Protein 3CQ0 (pdb70)

Solvent-accessible surface area: 26196 Å² total; per-residue (Å²): 139,44,30,1,9,82,37,0,69,151,11,46,3,97,2,0,0,30,6,2,29,16,99,38,0,63,96,11,132,3,64,5,1,1,4,18,12,47,41,3,19,54,3,8,134,73,160,91,0,40,148,16,4,61,44,0,0,107,46,0,85,162,95,9,185,75,82,100,78,36,5,31,33,0,12,12,33,0,26,0,31,1,1,25,30,0,10,149,53,5,96,10,46,0,1,1,12,6,19,3,48,40,6,27,34,78,140,24,4,9,118,39,0,62,69,0,20,102,4,0,137,100,45,65,13,69,70,104,71,0,3,0,12,4,9,0,4,24,17,2,0,20,0,0,77,49,0,26,129,145,45,30,3,57,0,0,0,1,0,0,2,4,36,11,0,0,0,0,0,1,35,3,113,3,28,0,0,2,0,16,0,0,39,3,8,33,32,77,87,96,160,148,89,94,25,142,70,5,27,0,0,90,23,0,56,92,1,6,5,0,0,38,95,42,63,47,102,6,47,0,2,0,6,28,11,106,53,29,87,1,0,55,14,0,0,9,0,32,5,0,8,0,42,45,92,8,0,58,75,0,94,123,27,81,76,108,11,115,61,106,12,58,42,116,70,11,76,150,130,8,61,120,127,66,64,14,8,120,67,60,43,81,2,32,44,44,16,11,74,40,69,8,0,22,28,48,13,5,40,0,0,27,96,8,3,61,28,16,82,40,8,28,121,26,0,63,106,66,3,83,80,46,65,128,186,141,62,20,0,5,71,33,0,54,148,11,50,3,97,1,0,0,28,5,1,25,14,90,34,0,67,91,13,130,4,60,4,1,1,4,18,12,53,39,1,20,55,2,9,125,72,142,96,0,39,144,16,4,58,38,0,0,116,36,0,101,146,98,10,174,76,79,99,78,33,5,30,33,0,12,11,30,0,29,0,28,0,0,23,30,0,9,151,55,5,98,10,47,0,1,1,11,8,20,5,51,41,6,28,34,81,138,26,3,8,124,38,0,62,68,1,17,109,5,0,139,99,44,63,16,80,84,108,69,1,2,0,11,5,10,0,5,24,16,0,0,21,0,0,79,44,0,22,125,143,46,26,5,41,0,0,0,1,0,0,1,3,34,11,0,0,0,0,0,2,37,2,110,3,30,0,0,2,0,15,0,0,39,3,20,44,53,102,149,117,148,86,30,105,71,8,23,0,0,88,22,0,40,95,1,6,5,0,0,40,92,44,63,46,102,6,47,0,2,0,6,27,11,109,58,35,95,4,0,44,4,0,0,9,0,33,5,0,10,0,39,48,91,1,0,61,86,0,87,118,29,93,81,104,12,116,60,103,11,52,45,121,68,11,82,151,131,8,60,120,126,65,63,14,8,121,67,62,43,82,2,32,46,44,16,12,74,40,69,8,0,19,30,51,12,6,44,0,0,27,95,12,3,60,31,16,83,40,8,26,120,29,0,59,108,65,3,79,70,50,59,131,189

Secondary structure (DSSP, 8-state):
---HHHHHHHTTPEEEEE-S-GGGTGGG--SEEE--HHHHHHHHT-GGGHHHHHHHHHHHHHH-SSHHHHHHHHHHHHHHHHHHHHHTT-SS-EEEE--GGGTT-HHHHHHHHHHHHHHHHHTT--GGGEEEEEE-SHHHHHHHHHIIIII---EEEEEE--HHHHHHHHHTT-SEEEEBSHHHHHHHHH----TTT-HHHHHHHHHHHHHHHHT---EEEEB---SHHHHHHHTTSSEEEEEHHHHHHHHH----------HHHHGGGPPPP---TT-HHHHHHHHHH-HHHHHHHHHHHHHHHHHHHHHHHHHHHHHHHHHH-/---HHHHHHHTTPEEEEE-S-GGGTGGG--SEEE--HHHHHHHHT-GGGHHHHHHHHHHHHHH-SSHHHHHHHHHHHHHHHHHHHHHHH-SS-EEEE--GGGTT-HHHHHHHHHHHHHHHHHTT--GGGEEEEEE-SHHHHHHHHHHHHHH---EEEEEE-SHHHHHHHHHTT-SEEEEBSHHHHHHHH---TTT-HHHHHHHHHHHHHHHHT---EEEEB---SHHHHHHTTTSSEEEEEHHHHHHHHH----------HHHHGGGPPPP---TT-HHHHHHHHHH-HHHHHHHHHHHHHHHHHHHHHHHHHHHHHHHHHH-

B-factor: mean 20.74, std 9.77, range [6.21, 63.39]

GO terms:
  GO:0004801 transaldolase activity (F, IDA)
  GO:0034599 cellular response to oxidative stress (P, IMP)
  GO:0005634 nucleus (C, HDA)

Organism: Saccharomyces cerevisiae (strain ATCC 204508 / S288c) (NCBI:txid559292)

Structure (mmCIF, N/CA/C/O backbone):
data_3CQ0
#
_entry.id   3CQ0
#
_cell.length_a   85.027
_cell.length_b   113.461
_cell.length_c   158.917
_cell.angle_alpha   90.000
_cell.angle_beta   90.000
_cell.angle_gamma   90.000
#
_symmetry.space_group_name_H-M   'I 21 21 21'
#
loop_
_entity.id
_entity.type
_entity.pdbx_description
1 polymer 'Putative transaldolase YGR043C'
2 non-polymer 1,2-ETHANEDIOL
3 non-polymer 'TETRAETHYLENE GLYCOL'
4 non-polymer GLYCEROL
5 water water
#
loop_
_atom_site.group_PDB
_atom_site.id
_atom_site.type_symbol
_atom_site.label_atom_id
_atom_site.label_alt_id
_atom_site.label_comp_id
_atom_site.label_asym_id
_atom_site.label_entity_id
_atom_site.label_seq_id
_atom_site.pdbx_PDB_ins_code
_atom_site.Cartn_x
_atom_site.Cartn_y
_atom_site.Cartn_z
_atom_site.occupancy
_atom_site.B_iso_or_equiv
_atom_site.auth_seq_id
_atom_site.auth_comp_id
_atom_site.auth_asym_id
_atom_site.auth_atom_id
_atom_site.pdbx_PDB_model_num
ATOM 1 N N . ALA A 1 12 ? -34.354 -10.343 -17.884 1.00 29.52 12 ALA A N 1
ATOM 2 C CA . ALA A 1 12 ? -33.375 -9.440 -18.567 1.00 29.27 12 ALA A CA 1
ATOM 3 C C . ALA A 1 12 ? -31.993 -9.562 -17.933 1.00 28.70 12 ALA A C 1
ATOM 4 O O . ALA A 1 12 ? -31.852 -9.571 -16.710 1.00 29.31 12 ALA A O 1
ATOM 6 N N . THR A 1 13 ? -30.979 -9.657 -18.782 1.00 27.85 13 THR A N 1
ATOM 7 C CA . THR A 1 13 ? -29.602 -9.872 -18.351 1.00 26.50 13 THR A CA 1
ATOM 8 C C . THR A 1 13 ? -28.943 -8.543 -17.972 1.00 24.87 13 THR A C 1
ATOM 9 O O . THR A 1 13 ? -29.099 -7.544 -18.681 1.00 24.78 13 THR A O 1
ATOM 13 N N . SER A 1 14 ? -28.207 -8.528 -16.861 1.00 22.98 14 SER A N 1
ATOM 14 C CA . SER A 1 14 ? -27.478 -7.323 -16.451 1.00 21.14 14 SER A CA 1
ATOM 15 C C . SER A 1 14 ? -26.400 -6.969 -17.472 1.00 20.15 14 SER A C 1
ATOM 16 O O . SER A 1 14 ? -25.897 -7.848 -18.182 1.00 18.98 14 SER A O 1
ATOM 19 N N . SER A 1 15 ? -26.045 -5.687 -17.537 1.00 18.81 15 SER A N 1
ATOM 20 C CA . SER A 1 15 ? -24.947 -5.246 -18.402 1.00 18.35 15 SER A CA 1
ATOM 21 C C . SER A 1 15 ? -23.664 -6.020 -18.094 1.00 17.76 15 SER A C 1
ATOM 22 O O . SER A 1 15 ? -22.898 -6.338 -19.001 1.00 17.70 15 SER A O 1
ATOM 25 N N . LEU A 1 16 ? -23.451 -6.328 -16.813 1.00 17.64 16 LEU A N 1
ATOM 26 C CA . LEU A 1 16 ? -22.287 -7.101 -16.370 1.00 17.30 16 LEU A CA 1
ATOM 27 C C . LEU A 1 16 ? -22.251 -8.506 -16.985 1.00 17.50 16 LEU A C 1
ATOM 28 O O . LEU A 1 16 ? -21.224 -8.910 -17.539 1.00 16.57 16 LEU A O 1
ATOM 33 N N . GLU A 1 17 ? -23.359 -9.246 -16.897 1.00 17.72 17 GLU A N 1
ATOM 34 C CA . GLU A 1 17 ? -23.413 -10.567 -17.530 1.00 18.57 17 GLU A CA 1
ATOM 35 C C . GLU A 1 17 ? -23.282 -10.489 -19.055 1.00 18.17 17 GLU A C 1
ATOM 36 O O . GLU A 1 17 ? -22.675 -11.371 -19.666 1.00 18.05 17 GLU A O 1
ATOM 42 N N . GLN A 1 18 ? -23.847 -9.437 -19.652 1.00 17.70 18 GLN A N 1
ATOM 43 C CA . GLN A 1 18 ? -23.760 -9.216 -21.099 1.00 17.76 18 GLN A CA 1
ATOM 44 C C . GLN A 1 18 ? -22.321 -9.017 -21.566 1.00 17.62 18 GLN A C 1
ATOM 45 O O . GLN A 1 18 ? -21.938 -9.525 -22.623 1.00 17.32 18 GLN A O 1
ATOM 51 N N . LEU A 1 19 ? -21.538 -8.272 -20.782 1.00 17.08 19 LEU A N 1
ATOM 52 C CA . LEU A 1 19 ? -20.102 -8.125 -21.038 1.00 16.68 19 LEU A CA 1
ATOM 53 C C . LEU A 1 19 ? -19.393 -9.485 -21.025 1.00 16.91 19 LEU A C 1
ATOM 54 O O . LEU A 1 19 ? -18.596 -9.785 -21.912 1.00 17.08 19 LEU A O 1
ATOM 59 N N . LYS A 1 20 ? -19.696 -10.309 -20.025 1.00 17.14 20 LYS A N 1
ATOM 60 C CA . LYS A 1 20 ? -19.126 -11.657 -19.942 1.00 17.48 20 LYS A CA 1
ATOM 61 C C . LYS A 1 20 ? -19.552 -12.511 -21.144 1.00 17.90 20 LYS A C 1
ATOM 62 O O . LYS A 1 20 ? -18.745 -13.269 -21.701 1.00 17.54 20 LYS A O 1
ATOM 68 N N . LYS A 1 21 ? -20.809 -12.368 -21.560 1.00 18.19 21 LYS A N 1
ATOM 69 C CA . LYS A 1 21 ? -21.314 -13.097 -22.728 1.00 19.01 21 LYS A CA 1
ATOM 70 C C . LYS A 1 21 ? -20.687 -12.617 -24.045 1.00 18.72 21 LYS A C 1
ATOM 71 O O . LYS A 1 21 ? -20.537 -13.396 -24.980 1.00 19.02 21 LYS A O 1
ATOM 77 N N . ALA A 1 22 ? -20.302 -11.343 -24.092 1.00 18.43 22 ALA A N 1
ATOM 78 C CA . ALA A 1 22 ? -19.604 -10.753 -25.244 1.00 18.24 22 ALA A CA 1
ATOM 79 C C . ALA A 1 22 ? -18.164 -11.267 -25.401 1.00 17.89 22 ALA A C 1
ATOM 80 O O . ALA A 1 22 ? -17.510 -10.988 -26.412 1.00 18.25 22 ALA A O 1
ATOM 82 N N . GLY A 1 23 ? -17.682 -12.009 -24.403 1.00 17.50 23 GLY A N 1
ATOM 83 C CA . GLY A 1 23 ? -16.380 -12.696 -24.463 1.00 16.86 23 GLY A CA 1
ATOM 84 C C . GLY A 1 23 ? -15.269 -12.100 -23.608 1.00 16.61 23 GLY A C 1
ATOM 85 O O . GLY A 1 23 ? -14.107 -12.487 -23.738 1.00 16.33 23 GLY A O 1
ATOM 86 N N . THR A 1 24 ? -15.619 -11.156 -22.736 1.00 15.91 24 THR A N 1
ATOM 87 C CA . THR A 1 24 ? -14.636 -10.493 -21.871 1.00 14.99 24 THR A CA 1
ATOM 88 C C . THR A 1 24 ? -14.684 -11.074 -20.459 1.00 15.37 24 THR A C 1
ATOM 89 O O . THR A 1 24 ? -15.753 -11.129 -19.842 1.00 14.61 24 THR A O 1
ATOM 93 N N . HIS A 1 25 ? -13.531 -11.522 -19.958 1.00 15.42 25 HIS A N 1
ATOM 94 C CA . HIS A 1 25 ? -13.406 -11.884 -18.545 1.00 16.35 25 HIS A CA 1
ATOM 95 C C . HIS A 1 25 ? -13.368 -10.621 -17.692 1.00 15.77 25 HIS A C 1
ATOM 96 O O . HIS A 1 25 ? -12.651 -9.667 -18.001 1.00 15.41 25 HIS A O 1
ATOM 103 N N . VAL A 1 26 ? -14.146 -10.629 -16.619 1.00 15.14 26 VAL A N 1
ATOM 104 C CA . VAL A 1 26 ? -14.257 -9.480 -15.732 1.00 14.87 26 VAL A CA 1
ATOM 105 C C . VAL A 1 26 ? -13.246 -9.599 -14.595 1.00 14.59 26 VAL A C 1
ATOM 106 O O . VAL A 1 26 ? -13.155 -10.638 -13.932 1.00 15.13 26 VAL A O 1
ATOM 110 N N . VAL A 1 27 ? -12.484 -8.530 -14.388 1.00 14.30 27 VAL A N 1
ATOM 111 C CA . VAL A 1 27 ? -11.462 -8.484 -13.345 1.00 13.34 27 VAL A CA 1
ATOM 112 C C . VAL A 1 27 ? -11.751 -7.304 -12.421 1.00 13.06 27 VAL A C 1
ATOM 113 O O . VAL A 1 27 ? -12.086 -6.212 -12.876 1.00 13.33 27 VAL A O 1
ATOM 117 N N . ALA A 1 28 ? -11.642 -7.537 -11.119 1.00 12.63 28 ALA A N 1
ATOM 118 C CA . ALA A 1 28 ? -11.998 -6.522 -10.137 1.00 12.55 28 ALA A CA 1
ATOM 119 C C . ALA A 1 28 ? -10.754 -5.772 -9.669 1.00 12.55 28 ALA A C 1
ATOM 120 O O . ALA A 1 28 ? -9.820 -6.377 -9.150 1.00 12.41 28 ALA A O 1
ATOM 122 N N . ASP A 1 29 ? -10.756 -4.454 -9.863 1.00 12.94 29 ASP A N 1
ATOM 123 C CA . ASP A 1 29 ? -9.618 -3.608 -9.513 1.00 13.49 29 ASP A CA 1
ATOM 124 C C . ASP A 1 29 ? -9.890 -2.986 -8.141 1.00 13.44 29 ASP A C 1
ATOM 125 O O . ASP A 1 29 ? -10.513 -1.923 -8.040 1.00 13.42 29 ASP A O 1
ATOM 130 N N . SER A 1 30 ? -9.453 -3.670 -7.089 1.00 13.74 30 SER A N 1
ATOM 131 C CA . SER A 1 30 ? -9.703 -3.221 -5.718 1.00 14.17 30 SER A CA 1
ATOM 132 C C . SER A 1 30 ? -8.930 -4.059 -4.712 1.00 14.17 30 SER A C 1
ATOM 133 O O . SER A 1 30 ? -8.727 -5.256 -4.912 1.00 14.48 30 SER A O 1
ATOM 136 N N . GLY A 1 31 ? -8.519 -3.423 -3.620 1.00 14.47 31 GLY A N 1
ATOM 137 C CA . GLY A 1 31 ? -7.982 -4.140 -2.464 1.00 14.88 31 GLY A CA 1
ATOM 138 C C . GLY A 1 31 ? -9.050 -4.495 -1.434 1.00 15.42 31 GLY A C 1
ATOM 139 O O . GLY A 1 31 ? -8.778 -5.222 -0.474 1.00 15.59 31 GLY A O 1
ATOM 140 N N . ASP A 1 32 ? -10.260 -3.975 -1.637 1.00 15.53 32 A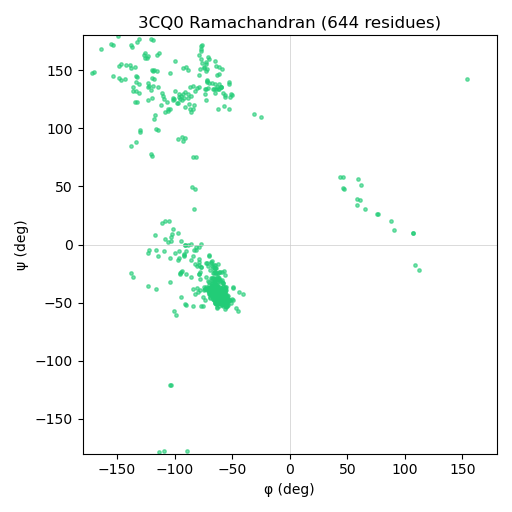SP A N 1
ATOM 141 C CA . ASP A 1 32 ? -11.393 -4.201 -0.725 1.00 16.12 32 ASP A CA 1
ATOM 142 C C . ASP A 1 32 ? -12.043 -5.531 -1.094 1.00 16.13 32 ASP A C 1
ATOM 143 O O . ASP A 1 32 ? -13.114 -5.564 -1.710 1.00 16.53 32 ASP A O 1
ATOM 148 N N . PHE A 1 33 ? -11.381 -6.620 -0.715 1.00 16.48 33 PHE A N 1
ATOM 149 C CA . PHE A 1 33 ? -11.749 -7.959 -1.182 1.00 17.27 33 PHE A CA 1
ATOM 150 C C . PHE A 1 33 ? -13.158 -8.399 -0.764 1.00 17.59 33 PHE A C 1
ATOM 151 O O . PHE A 1 33 ? -13.793 -9.197 -1.463 1.00 17.43 33 PHE A O 1
ATOM 159 N N . GLU A 1 34 ? -13.634 -7.868 0.364 1.00 17.64 34 GLU A N 1
ATOM 160 C CA . GLU A 1 34 ? -15.002 -8.103 0.838 1.00 18.48 34 GLU A CA 1
ATOM 161 C C . GLU A 1 34 ? -16.084 -7.624 -0.117 1.00 18.23 34 GLU A C 1
ATOM 162 O O . GLU A 1 34 ? -17.228 -8.089 -0.050 1.00 18.26 34 GLU A O 1
ATOM 168 N N . ALA A 1 35 ? -15.740 -6.670 -0.975 1.00 17.94 35 ALA A N 1
ATOM 169 C CA . ALA A 1 35 ? -16.730 -6.011 -1.812 1.00 17.84 35 ALA A CA 1
ATOM 170 C C . ALA A 1 35 ? -16.841 -6.606 -3.219 1.00 17.82 35 ALA A C 1
ATOM 171 O O . ALA A 1 35 ? -17.717 -6.217 -3.982 1.00 18.03 35 ALA A O 1
ATOM 173 N N . ILE A 1 36 ? -15.967 -7.550 -3.559 1.00 17.45 36 ILE A N 1
ATOM 174 C CA . ILE A 1 36 ? -15.837 -7.951 -4.963 1.00 17.70 36 ILE A CA 1
ATOM 175 C C . ILE A 1 36 ? -16.656 -9.172 -5.383 1.00 17.76 36 ILE A C 1
ATOM 176 O O . ILE A 1 36 ? -16.989 -9.300 -6.556 1.00 17.73 36 ILE A O 1
ATOM 181 N N . SER A 1 37 ? -16.993 -10.053 -4.435 1.00 17.93 37 SER A N 1
ATOM 182 C CA . SER A 1 37 ? -17.593 -11.351 -4.789 1.00 18.24 37 SER A CA 1
ATOM 183 C C . SER A 1 37 ? -18.933 -11.273 -5.533 1.00 17.82 37 SER A C 1
ATOM 184 O O . SER A 1 37 ? -19.237 -12.156 -6.336 1.00 17.49 37 SER A O 1
ATOM 187 N N . LYS A 1 38 ? -19.734 -10.238 -5.277 1.00 17.79 38 LYS A N 1
ATOM 188 C CA . LYS A 1 38 ? -21.054 -10.182 -5.919 1.00 17.93 38 LYS A CA 1
ATOM 189 C C . LYS A 1 38 ? -20.965 -10.026 -7.437 1.00 17.42 38 LYS A C 1
ATOM 190 O O . LYS A 1 38 ? -21.878 -10.424 -8.154 1.00 17.13 38 LYS A O 1
ATOM 196 N N . TYR A 1 39 ? -19.850 -9.472 -7.915 1.00 17.01 39 TYR A N 1
ATOM 197 C CA . TYR A 1 39 ? -19.634 -9.274 -9.356 1.00 16.17 39 TYR A CA 1
ATOM 198 C C . TYR A 1 39 ? -19.098 -10.527 -10.045 1.00 15.81 39 TYR A C 1
ATOM 199 O O . TYR A 1 39 ? -18.946 -10.558 -11.273 1.00 15.86 39 TYR A O 1
ATOM 208 N N . GLU A 1 40 ? -18.812 -11.554 -9.250 1.00 15.64 40 GLU A N 1
ATOM 209 C CA . GLU A 1 40 ? -18.227 -12.799 -9.752 1.00 15.60 40 GLU A CA 1
ATOM 210 C C . GLU A 1 40 ? -17.087 -12.556 -10.753 1.00 14.85 40 GLU A C 1
ATOM 211 O O . GLU A 1 40 ? -17.147 -13.026 -11.899 1.00 14.71 40 GLU A O 1
ATOM 217 N N . PRO A 1 41 ? -16.040 -11.827 -10.320 1.00 14.30 41 PRO A N 1
ATOM 218 C CA . PRO A 1 41 ? -14.906 -11.610 -11.211 1.00 14.00 41 PRO A CA 1
ATOM 219 C C . PRO A 1 41 ? -14.068 -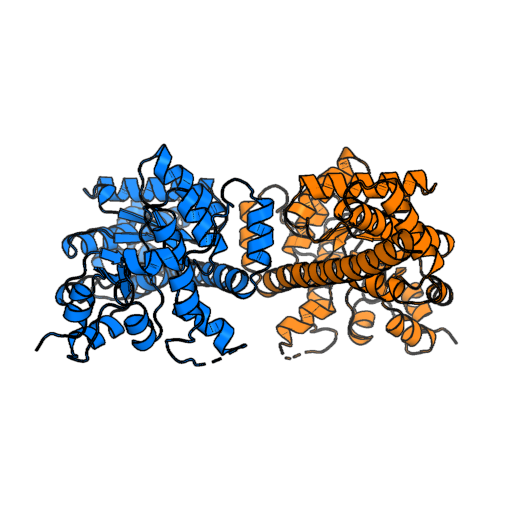12.877 -11.328 1.00 13.60 41 PRO A C 1
ATOM 220 O O . PRO A 1 41 ? -14.039 -13.691 -10.395 1.00 13.59 41 PRO A O 1
ATOM 224 N N . GLN A 1 42 ? -13.400 -13.035 -12.466 1.00 12.71 42 GLN A N 1
ATOM 225 C CA . GLN A 1 42 ? -12.478 -14.145 -12.683 1.00 12.58 42 GLN A CA 1
ATOM 226 C C . GLN A 1 42 ? -11.169 -13.918 -11.941 1.00 12.33 42 GLN A C 1
ATOM 227 O O . GLN A 1 42 ? -10.708 -14.801 -11.204 1.00 12.40 42 GLN A O 1
ATOM 233 N N . ASP A 1 43 ? -10.559 -12.751 -12.162 1.00 11.80 43 ASP A N 1
ATOM 234 C CA . ASP A 1 43 ? -9.321 -12.376 -11.474 1.00 11.70 43 ASP A CA 1
ATOM 235 C C . ASP A 1 43 ? -9.533 -11.096 -10.674 1.00 11.49 43 ASP A C 1
ATOM 236 O O . ASP A 1 43 ? -10.600 -10.470 -10.746 1.00 11.46 43 ASP A O 1
ATOM 241 N N . SER A 1 44 ? -8.477 -10.698 -9.960 1.00 11.35 44 SER A N 1
ATOM 242 C CA . SER A 1 44 ? -8.434 -9.458 -9.195 1.00 11.52 44 SER A CA 1
ATOM 243 C C . SER A 1 44 ? -7.117 -8.732 -9.476 1.00 11.38 44 SER A C 1
ATOM 244 O O . SER A 1 44 ? -6.086 -9.377 -9.695 1.00 11.96 44 SER A O 1
ATOM 247 N N . THR A 1 45 ? -7.156 -7.404 -9.495 1.00 11.25 45 THR A N 1
ATOM 248 C CA . THR A 1 45 ? -5.923 -6.602 -9.532 1.00 10.78 45 THR A CA 1
ATOM 249 C C . THR A 1 45 ? -5.807 -5.684 -8.319 1.00 11.08 45 THR A C 1
ATOM 250 O O . THR A 1 45 ? -6.803 -5.120 -7.845 1.00 10.67 45 THR A O 1
ATOM 254 N N . THR A 1 46 ? -4.576 -5.530 -7.834 1.00 10.83 46 THR A N 1
ATOM 255 C CA . THR A 1 46 ? -4.260 -4.508 -6.846 1.00 11.03 46 THR A CA 1
ATOM 256 C C . THR A 1 46 ? -3.102 -3.661 -7.381 1.00 11.16 46 THR A C 1
ATOM 257 O O . THR A 1 46 ? -2.430 -4.045 -8.340 1.00 10.95 46 THR A O 1
ATOM 261 N N . ASN A 1 47 ? -2.892 -2.503 -6.770 1.00 11.08 47 ASN A N 1
ATOM 262 C CA . ASN A 1 47 ? -1.764 -1.631 -7.111 1.00 11.40 47 ASN A CA 1
ATOM 263 C C . ASN A 1 47 ? -1.469 -0.780 -5.869 1.00 11.51 47 ASN A C 1
ATOM 264 O O . ASN A 1 47 ? -2.225 -0.858 -4.893 1.00 11.15 47 ASN A O 1
ATOM 269 N N . PRO A 1 48 ? -0.374 0.011 -5.862 1.00 12.08 48 PRO A N 1
ATOM 270 C CA . PRO A 1 48 ? -0.084 0.792 -4.646 1.00 12.29 48 PRO A CA 1
ATOM 271 C C . PRO A 1 48 ? -1.196 1.739 -4.150 1.00 12.69 48 PRO A C 1
ATOM 272 O O . PRO A 1 48 ? -1.364 1.881 -2.933 1.00 12.23 48 PRO A O 1
ATOM 276 N N . SER A 1 49 ? -1.939 2.376 -5.059 1.00 13.17 49 SER A N 1
ATOM 277 C CA . SER A 1 49 ? -3.042 3.260 -4.645 1.00 13.50 49 SER A CA 1
ATOM 278 C C . SER A 1 49 ? -4.138 2.468 -3.931 1.00 12.96 49 SER A C 1
ATOM 279 O O . SER A 1 49 ? -4.648 2.890 -2.894 1.00 12.89 49 SER A O 1
ATOM 282 N N . LEU A 1 50 ? -4.482 1.314 -4.493 1.00 12.54 50 LEU A N 1
ATOM 283 C CA . LEU A 1 50 ? -5.536 0.458 -3.940 1.00 12.31 50 LEU A CA 1
ATOM 284 C C . LEU A 1 50 ? -5.136 -0.203 -2.618 1.00 12.26 50 LEU A C 1
ATOM 285 O O . LEU A 1 50 ? -5.963 -0.360 -1.716 1.00 11.94 50 LEU A O 1
ATOM 290 N N . ILE A 1 51 ? -3.869 -0.603 -2.517 1.00 12.34 51 ILE A N 1
ATOM 291 C CA . ILE A 1 51 ? -3.348 -1.202 -1.284 1.00 12.21 51 ILE A CA 1
ATOM 292 C C . ILE A 1 51 ? -3.320 -0.158 -0.174 1.00 12.43 51 ILE A C 1
ATOM 293 O O . ILE A 1 51 ? -3.671 -0.449 0.970 1.00 12.64 51 ILE A O 1
ATOM 298 N N . LEU A 1 52 ? -2.883 1.051 -0.510 1.00 12.77 52 LEU A N 1
ATOM 299 C CA . LEU A 1 52 ? -2.884 2.150 0.458 1.00 13.36 52 LEU A CA 1
ATOM 300 C C . LEU A 1 52 ? -4.303 2.404 0.980 1.00 13.49 52 LEU A C 1
ATOM 301 O O . LEU A 1 52 ? -4.515 2.484 2.191 1.00 14.03 52 LEU A O 1
ATOM 306 N N . ALA A 1 53 ? -5.265 2.510 0.062 1.00 13.78 53 ALA A N 1
ATOM 307 C CA . ALA A 1 53 ? -6.659 2.780 0.420 1.00 14.09 53 ALA A CA 1
ATOM 308 C C . ALA A 1 53 ? -7.224 1.703 1.343 1.00 14.16 53 ALA A C 1
ATOM 309 O O . ALA A 1 53 ? -7.853 2.011 2.360 1.00 14.70 53 ALA A O 1
ATOM 311 N N . ALA A 1 54 ? -6.989 0.444 0.985 1.00 13.92 54 ALA A N 1
ATOM 312 C CA . ALA A 1 54 ? -7.500 -0.689 1.751 1.00 13.75 54 ALA A CA 1
ATOM 313 C C . ALA A 1 54 ? -6.834 -0.773 3.121 1.00 13.86 54 ALA A C 1
ATOM 314 O O . ALA A 1 54 ? -7.492 -1.095 4.116 1.00 14.31 54 ALA A O 1
ATOM 316 N N . SER A 1 55 ? -5.532 -0.480 3.166 1.00 13.80 55 SER A N 1
ATOM 317 C CA . SER A 1 55 ? -4.759 -0.510 4.412 1.00 13.99 55 SER A CA 1
ATOM 318 C C . SER A 1 55 ? -5.250 0.491 5.466 1.00 14.34 55 SER A C 1
ATOM 319 O O . SER A 1 55 ? -5.020 0.301 6.666 1.00 13.62 55 SER A O 1
ATOM 322 N N . LYS A 1 56 ? -5.912 1.551 5.004 1.00 15.10 56 LYS A N 1
ATOM 323 C CA . LYS A 1 56 ? -6.471 2.583 5.881 1.00 16.30 56 LYS A CA 1
ATOM 324 C C . LYS A 1 56 ? -7.813 2.193 6.502 1.00 17.05 56 LYS A C 1
ATOM 325 O O . LYS A 1 56 ? -8.235 2.800 7.490 1.00 17.59 56 LYS A O 1
ATOM 331 N N . LEU A 1 57 ? -8.483 1.200 5.921 1.00 17.04 57 LEU A N 1
ATOM 332 C CA . LEU A 1 57 ? -9.802 0.772 6.405 1.00 17.26 57 LEU A CA 1
ATOM 333 C C . LEU A 1 57 ? -9.711 0.013 7.736 1.00 17.41 57 LEU A C 1
ATOM 334 O O . LEU A 1 57 ? -8.983 -0.973 7.851 1.00 17.28 57 LEU A O 1
ATOM 339 N N . GLU A 1 58 ? -10.441 0.495 8.742 1.00 17.70 58 GLU A N 1
ATOM 340 C CA . GLU A 1 58 ? -10.410 -0.100 10.083 1.00 17.95 58 GLU A CA 1
ATOM 341 C C . GLU A 1 58 ? -10.793 -1.582 10.084 1.00 17.30 58 GLU A C 1
ATOM 342 O O . GLU A 1 58 ? -10.274 -2.354 10.892 1.00 17.07 58 GLU A O 1
ATOM 348 N N . LYS A 1 59 ? -11.691 -1.976 9.177 1.00 16.80 59 LYS A N 1
ATOM 349 C CA . LYS A 1 59 ? -12.159 -3.365 9.116 1.00 16.67 59 LYS A CA 1
ATOM 350 C C . LYS A 1 59 ? -11.040 -4.350 8.746 1.00 16.60 59 LYS A C 1
ATOM 351 O O . LYS A 1 59 ? -11.147 -5.545 9.022 1.00 16.97 59 LYS A O 1
ATOM 357 N N . TYR A 1 60 ? -9.966 -3.841 8.140 1.00 16.56 60 TYR A N 1
ATOM 358 C CA . TYR A 1 60 ? -8.831 -4.683 7.722 1.00 15.92 60 TYR A CA 1
ATOM 359 C C . TYR A 1 60 ? -7.629 -4.597 8.670 1.00 16.28 60 TYR A C 1
ATOM 360 O O . TYR A 1 60 ? -6.549 -5.135 8.377 1.00 15.99 60 TYR A O 1
ATOM 369 N N . ALA A 1 61 ? -7.829 -3.944 9.813 1.00 16.36 61 ALA A N 1
ATOM 370 C CA . ALA A 1 61 ? -6.761 -3.741 10.795 1.00 16.71 61 ALA A CA 1
ATOM 371 C C . ALA A 1 61 ? -5.995 -5.018 11.154 1.00 16.92 61 ALA A C 1
ATOM 372 O O . ALA A 1 61 ? -4.785 -4.969 11.356 1.00 16.87 61 ALA A O 1
ATOM 374 N N . ARG A 1 62 ? -6.686 -6.157 11.215 1.00 17.12 62 ARG A N 1
ATOM 375 C CA . ARG A 1 62 ? -6.033 -7.412 11.595 1.00 17.65 62 ARG A CA 1
ATOM 376 C C . ARG A 1 62 ? -4.984 -7.887 10.579 1.00 17.36 62 ARG A C 1
ATOM 377 O O . ARG A 1 62 ? -4.035 -8.583 10.943 1.00 16.89 62 ARG A O 1
ATOM 385 N N . PHE A 1 63 ? -5.176 -7.525 9.311 1.00 17.04 63 PHE A N 1
ATOM 386 C CA . PHE A 1 63 ? -4.234 -7.909 8.255 1.00 16.91 63 PHE A CA 1
ATOM 387 C C . PHE A 1 63 ? -2.998 -7.022 8.289 1.00 16.78 63 PHE A C 1
ATOM 388 O O . PHE A 1 63 ? -1.876 -7.499 8.095 1.00 17.12 63 PHE A O 1
ATOM 396 N N . ILE A 1 64 ? -3.204 -5.733 8.542 1.00 16.71 64 ILE A N 1
ATOM 397 C CA . ILE A 1 64 ? -2.086 -4.818 8.746 1.00 16.94 64 ILE A CA 1
ATOM 398 C C . ILE A 1 64 ? -1.287 -5.220 9.992 1.00 16.72 64 ILE A C 1
ATOM 399 O O . ILE A 1 64 ? -0.060 -5.203 9.969 1.00 16.55 64 ILE A O 1
ATOM 404 N N . ASP A 1 65 ? -1.985 -5.586 11.068 1.00 16.99 65 ASP A N 1
ATOM 405 C CA . ASP A 1 65 ? -1.329 -6.023 12.307 1.00 17.51 65 ASP A CA 1
ATOM 406 C C . ASP A 1 65 ? -0.462 -7.262 12.074 1.00 17.00 65 ASP A C 1
ATOM 407 O O . ASP A 1 65 ? 0.679 -7.330 12.541 1.00 17.21 65 ASP A O 1
ATOM 412 N N . ALA A 1 66 ? -0.998 -8.229 11.330 1.00 16.54 66 ALA A N 1
ATOM 413 C CA . ALA A 1 66 ? -0.263 -9.447 10.989 1.00 16.05 66 ALA A CA 1
ATOM 414 C C . ALA A 1 66 ? 1.004 -9.138 10.184 1.00 15.88 66 ALA A C 1
ATOM 415 O O . ALA A 1 66 ? 2.050 -9.763 10.381 1.00 15.84 66 ALA A O 1
ATOM 417 N N . ALA A 1 67 ? 0.893 -8.172 9.280 1.00 15.23 67 ALA A N 1
ATOM 418 C CA . ALA A 1 67 ? 2.016 -7.745 8.447 1.00 15.14 67 ALA A CA 1
ATOM 419 C C . ALA A 1 67 ? 3.072 -7.032 9.290 1.00 15.24 67 ALA A C 1
ATOM 420 O O . ALA A 1 67 ? 4.271 -7.266 9.118 1.00 14.60 67 ALA A O 1
ATOM 422 N N . VAL A 1 68 ? 2.614 -6.173 10.200 1.00 15.50 68 VAL A N 1
ATOM 423 C CA . VAL A 1 68 ? 3.504 -5.450 11.113 1.00 16.76 68 VAL A CA 1
ATOM 424 C C . VAL A 1 68 ? 4.273 -6.406 12.042 1.00 17.45 68 VAL A C 1
ATOM 425 O O . VAL A 1 68 ? 5.481 -6.251 12.240 1.00 17.29 68 VAL A O 1
ATOM 429 N N . GLU A 1 69 ? 3.581 -7.405 12.587 1.00 18.37 69 GLU A N 1
ATOM 430 C CA . GLU A 1 69 ? 4.242 -8.432 13.401 1.00 19.52 69 GLU A CA 1
ATOM 431 C C . GLU A 1 69 ? 5.304 -9.166 12.584 1.00 19.13 69 GLU A C 1
ATOM 432 O O . GLU A 1 69 ? 6.426 -9.375 13.056 1.00 18.59 69 GLU A O 1
ATOM 438 N N . TYR A 1 70 ? 4.946 -9.538 11.355 1.00 19.13 70 TYR A N 1
ATOM 439 C CA . TYR A 1 70 ? 5.875 -10.195 10.437 1.00 19.21 70 TYR A CA 1
ATOM 440 C C . TYR A 1 70 ? 7.130 -9.339 10.202 1.00 19.10 70 TYR A C 1
ATOM 441 O O . TYR A 1 70 ? 8.253 -9.837 10.288 1.00 18.63 70 TYR A O 1
ATOM 450 N N . GLY A 1 71 ? 6.929 -8.056 9.905 1.00 19.01 71 GLY A N 1
ATOM 451 C CA . GLY A 1 71 ? 8.040 -7.139 9.668 1.00 19.42 71 GLY A CA 1
ATOM 452 C C . GLY A 1 71 ? 8.934 -6.968 10.885 1.00 19.98 71 GLY A C 1
ATOM 453 O O . GLY A 1 71 ? 10.161 -6.919 10.758 1.00 19.43 71 GLY A O 1
ATOM 454 N N . ARG A 1 72 ? 8.316 -6.883 12.064 1.00 20.98 72 ARG A N 1
ATOM 455 C CA . ARG A 1 72 ? 9.054 -6.785 13.328 1.00 22.34 72 ARG A CA 1
ATOM 456 C C . ARG A 1 72 ? 9.975 -7.981 13.529 1.00 22.61 72 ARG A C 1
ATOM 457 O O . ARG A 1 72 ? 11.109 -7.828 13.984 1.00 22.45 72 ARG A O 1
ATOM 465 N N . LYS A 1 73 ? 9.472 -9.168 13.185 1.00 23.01 73 LYS A N 1
ATOM 466 C CA . LYS A 1 73 ? 10.237 -10.409 13.283 1.00 23.49 73 LYS A CA 1
ATOM 467 C C . LYS A 1 73 ? 11.448 -10.418 12.351 1.00 23.51 73 LYS A C 1
ATOM 468 O O . LYS A 1 73 ? 12.547 -10.799 12.765 1.00 23.53 73 LYS A O 1
ATOM 474 N N . HIS A 1 74 ? 11.260 -9.978 11.108 1.00 23.29 74 HIS A N 1
ATOM 475 C CA . HIS A 1 74 ? 12.295 -10.165 10.092 1.00 23.68 74 HIS A CA 1
ATOM 476 C C . HIS A 1 74 ? 13.278 -9.021 9.880 1.00 23.32 74 HIS A C 1
ATOM 477 O O . HIS A 1 74 ? 14.381 -9.251 9.395 1.00 23.68 74 HIS A O 1
ATOM 484 N N . GLY A 1 75 ? 12.890 -7.803 10.238 1.00 22.80 75 GLY A N 1
ATOM 485 C CA . GLY A 1 75 ? 13.779 -6.654 10.085 1.00 22.36 75 GLY A CA 1
ATOM 486 C C . GLY A 1 75 ? 14.629 -6.426 11.320 1.00 21.89 75 GLY A C 1
ATOM 487 O O . GLY A 1 75 ? 14.235 -6.808 12.423 1.00 22.16 75 GLY A O 1
ATOM 488 N N . LYS A 1 76 ? 15.804 -5.824 11.137 1.00 21.50 76 LYS A N 1
ATOM 489 C CA . LYS A 1 76 ? 16.614 -5.391 12.277 1.00 21.16 76 LYS A CA 1
ATOM 490 C C . LYS A 1 76 ? 16.458 -3.890 12.529 1.00 20.30 76 LYS A C 1
ATOM 491 O O . LYS A 1 76 ? 16.080 -3.488 13.630 1.00 20.38 76 LYS A O 1
ATOM 497 N N . THR A 1 77 ? 16.751 -3.066 11.518 1.00 19.16 77 THR A N 1
ATOM 498 C CA . THR A 1 77 ? 16.464 -1.634 11.603 1.00 17.99 77 THR A CA 1
ATOM 499 C C . THR A 1 77 ? 14.955 -1.434 11.479 1.00 17.52 77 THR A C 1
ATOM 500 O O . THR A 1 77 ? 14.265 -2.277 10.899 1.00 17.59 77 THR A O 1
ATOM 504 N N . ASP A 1 78 ? 14.438 -0.327 12.010 1.00 16.97 78 ASP A N 1
ATOM 505 C CA . ASP A 1 78 ? 13.021 0.012 11.813 1.00 16.34 78 ASP A CA 1
ATOM 506 C C . ASP A 1 78 ? 12.703 0.060 10.307 1.00 16.33 78 ASP A C 1
ATOM 507 O O . ASP A 1 78 ? 11.641 -0.401 9.870 1.00 15.67 78 ASP A O 1
ATOM 512 N N . HIS A 1 79 ? 13.634 0.596 9.517 1.00 15.64 79 HIS A N 1
ATOM 513 C CA . HIS A 1 79 ? 13.461 0.656 8.063 1.00 15.60 79 HIS A CA 1
ATOM 514 C C . HIS A 1 79 ? 13.207 -0.732 7.454 1.00 15.35 79 HIS A C 1
ATOM 515 O O . HIS A 1 79 ? 12.260 -0.911 6.698 1.00 15.43 79 HIS A O 1
ATOM 522 N N . GLU A 1 80 ? 14.053 -1.702 7.802 1.00 15.43 80 GLU A N 1
ATOM 523 C CA . GLU A 1 80 ? 13.887 -3.089 7.374 1.00 15.42 80 GLU A CA 1
ATOM 524 C C . GLU A 1 80 ? 12.564 -3.686 7.847 1.00 15.27 80 GLU A C 1
ATOM 525 O O . GLU A 1 80 ? 11.872 -4.367 7.085 1.00 14.55 80 GLU A O 1
ATOM 531 N N . LYS A 1 81 ? 12.210 -3.419 9.100 1.00 14.69 81 LYS A N 1
ATOM 532 C CA . LYS A 1 81 ? 10.949 -3.909 9.657 1.00 14.54 81 LYS A CA 1
ATOM 533 C C . LYS A 1 81 ? 9.766 -3.407 8.822 1.00 14.05 81 LYS A C 1
ATOM 534 O O . LYS A 1 81 ? 8.872 -4.180 8.457 1.00 14.16 81 LYS A O 1
ATOM 540 N N . ILE A 1 82 ? 9.788 -2.113 8.513 1.00 13.42 82 ILE A N 1
ATOM 541 C CA . ILE A 1 82 ? 8.716 -1.453 7.760 1.00 13.19 82 ILE A CA 1
ATOM 542 C C . ILE A 1 82 ? 8.623 -2.017 6.332 1.00 13.23 82 ILE A C 1
ATOM 543 O O . ILE A 1 82 ? 7.527 -2.354 5.862 1.00 12.70 82 ILE A O 1
ATOM 548 N N . GLU A 1 83 ? 9.772 -2.139 5.665 1.00 13.21 83 GLU A N 1
ATOM 549 C CA . GLU A 1 83 ? 9.816 -2.643 4.290 1.00 13.61 83 GLU A CA 1
ATOM 550 C C . GLU A 1 83 ? 9.340 -4.098 4.186 1.00 13.79 83 GLU A C 1
ATOM 551 O O . GLU A 1 83 ? 8.625 -4.453 3.247 1.00 13.62 83 GLU A O 1
ATOM 557 N N . ASN A 1 84 ? 9.736 -4.927 5.152 1.00 13.78 84 ASN A N 1
ATOM 558 C CA . ASN A 1 84 ? 9.238 -6.305 5.248 1.00 14.06 84 ASN A CA 1
ATOM 559 C C . ASN A 1 84 ? 7.727 -6.367 5.465 1.00 13.71 84 ASN A C 1
ATOM 560 O O . ASN A 1 84 ? 7.035 -7.202 4.867 1.00 13.25 84 ASN A O 1
ATOM 565 N N . ALA A 1 85 ? 7.222 -5.494 6.333 1.00 13.37 85 ALA A N 1
ATOM 566 C CA . ALA A 1 85 ? 5.785 -5.429 6.617 1.00 13.34 85 ALA A CA 1
ATOM 567 C C . ALA A 1 85 ? 4.994 -5.048 5.365 1.00 13.38 85 ALA A C 1
ATOM 568 O O . ALA A 1 85 ? 3.920 -5.601 5.107 1.00 13.31 85 ALA A O 1
ATOM 570 N N . MET A 1 86 ? 5.528 -4.107 4.586 1.00 13.44 86 MET A N 1
ATOM 571 C CA . MET A 1 86 ? 4.853 -3.659 3.368 1.00 14.01 86 MET A CA 1
ATOM 572 C C . MET A 1 86 ? 4.723 -4.811 2.364 1.00 14.04 86 MET A C 1
ATOM 573 O O . MET A 1 86 ? 3.671 -4.962 1.730 1.00 13.67 86 MET A O 1
ATOM 578 N N . ASP A 1 87 ? 5.783 -5.614 2.234 1.00 13.89 87 ASP A N 1
ATOM 579 C CA . ASP A 1 87 ? 5.738 -6.841 1.423 1.00 14.61 87 ASP A CA 1
ATOM 580 C C . ASP A 1 87 ? 4.600 -7.737 1.902 1.00 14.08 87 ASP A C 1
ATOM 581 O O . ASP A 1 87 ? 3.798 -8.225 1.105 1.00 13.96 87 ASP A O 1
ATOM 586 N N . LYS A 1 88 ? 4.540 -7.949 3.216 1.00 13.83 88 LYS A N 1
ATOM 587 C CA . LYS A 1 88 ? 3.548 -8.850 3.804 1.00 13.64 88 LYS A CA 1
ATOM 588 C C . LYS A 1 88 ? 2.117 -8.349 3.629 1.00 13.33 88 LYS A C 1
ATOM 589 O O . LYS A 1 88 ? 1.198 -9.157 3.501 1.00 13.37 88 LYS A O 1
ATOM 595 N N . ILE A 1 89 ? 1.936 -7.024 3.625 1.00 12.63 89 ILE A N 1
ATOM 596 C CA . ILE A 1 89 ? 0.628 -6.419 3.365 1.00 12.30 89 ILE A CA 1
ATOM 597 C C . ILE A 1 89 ? 0.104 -6.843 1.988 1.00 12.05 89 ILE A C 1
ATOM 598 O O . ILE A 1 89 ? -1.042 -7.270 1.862 1.00 11.30 89 ILE A O 1
ATOM 603 N N . LEU A 1 90 ? 0.951 -6.737 0.965 1.00 11.71 90 LEU A N 1
ATOM 604 C CA . LEU A 1 90 ? 0.562 -7.153 -0.388 1.00 11.91 90 LEU A CA 1
ATOM 605 C C . LEU A 1 90 ? 0.070 -8.595 -0.403 1.00 11.98 90 LEU A C 1
ATOM 606 O O . LEU A 1 90 ? -0.951 -8.901 -1.011 1.00 11.18 90 LEU A O 1
ATOM 611 N N . VAL A 1 91 ? 0.812 -9.464 0.276 1.00 12.24 91 VAL A N 1
ATOM 612 C CA . VAL A 1 91 ? 0.525 -10.901 0.296 1.00 12.94 91 VAL A CA 1
ATOM 613 C C . VAL A 1 91 ? -0.699 -11.225 1.167 1.00 13.35 91 VAL A C 1
ATOM 614 O O . VAL A 1 91 ? -1.507 -12.086 0.802 1.00 13.79 91 VAL A O 1
ATOM 618 N N . GLU A 1 92 ? -0.848 -10.522 2.292 1.00 13.45 92 GLU A N 1
ATOM 619 C CA . GLU A 1 92 ? -2.049 -10.660 3.128 1.00 13.79 92 GLU A CA 1
ATOM 620 C C . GLU A 1 92 ? -3.310 -10.393 2.308 1.00 13.20 92 GLU A C 1
ATOM 621 O O . GLU A 1 92 ? -4.224 -11.217 2.286 1.00 13.23 92 GLU A O 1
ATOM 627 N N . PHE A 1 93 ? -3.347 -9.243 1.632 1.00 12.77 93 PHE A N 1
ATOM 628 C CA . PHE A 1 93 ? -4.498 -8.880 0.809 1.00 12.83 93 PHE A CA 1
ATOM 629 C C . PHE A 1 93 ? -4.674 -9.842 -0.361 1.00 12.76 93 PHE A C 1
ATOM 630 O O . PHE A 1 93 ? -5.800 -10.225 -0.684 1.00 12.98 93 PHE A O 1
ATOM 638 N N . GLY A 1 94 ? -3.566 -10.234 -0.989 1.00 12.76 94 GLY A N 1
ATOM 639 C CA . GLY A 1 94 ? -3.625 -11.164 -2.134 1.00 12.95 94 GLY A CA 1
ATOM 640 C C . GLY A 1 94 ? -4.171 -12.528 -1.755 1.00 13.11 94 GLY A C 1
ATOM 641 O O . GLY A 1 94 ? -4.984 -13.121 -2.481 1.00 12.62 94 GLY A O 1
ATOM 642 N N . THR A 1 95 ? -3.727 -13.026 -0.603 1.00 13.02 95 THR A N 1
ATOM 643 C CA . THR A 1 95 ? -4.176 -14.322 -0.093 1.00 13.71 95 THR A CA 1
ATOM 644 C C . THR A 1 95 ? -5.686 -14.307 0.172 1.00 13.26 95 THR A C 1
ATOM 645 O O . THR A 1 95 ? -6.394 -15.249 -0.195 1.00 12.76 95 THR A O 1
ATOM 649 N N . GLN A 1 96 ? -6.175 -13.228 0.784 1.00 13.30 96 GLN A N 1
ATOM 650 C CA . GLN A 1 96 ? -7.609 -13.063 1.036 1.00 13.42 96 GLN A CA 1
ATOM 651 C C . GLN A 1 96 ? -8.413 -12.975 -0.272 1.00 13.75 96 GLN A C 1
ATOM 652 O O . GLN A 1 96 ? -9.495 -13.567 -0.404 1.00 13.75 96 GLN A O 1
ATOM 658 N N . ILE A 1 97 ? -7.868 -12.256 -1.245 1.00 13.46 97 ILE A N 1
ATOM 659 C CA . ILE A 1 97 ? -8.518 -12.117 -2.553 1.00 13.19 97 ILE A CA 1
ATOM 660 C C . ILE A 1 97 ? -8.688 -13.483 -3.241 1.00 13.35 97 ILE A C 1
ATOM 661 O O . ILE A 1 97 ? -9.751 -13.779 -3.817 1.00 13.56 97 ILE A O 1
ATOM 666 N N . LEU A 1 98 ? -7.662 -14.325 -3.146 1.00 13.58 98 LEU A N 1
ATOM 667 C CA . LEU A 1 98 ? -7.673 -15.640 -3.794 1.00 14.35 98 LEU A CA 1
ATOM 668 C C . LEU A 1 98 ? -8.679 -16.616 -3.183 1.00 14.97 98 LEU A C 1
ATOM 669 O O . LEU A 1 98 ? -9.004 -17.649 -3.784 1.00 15.03 98 LEU A O 1
ATOM 674 N N . LYS A 1 99 ? -9.173 -16.286 -1.994 1.00 15.74 99 LYS A N 1
ATOM 675 C CA . LYS A 1 99 ? -10.274 -17.052 -1.393 1.00 16.97 99 LYS A CA 1
ATOM 676 C C . LYS A 1 99 ? -11.602 -16.684 -2.038 1.00 17.43 99 LYS A C 1
ATOM 677 O O . LYS A 1 99 ? -12.579 -17.427 -1.939 1.00 18.15 99 LYS A O 1
ATOM 683 N N . VAL A 1 100 ? -11.636 -15.526 -2.687 1.00 17.42 100 VAL A N 1
ATOM 684 C CA . VAL A 1 100 ? -12.871 -14.968 -3.235 1.00 17.89 100 VAL A CA 1
ATOM 685 C C . VAL A 1 100 ? -12.982 -15.125 -4.761 1.00 17.84 100 VAL A C 1
ATOM 686 O O . VAL A 1 100 ? -14.086 -15.278 -5.298 1.00 18.78 100 VAL A O 1
ATOM 690 N N . VAL A 1 101 ? -11.853 -15.091 -5.461 1.00 16.95 101 VAL A N 1
ATOM 691 C CA . VAL A 1 101 ? -11.866 -15.242 -6.926 1.00 16.47 101 VAL A CA 1
ATOM 692 C C . VAL A 1 101 ? -11.386 -16.642 -7.340 1.00 15.92 101 VAL A C 1
ATOM 693 O O . VAL A 1 101 ? -10.557 -17.236 -6.656 1.00 16.49 101 VAL A O 1
ATOM 697 N N . PRO A 1 102 ? -11.917 -17.185 -8.452 1.00 15.33 102 PRO A N 1
ATOM 698 C CA . PRO A 1 102 ? -11.448 -18.502 -8.887 1.00 15.28 102 PRO A CA 1
ATOM 699 C C . PRO A 1 102 ? -10.087 -18.473 -9.588 1.00 15.13 102 PRO A C 1
ATOM 700 O O . PRO A 1 102 ? -9.420 -19.508 -9.677 1.00 15.19 102 PRO A O 1
ATOM 704 N N . GLY A 1 103 ? -9.679 -17.299 -10.065 1.00 14.55 103 GLY A N 1
ATOM 705 C CA . GLY A 1 103 ? -8.482 -17.188 -10.886 1.00 14.30 103 GLY A CA 1
ATOM 706 C C . GLY A 1 103 ? -7.288 -16.630 -10.146 1.00 14.06 103 GLY A C 1
ATOM 707 O O . GLY A 1 103 ? -6.848 -17.191 -9.131 1.00 14.35 103 GLY A O 1
ATOM 708 N N . ARG A 1 104 ? -6.772 -15.514 -10.654 1.00 13.29 104 ARG A N 1
ATOM 709 C CA . ARG A 1 104 ? -5.490 -14.976 -10.206 1.00 12.91 104 ARG A CA 1
ATOM 710 C C . ARG A 1 104 ? -5.635 -13.636 -9.477 1.00 12.78 104 ARG A C 1
ATOM 711 O O . ARG A 1 104 ? -6.676 -12.978 -9.553 1.00 12.62 104 ARG A O 1
ATOM 719 N N . VAL A 1 105 ? -4.575 -13.241 -8.777 1.00 12.28 105 VAL A N 1
ATOM 720 C CA . VAL A 1 105 ? -4.462 -11.890 -8.254 1.00 12.27 105 VAL A CA 1
ATOM 721 C C . VAL A 1 105 ? -3.178 -11.240 -8.777 1.00 12.13 105 VAL A C 1
ATOM 722 O O . VAL A 1 105 ? -2.130 -11.896 -8.859 1.00 12.94 105 VAL A O 1
ATOM 726 N N . SER A 1 106 ? -3.271 -9.965 -9.152 1.00 12.12 106 SER A N 1
ATOM 727 C CA . SER A 1 106 ? -2.095 -9.191 -9.544 1.00 11.87 106 SER A CA 1
ATOM 728 C C . SER A 1 106 ? -1.567 -8.407 -8.352 1.00 12.16 106 SER A C 1
ATOM 729 O O . SER A 1 106 ? -2.301 -7.636 -7.719 1.00 12.17 106 SER A O 1
ATOM 732 N N . THR A 1 107 ? -0.285 -8.619 -8.069 1.00 12.06 107 THR A N 1
ATOM 733 C CA . THR A 1 107 ? 0.415 -7.986 -6.963 1.00 12.26 107 THR A CA 1
ATOM 734 C C . THR A 1 107 ? 1.602 -7.246 -7.553 1.00 12.50 107 THR A C 1
ATOM 735 O O . THR A 1 107 ? 2.427 -7.840 -8.261 1.00 12.15 107 THR A O 1
ATOM 739 N N . GLU A 1 108 ? 1.674 -5.952 -7.269 1.00 13.24 108 GLU A N 1
ATOM 740 C CA . GLU A 1 108 ? 2.619 -5.077 -7.959 1.00 14.49 108 GLU A CA 1
ATOM 741 C C . GLU A 1 108 ? 3.966 -4.975 -7.253 1.00 14.67 108 GLU A C 1
ATOM 742 O O . GLU A 1 108 ? 4.029 -4.756 -6.036 1.00 15.74 108 GLU A O 1
ATOM 748 N N . VAL A 1 109 ? 5.035 -5.142 -8.031 1.00 15.14 109 VAL A N 1
ATOM 749 C CA . VAL A 1 109 ? 6.409 -4.907 -7.568 1.00 15.25 109 VAL A CA 1
ATOM 750 C C . VAL A 1 109 ? 6.587 -3.428 -7.263 1.00 15.03 109 VAL A C 1
ATOM 751 O O . VAL A 1 109 ? 6.163 -2.562 -8.042 1.00 15.07 109 VAL A O 1
ATOM 755 N N . ASP A 1 110 ? 7.193 -3.158 -6.112 1.00 14.53 110 ASP A N 1
ATOM 756 C CA . ASP A 1 110 ? 7.615 -1.820 -5.700 1.00 14.38 110 ASP A CA 1
ATOM 757 C C . ASP A 1 110 ? 7.994 -0.930 -6.898 1.00 13.97 110 ASP A C 1
ATOM 758 O O . ASP A 1 110 ? 8.988 -1.183 -7.571 1.00 13.27 110 ASP A O 1
ATOM 763 N N . ALA A 1 111 ? 7.195 0.109 -7.147 1.00 13.89 111 ALA A N 1
ATOM 764 C CA . ALA A 1 111 ? 7.395 1.006 -8.300 1.00 13.74 111 ALA A CA 1
ATOM 765 C C . ALA A 1 111 ? 8.698 1.812 -8.213 1.00 13.86 111 ALA A C 1
ATOM 766 O O . ALA A 1 111 ? 9.219 2.273 -9.237 1.00 13.93 111 ALA A O 1
ATOM 768 N N . ARG A 1 112 ? 9.228 1.961 -6.999 1.00 13.79 112 ARG A N 1
ATOM 769 C CA . ARG A 1 112 ? 10.536 2.611 -6.795 1.00 14.05 112 ARG A CA 1
ATOM 770 C C . ARG A 1 112 ? 11.672 1.836 -7.490 1.00 13.80 112 ARG A C 1
ATOM 771 O O . ARG A 1 112 ? 12.757 2.383 -7.704 1.00 14.07 112 ARG A O 1
ATOM 779 N N . LEU A 1 113 ? 11.398 0.576 -7.848 1.00 12.81 113 LEU A N 1
ATOM 780 C CA . LEU A 1 113 ? 12.355 -0.303 -8.528 1.00 12.34 113 LEU A CA 1
ATOM 781 C C . LEU A 1 113 ? 12.176 -0.361 -10.056 1.00 11.89 113 LEU A C 1
ATOM 782 O O . LEU A 1 113 ? 12.793 -1.208 -10.724 1.00 11.34 113 LEU A O 1
ATOM 787 N N . SER A 1 114 ? 11.340 0.530 -10.592 1.00 11.55 114 SER A N 1
ATOM 788 C CA . SER A 1 114 ? 10.954 0.512 -12.016 1.00 11.74 114 SER A CA 1
ATOM 789 C C . SER A 1 114 ? 12.129 0.584 -13.001 1.00 11.58 114 SER A C 1
ATOM 790 O O . SER A 1 114 ? 11.991 0.178 -14.154 1.00 11.36 114 SER A O 1
ATOM 793 N N . PHE A 1 115 ? 13.267 1.115 -12.551 1.00 11.50 115 PHE A N 1
ATOM 794 C CA . PHE A 1 115 ? 14.442 1.285 -13.419 1.00 11.48 115 PHE A CA 1
ATOM 795 C C . PHE A 1 115 ? 15.579 0.347 -13.016 1.00 12.06 115 PHE A C 1
ATOM 796 O O . PHE A 1 115 ? 16.750 0.548 -13.379 1.00 11.47 115 PHE A O 1
ATOM 804 N N . ASP A 1 116 ? 15.228 -0.694 -12.268 1.00 12.18 116 ASP A N 1
ATOM 805 C CA . ASP A 1 116 ? 16.217 -1.637 -11.782 1.00 12.71 116 ASP A CA 1
ATOM 806 C C . ASP A 1 116 ? 15.743 -3.046 -12.100 1.00 12.92 116 ASP A C 1
ATOM 807 O O . ASP A 1 116 ? 14.890 -3.591 -11.390 1.00 12.86 116 ASP A O 1
ATOM 812 N N . LYS A 1 117 ? 16.265 -3.620 -13.190 1.00 13.08 117 LYS A N 1
ATOM 813 C CA . LYS A 1 117 ? 15.844 -4.956 -13.632 1.00 13.79 117 LYS A CA 1
ATOM 814 C C . LYS A 1 117 ? 16.154 -6.016 -12.584 1.00 13.73 117 LYS A C 1
ATOM 815 O O . LYS A 1 117 ? 15.291 -6.816 -12.225 1.00 13.50 117 LYS A O 1
ATOM 821 N N . LYS A 1 118 ? 17.397 -6.016 -12.112 1.00 13.90 118 LYS A N 1
ATOM 822 C CA . LYS A 1 118 ? 17.855 -6.970 -11.102 1.00 14.32 118 LYS A CA 1
ATOM 823 C C . LYS A 1 118 ? 17.019 -6.929 -9.812 1.00 13.67 118 LYS A C 1
ATOM 824 O O . LYS A 1 118 ? 16.598 -7.983 -9.309 1.00 13.16 118 LYS A O 1
ATOM 830 N N . ALA A 1 119 ? 16.772 -5.727 -9.287 1.00 12.96 119 ALA A N 1
ATOM 831 C CA . ALA A 1 119 ? 15.994 -5.582 -8.047 1.00 12.80 119 ALA A CA 1
ATOM 832 C C . ALA A 1 119 ? 14.536 -6.009 -8.248 1.00 12.54 119 ALA A C 1
ATOM 833 O O . ALA A 1 119 ? 13.929 -6.617 -7.361 1.00 12.53 119 ALA A O 1
ATOM 835 N N . THR A 1 120 ? 13.992 -5.715 -9.428 1.00 12.04 120 THR A N 1
ATOM 836 C CA . THR A 1 120 ? 12.627 -6.100 -9.767 1.00 12.06 120 THR A CA 1
ATOM 837 C C . THR A 1 120 ? 12.476 -7.637 -9.829 1.00 12.39 120 THR A C 1
ATOM 838 O O . THR A 1 120 ? 11.513 -8.187 -9.292 1.00 12.44 120 THR A O 1
ATOM 842 N N . VAL A 1 121 ? 13.430 -8.317 -10.467 1.00 12.52 121 VAL A N 1
ATOM 843 C CA . VAL A 1 121 ? 13.443 -9.790 -10.494 1.00 12.98 121 VAL A CA 1
ATOM 844 C C . VAL A 1 121 ? 13.499 -10.364 -9.073 1.00 13.18 121 VAL A C 1
ATOM 845 O O . VAL A 1 121 ? 12.730 -11.266 -8.733 1.00 13.23 121 VAL A O 1
ATOM 849 N N . LYS A 1 122 ? 14.384 -9.818 -8.244 1.00 13.69 122 LYS A N 1
ATOM 850 C CA . LYS A 1 122 ? 14.546 -10.304 -6.871 1.00 14.63 122 LYS A CA 1
ATOM 851 C C . LYS A 1 122 ? 13.307 -10.052 -6.013 1.00 14.42 122 LYS A C 1
ATOM 852 O O . LYS A 1 122 ? 12.903 -10.924 -5.234 1.00 14.21 122 LYS A O 1
ATOM 858 N N . LYS A 1 123 ? 12.701 -8.875 -6.173 1.00 14.11 123 LYS A N 1
ATOM 859 C CA . LYS A 1 123 ? 11.448 -8.544 -5.471 1.00 14.16 123 LYS A CA 1
ATOM 860 C C . LYS A 1 123 ? 10.306 -9.486 -5.861 1.00 13.89 123 LYS A C 1
ATOM 861 O O . LYS A 1 123 ? 9.565 -9.963 -4.992 1.00 13.21 123 LYS A O 1
ATOM 867 N N . ALA A 1 124 ? 10.168 -9.748 -7.160 1.00 13.62 124 ALA A N 1
ATOM 868 C CA . ALA A 1 124 ? 9.157 -10.684 -7.653 1.00 13.81 124 ALA A CA 1
ATOM 869 C C . ALA A 1 124 ? 9.356 -12.085 -7.084 1.00 13.80 124 ALA A C 1
ATOM 870 O O . ALA A 1 124 ? 8.392 -12.729 -6.666 1.00 13.94 124 ALA A O 1
ATOM 872 N N . LEU A 1 125 ? 10.605 -12.548 -7.073 1.00 14.09 125 LEU A N 1
ATOM 873 C CA . LEU A 1 125 ? 10.949 -13.846 -6.500 1.00 14.21 125 LEU A CA 1
ATOM 874 C C . LEU A 1 125 ? 10.577 -13.904 -5.023 1.00 14.33 125 LEU A C 1
ATOM 875 O O . LEU A 1 125 ? 10.009 -14.897 -4.559 1.00 14.08 125 LEU A O 1
ATOM 880 N N . HIS A 1 126 ? 10.871 -12.825 -4.304 1.00 14.46 126 HIS A N 1
ATOM 881 C CA . HIS A 1 126 ? 10.523 -12.720 -2.886 1.00 14.78 126 HIS A CA 1
ATOM 882 C C . HIS A 1 126 ? 9.010 -12.736 -2.642 1.00 14.73 126 HIS A C 1
ATOM 883 O O . HIS A 1 126 ? 8.529 -13.460 -1.764 1.00 14.36 126 HIS A O 1
ATOM 890 N N . ILE A 1 127 ? 8.261 -11.949 -3.414 1.00 14.48 127 ILE A N 1
ATOM 891 C CA . ILE A 1 127 ? 6.800 -11.954 -3.300 1.00 14.54 127 ILE A CA 1
ATOM 892 C C . ILE A 1 127 ? 6.256 -13.364 -3.557 1.00 14.33 127 ILE A C 1
ATOM 893 O O . ILE A 1 127 ? 5.420 -13.858 -2.799 1.00 14.19 127 ILE A O 1
ATOM 898 N N . ILE A 1 128 ? 6.737 -14.006 -4.621 1.00 14.39 128 ILE A N 1
ATOM 899 C CA . ILE A 1 128 ? 6.315 -15.373 -4.939 1.00 14.94 128 ILE A CA 1
ATOM 900 C C . ILE A 1 128 ? 6.613 -16.325 -3.779 1.00 15.34 128 ILE A C 1
ATOM 901 O O . ILE A 1 128 ? 5.797 -17.196 -3.466 1.00 15.73 128 ILE A O 1
ATOM 906 N N . LYS A 1 129 ? 7.765 -16.142 -3.135 1.00 15.75 129 LYS A N 1
ATOM 907 C CA . LYS A 1 129 ? 8.145 -16.963 -1.973 1.00 16.64 129 LYS A CA 1
ATOM 908 C C . LYS A 1 129 ? 7.194 -16.752 -0.792 1.00 16.55 129 LYS A C 1
ATOM 909 O O . LYS A 1 129 ? 6.792 -17.715 -0.125 1.00 16.31 129 LYS A O 1
ATOM 915 N N . LEU A 1 130 ? 6.840 -15.492 -0.534 1.00 16.55 130 LEU A N 1
ATOM 916 C CA . LEU A 1 130 ? 5.886 -15.180 0.533 1.00 16.81 130 LEU A CA 1
ATOM 917 C C . LEU A 1 130 ? 4.534 -15.831 0.279 1.00 16.84 130 LEU A C 1
ATOM 918 O O . LEU A 1 130 ? 3.931 -16.395 1.201 1.00 17.32 130 LEU A O 1
ATOM 923 N N . TYR A 1 131 ? 4.060 -15.773 -0.965 1.00 16.80 131 TYR A N 1
ATOM 924 C CA . TYR A 1 131 ? 2.819 -16.462 -1.333 1.00 16.78 131 TYR A CA 1
ATOM 925 C C . TYR A 1 131 ? 2.922 -17.973 -1.081 1.00 17.32 131 TYR A C 1
ATOM 926 O O . TYR A 1 131 ? 2.029 -18.569 -0.474 1.00 17.32 131 TYR A O 1
ATOM 935 N N . LYS A 1 132 ? 4.022 -18.578 -1.531 1.00 18.00 132 LYS A N 1
ATOM 936 C CA . LYS A 1 132 ? 4.266 -20.009 -1.329 1.00 18.88 132 LYS A CA 1
ATOM 937 C C . LYS A 1 132 ? 4.205 -20.371 0.160 1.00 19.10 132 LYS A C 1
ATOM 938 O O . LYS A 1 132 ? 3.586 -21.367 0.527 1.00 19.19 132 LYS A O 1
ATOM 944 N N . ASP A 1 133 ? 4.831 -19.541 0.999 1.00 19.50 133 ASP A N 1
ATOM 945 C CA . ASP A 1 133 ? 4.803 -19.696 2.458 1.00 20.19 133 ASP A CA 1
ATOM 946 C C . ASP A 1 133 ? 3.386 -19.614 3.010 1.00 20.53 133 ASP A C 1
ATOM 947 O O . ASP A 1 133 ? 3.070 -20.258 4.019 1.00 20.44 133 ASP A O 1
ATOM 952 N N . ALA A 1 134 ? 2.537 -18.829 2.343 1.00 20.26 134 ALA A N 1
ATOM 953 C CA . ALA A 1 134 ? 1.130 -18.706 2.715 1.00 20.37 134 ALA A CA 1
ATOM 954 C C . ALA A 1 134 ? 0.253 -19.791 2.086 1.00 20.26 134 ALA A C 1
ATOM 955 O O . ALA A 1 134 ? -0.958 -19.809 2.298 1.00 20.91 134 ALA A O 1
ATOM 957 N N . GLY A 1 135 ? 0.865 -20.690 1.317 1.00 19.96 135 GLY A N 1
ATOM 958 C CA . GLY A 1 135 ? 0.152 -21.816 0.703 1.00 19.57 135 GLY A CA 1
ATOM 959 C C . GLY A 1 135 ? -0.464 -21.508 -0.651 1.00 19.27 135 GLY A C 1
ATOM 960 O O . GLY A 1 135 ? -1.372 -22.207 -1.098 1.00 19.25 135 GLY A O 1
ATOM 961 N N . VAL A 1 136 ? 0.038 -20.459 -1.305 1.00 18.50 136 VAL A N 1
ATOM 962 C CA . VAL A 1 136 ? -0.449 -20.039 -2.610 1.00 17.73 136 VAL A CA 1
ATOM 963 C C . VAL A 1 136 ? 0.567 -20.387 -3.701 1.00 17.76 136 VAL A C 1
ATOM 964 O O . VAL A 1 136 ? 1.710 -19.926 -3.641 1.00 17.29 136 VAL A O 1
ATOM 968 N N . PRO A 1 137 ? 0.143 -21.167 -4.715 1.00 17.90 137 PRO A N 1
ATOM 969 C CA . PRO A 1 137 ? 1.048 -21.543 -5.800 1.00 18.06 137 PRO A CA 1
ATOM 970 C C . PRO A 1 137 ? 1.212 -20.383 -6.785 1.00 17.97 137 PRO A C 1
ATOM 971 O O . PRO A 1 137 ? 0.292 -19.569 -6.935 1.00 17.61 137 PRO A O 1
ATOM 975 N N . LYS A 1 138 ? 2.366 -20.312 -7.445 1.00 18.04 138 LYS A N 1
ATOM 976 C CA . LYS A 1 138 ? 2.687 -19.166 -8.307 1.00 18.37 138 LYS A CA 1
ATOM 977 C C . LYS A 1 138 ? 1.747 -19.030 -9.507 1.00 18.08 138 LYS A C 1
ATOM 978 O O . LYS A 1 138 ? 1.620 -17.951 -10.085 1.00 18.22 138 LYS A O 1
ATOM 984 N N . GLU A 1 139 ? 1.076 -20.123 -9.861 1.00 17.67 139 GLU A N 1
ATOM 985 C CA . GLU A 1 139 ? 0.122 -20.110 -10.973 1.00 17.87 139 GLU A CA 1
ATOM 986 C C . GLU A 1 139 ? -1.097 -19.214 -10.710 1.00 17.03 139 GLU A C 1
ATOM 987 O O . GLU A 1 139 ? -1.774 -18.787 -11.643 1.00 17.14 139 GLU A O 1
ATOM 993 N N . ARG A 1 140 ? -1.360 -18.914 -9.444 1.00 16.09 140 ARG A N 1
ATOM 994 C CA . ARG A 1 140 ? -2.487 -18.058 -9.087 1.00 15.39 140 ARG A CA 1
ATOM 995 C C . ARG A 1 140 ? -2.090 -16.585 -8.923 1.00 14.83 140 ARG A C 1
ATOM 996 O O . ARG A 1 140 ? -2.916 -15.742 -8.572 1.00 15.02 140 ARG A O 1
ATOM 1004 N N . VAL A 1 141 ? -0.822 -16.280 -9.180 1.00 13.92 141 VAL A N 1
ATOM 1005 C CA . VAL A 1 141 ? -0.301 -14.926 -8.980 1.00 13.46 141 VAL A CA 1
ATOM 1006 C C . VAL A 1 141 ? 0.209 -14.342 -10.300 1.00 13.11 141 VAL A C 1
ATOM 1007 O O . VAL A 1 141 ? 0.875 -15.025 -11.085 1.00 13.32 141 VAL A O 1
ATOM 1011 N N . LEU A 1 142 ? -0.132 -13.079 -10.543 1.00 12.69 142 LEU A N 1
ATOM 1012 C CA . LEU A 1 142 ? 0.506 -12.296 -11.587 1.00 11.76 142 LEU A CA 1
ATOM 1013 C C . LEU A 1 142 ? 1.334 -11.211 -10.931 1.00 11.60 142 LEU A C 1
ATOM 1014 O O . LEU A 1 142 ? 0.805 -10.384 -10.186 1.00 11.41 142 LEU A O 1
ATOM 1019 N N . ILE A 1 143 ? 2.635 -11.224 -11.195 1.00 11.05 143 ILE A N 1
ATOM 1020 C CA . ILE A 1 143 ? 3.502 -10.180 -10.678 1.00 11.13 143 ILE A CA 1
ATOM 1021 C C . ILE A 1 143 ? 3.411 -8.973 -11.615 1.00 10.91 143 ILE A C 1
ATOM 1022 O O . ILE A 1 143 ? 3.722 -9.060 -12.807 1.00 10.58 143 ILE A O 1
ATOM 1027 N N . LYS A 1 144 ? 2.979 -7.853 -11.053 1.00 10.93 144 LYS A N 1
ATOM 1028 C CA . LYS A 1 144 ? 2.670 -6.664 -11.823 1.00 11.13 144 LYS A CA 1
ATOM 1029 C C . LYS A 1 144 ? 3.873 -5.708 -11.836 1.00 10.84 144 LYS A C 1
ATOM 1030 O O . LYS A 1 144 ? 4.412 -5.345 -10.778 1.00 10.91 144 LYS A O 1
ATOM 1036 N N . ILE A 1 145 ? 4.291 -5.306 -13.037 1.00 10.00 145 ILE A N 1
ATOM 1037 C CA . ILE A 1 145 ? 5.555 -4.578 -13.232 1.00 9.93 145 ILE A CA 1
ATOM 1038 C C . ILE A 1 145 ? 5.357 -3.400 -14.195 1.00 9.63 145 ILE A C 1
ATOM 1039 O O . ILE A 1 145 ? 4.706 -3.540 -15.238 1.00 9.88 145 ILE A O 1
ATOM 1044 N N . ALA A 1 146 ? 5.909 -2.242 -13.856 1.00 9.66 146 ALA A N 1
ATOM 1045 C CA . ALA A 1 146 ? 5.801 -1.085 -14.743 1.00 9.79 146 ALA A CA 1
ATOM 1046 C C . ALA A 1 146 ? 6.553 -1.368 -16.047 1.00 9.77 146 ALA A C 1
ATOM 1047 O O . ALA A 1 146 ? 7.657 -1.919 -16.029 1.00 9.93 146 ALA A O 1
ATOM 1049 N N . SER A 1 147 ? 5.945 -0.972 -17.160 1.00 9.65 147 SER A N 1
ATOM 1050 C CA . SER A 1 147 ? 6.437 -1.291 -18.506 1.00 9.69 147 SER A CA 1
ATOM 1051 C C . SER A 1 147 ? 7.560 -0.363 -19.014 1.00 9.57 147 SER A C 1
ATOM 1052 O O . SER A 1 147 ? 7.524 0.133 -20.141 1.00 9.67 147 SER A O 1
ATOM 1055 N N . THR A 1 148 ? 8.557 -0.143 -18.163 1.00 9.55 148 THR A N 1
ATOM 1056 C CA . THR A 1 148 ? 9.806 0.504 -18.566 1.00 9.08 148 THR A CA 1
ATOM 1057 C C . THR A 1 148 ? 10.625 -0.536 -19.323 1.00 9.15 148 THR A C 1
ATOM 1058 O O . THR A 1 148 ? 10.273 -1.712 -19.314 1.00 8.27 148 THR A O 1
ATOM 1062 N N . TRP A 1 149 ? 11.724 -0.119 -19.957 1.00 8.93 149 TRP A N 1
ATOM 1063 C CA . TRP A 1 149 ? 12.634 -1.091 -20.567 1.00 9.24 149 TRP A CA 1
ATOM 1064 C C . TRP A 1 149 ? 13.078 -2.125 -19.542 1.00 9.10 149 TRP A C 1
ATOM 1065 O O . TRP A 1 149 ? 13.042 -3.319 -19.816 1.00 9.47 149 TRP A O 1
ATOM 1076 N N . GLU A 1 150 ? 13.511 -1.655 -18.368 1.00 9.68 150 GLU A N 1
ATOM 1077 C CA . GLU A 1 150 ? 13.996 -2.542 -17.298 1.00 9.79 150 GLU A CA 1
ATOM 1078 C C . GLU A 1 150 ? 12.912 -3.503 -16.796 1.00 9.95 150 GLU A C 1
ATOM 1079 O O . GLU A 1 150 ? 13.186 -4.681 -16.559 1.00 9.58 150 GLU A O 1
ATOM 1085 N N . GLY A 1 151 ? 11.686 -2.998 -16.651 1.00 9.77 151 GLY A N 1
ATOM 1086 C CA . GLY A 1 151 ? 10.556 -3.820 -16.230 1.00 9.45 151 GLY A CA 1
ATOM 1087 C C . GLY A 1 151 ? 10.234 -4.918 -17.222 1.00 9.74 151 GLY A C 1
ATOM 1088 O O . GLY A 1 151 ? 9.992 -6.055 -16.830 1.00 9.55 151 GLY A O 1
ATOM 1089 N N . ILE A 1 152 ? 10.239 -4.573 -18.509 1.00 9.59 152 ILE A N 1
ATOM 1090 C CA . ILE A 1 152 ? 9.977 -5.549 -19.567 1.00 10.09 152 ILE A CA 1
ATOM 1091 C C . ILE A 1 152 ? 11.052 -6.652 -19.574 1.00 10.19 152 ILE A C 1
ATOM 1092 O O . ILE A 1 152 ? 10.725 -7.841 -19.637 1.00 10.53 152 ILE A O 1
ATOM 1097 N N . GLN A 1 153 ? 12.321 -6.257 -19.483 1.00 10.23 153 GLN A N 1
ATOM 1098 C CA . GLN A 1 153 ? 13.419 -7.226 -19.405 1.00 10.38 153 GLN A CA 1
ATOM 1099 C C . GLN A 1 153 ? 13.345 -8.086 -18.142 1.00 10.24 153 GLN A C 1
ATOM 1100 O O . GLN A 1 153 ? 13.670 -9.287 -18.186 1.00 9.96 153 GLN A O 1
ATOM 1106 N N . ALA A 1 154 ? 12.928 -7.482 -17.023 1.00 10.00 154 ALA A N 1
ATOM 1107 C CA . ALA A 1 154 ? 12.713 -8.241 -15.791 1.00 10.40 154 ALA A CA 1
ATOM 1108 C C . ALA A 1 154 ? 11.651 -9.310 -15.982 1.00 10.73 154 ALA A C 1
ATOM 1109 O O . ALA A 1 154 ? 11.858 -10.462 -15.587 1.00 10.65 154 ALA A O 1
ATOM 1111 N N . ALA A 1 155 ? 10.520 -8.928 -16.584 1.00 10.90 155 ALA A N 1
ATOM 1112 C CA . ALA A 1 155 ? 9.432 -9.863 -16.872 1.00 11.69 155 ALA A CA 1
ATOM 1113 C C . ALA A 1 155 ? 9.902 -10.975 -17.798 1.00 11.97 155 ALA A C 1
ATOM 1114 O O . ALA A 1 155 ? 9.553 -12.147 -17.608 1.00 12.13 155 ALA A O 1
ATOM 1116 N N . ARG A 1 156 ? 10.683 -10.596 -18.806 1.00 12.34 156 ARG A N 1
ATOM 1117 C CA . ARG A 1 156 ? 11.251 -11.552 -19.756 1.00 12.75 156 ARG A CA 1
ATOM 1118 C C . ARG A 1 156 ? 12.007 -12.670 -19.022 1.00 13.05 156 ARG A C 1
ATOM 1119 O O . ARG A 1 156 ? 11.808 -13.854 -19.310 1.00 13.20 156 ARG A O 1
ATOM 1127 N N . GLU A 1 157 ? 12.861 -12.279 -18.076 1.00 12.90 157 GLU A N 1
ATOM 1128 C CA . GLU A 1 157 ? 13.612 -13.231 -17.249 1.00 13.17 157 GLU A CA 1
ATOM 1129 C C . GLU A 1 157 ? 12.695 -14.066 -16.348 1.00 13.33 157 GLU A C 1
ATOM 1130 O O . GLU A 1 157 ? 12.797 -15.295 -16.310 1.00 13.04 157 GLU A O 1
ATOM 1136 N N . LEU A 1 158 ? 11.794 -13.397 -15.635 1.00 12.77 158 LEU A N 1
ATOM 1137 C CA . LEU A 1 158 ? 10.908 -14.080 -14.687 1.00 13.14 158 LEU A CA 1
ATOM 1138 C C . LEU A 1 158 ? 10.066 -15.164 -15.353 1.00 13.13 158 LEU A C 1
ATOM 1139 O O . LEU A 1 158 ? 9.927 -16.267 -14.818 1.00 13.36 158 LEU A O 1
ATOM 1144 N N . GLU A 1 159 ? 9.512 -14.839 -16.518 1.00 13.39 159 GLU A N 1
ATOM 1145 C CA . GLU A 1 159 ? 8.685 -15.767 -17.277 1.00 14.14 159 GLU A CA 1
ATOM 1146 C C . GLU A 1 159 ? 9.474 -16.995 -17.740 1.00 14.93 159 GLU A C 1
ATOM 1147 O O . GLU A 1 159 ? 9.076 -18.127 -17.456 1.00 15.18 159 GLU A O 1
ATOM 1153 N N . VAL A 1 160 ? 10.586 -16.768 -18.438 1.00 15.53 160 VAL A N 1
ATOM 1154 C CA . VAL A 1 160 ? 11.342 -17.870 -19.049 1.00 16.59 160 VAL A CA 1
ATOM 1155 C C . VAL A 1 160 ? 12.242 -18.618 -18.059 1.00 17.00 160 VAL A C 1
ATOM 1156 O O . VAL A 1 160 ? 12.294 -19.852 -18.087 1.00 17.43 160 VAL A O 1
ATOM 1160 N N . LYS A 1 161 ? 12.915 -17.889 -17.169 1.00 16.97 161 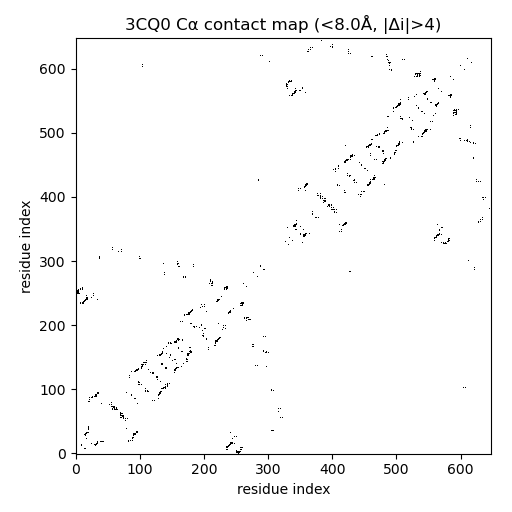LYS A N 1
ATOM 1161 C CA . LYS A 1 161 ? 13.814 -18.525 -16.208 1.00 17.38 161 LYS A CA 1
ATOM 1162 C C . LYS A 1 161 ? 13.107 -19.126 -14.989 1.00 17.46 161 LYS A C 1
ATOM 1163 O O . LYS A 1 161 ? 13.518 -20.182 -14.501 1.00 17.12 161 LYS A O 1
ATOM 1169 N N . HIS A 1 162 ? 12.063 -18.460 -14.491 1.00 17.25 162 HIS A N 1
ATOM 1170 C CA . HIS A 1 162 ? 11.441 -18.875 -13.229 1.00 17.16 162 HIS A CA 1
ATOM 1171 C C . HIS A 1 162 ? 10.007 -19.379 -13.346 1.00 16.88 162 HIS A C 1
ATOM 1172 O O . HIS A 1 162 ? 9.467 -19.924 -12.388 1.00 17.47 162 HIS A O 1
ATOM 1179 N N . GLY A 1 163 ? 9.400 -19.217 -14.514 1.00 16.13 163 GLY A N 1
ATOM 1180 C CA . GLY A 1 163 ? 8.007 -19.608 -14.701 1.00 15.63 163 GLY A CA 1
ATOM 1181 C C . GLY A 1 163 ? 7.091 -18.747 -13.850 1.00 15.06 163 GLY A C 1
ATOM 1182 O O . GLY A 1 163 ? 6.047 -19.205 -13.392 1.00 15.31 163 GLY A O 1
ATOM 1183 N N . ILE A 1 164 ? 7.500 -17.500 -13.625 1.00 14.40 164 ILE A N 1
ATOM 1184 C CA . ILE A 1 164 ? 6.693 -16.543 -12.880 1.00 13.74 164 ILE A CA 1
ATOM 1185 C C . ILE A 1 164 ? 5.936 -15.656 -13.868 1.00 13.52 164 ILE A C 1
ATOM 1186 O O . ILE A 1 164 ? 6.543 -14.986 -14.713 1.00 12.80 164 ILE A O 1
ATOM 1191 N N . HIS A 1 165 ? 4.611 -15.672 -13.747 1.00 12.68 165 HIS A N 1
ATOM 1192 C CA . HIS A 1 165 ? 3.718 -14.991 -14.669 1.00 12.94 165 HIS A CA 1
ATOM 1193 C C . HIS A 1 165 ? 3.592 -13.519 -14.312 1.00 12.44 165 HIS A C 1
ATOM 1194 O O . HIS A 1 165 ? 3.392 -13.164 -13.148 1.00 12.07 165 HIS A O 1
ATOM 1201 N N . CYS A 1 166 ? 3.732 -12.671 -15.322 1.00 11.57 166 CYS A N 1
ATOM 1202 C CA . CYS A 1 166 ? 3.778 -11.227 -15.106 1.00 11.77 166 CYS A CA 1
ATOM 1203 C C . CYS A 1 166 ? 2.629 -10.512 -15.800 1.00 11.51 166 CYS A C 1
ATOM 1204 O O . CYS A 1 166 ? 2.143 -10.970 -16.834 1.00 11.83 166 CYS A O 1
ATOM 1207 N N . ASN A 1 167 ? 2.218 -9.391 -15.204 1.00 11.24 167 ASN A N 1
ATOM 1208 C CA . ASN A 1 167 ? 1.209 -8.479 -15.724 1.00 11.49 167 ASN A CA 1
ATOM 1209 C C . ASN A 1 167 ? 1.914 -7.150 -15.963 1.00 11.17 167 ASN A C 1
ATOM 1210 O O . ASN A 1 167 ? 2.315 -6.479 -15.016 1.00 11.13 167 ASN A O 1
ATOM 1215 N N . MET A 1 168 ? 2.070 -6.774 -17.225 1.00 11.12 168 MET A N 1
ATOM 1216 C CA . MET A 1 168 ? 2.794 -5.550 -17.556 1.00 10.85 168 MET A CA 1
ATOM 1217 C C . MET A 1 168 ? 1.865 -4.336 -17.513 1.00 10.81 168 MET A C 1
ATOM 1218 O O . MET A 1 168 ? 0.934 -4.225 -18.315 1.00 11.11 168 MET A O 1
ATOM 1223 N N . THR A 1 169 ? 2.125 -3.437 -16.567 1.00 10.64 169 THR A N 1
ATOM 1224 C CA . THR A 1 169 ? 1.251 -2.290 -16.315 1.00 10.77 169 THR A CA 1
ATOM 1225 C C . THR A 1 169 ? 1.887 -0.960 -16.746 1.00 10.86 169 THR A C 1
ATOM 1226 O O . THR A 1 169 ? 3.002 -0.957 -17.278 1.00 10.89 169 THR A O 1
ATOM 1230 N N . LEU A 1 170 ? 1.190 0.158 -16.509 1.00 10.46 170 LEU A N 1
ATOM 1231 C CA . LEU A 1 170 ? 1.621 1.481 -16.988 1.00 10.75 170 LEU A CA 1
ATOM 1232 C C . LEU A 1 170 ? 2.049 1.392 -18.451 1.00 11.25 170 LEU A C 1
ATOM 1233 O O . LEU A 1 170 ? 3.122 1.866 -18.848 1.00 11.17 170 LEU A O 1
ATOM 1238 N N . LEU A 1 171 ? 1.178 0.763 -19.237 1.00 11.31 171 LEU A N 1
ATOM 1239 C CA . LEU A 1 171 ? 1.418 0.538 -20.645 1.00 11.45 171 LEU A CA 1
ATOM 1240 C C . LEU A 1 171 ? 0.546 1.483 -21.459 1.00 11.69 171 LEU A C 1
ATOM 1241 O O . LEU A 1 171 ? -0.686 1.418 -21.409 1.00 12.19 171 LEU A O 1
ATOM 1246 N N . PHE A 1 172 ? 1.200 2.373 -22.196 1.00 11.00 172 PHE A N 1
ATOM 1247 C CA . PHE A 1 172 ? 0.513 3.449 -22.892 1.00 11.97 172 PHE A CA 1
ATOM 1248 C C . PHE A 1 172 ? 0.782 3.449 -24.397 1.00 12.65 172 PHE A C 1
ATOM 1249 O O . PHE A 1 172 ? 0.174 4.216 -25.141 1.00 13.17 172 PHE A O 1
ATOM 1257 N N . SER A 1 173 ? 1.690 2.594 -24.854 1.00 13.20 173 SER A N 1
ATOM 1258 C CA . SER A 1 173 ? 2.078 2.637 -26.257 1.00 13.80 173 SER A CA 1
ATOM 1259 C C . SER A 1 173 ? 2.151 1.277 -26.924 1.00 13.32 173 SER A C 1
ATOM 1260 O O . SER A 1 173 ? 2.432 0.257 -26.282 1.00 12.55 173 SER A O 1
ATOM 1263 N N . PHE A 1 174 ? 1.936 1.301 -28.237 1.00 12.42 174 PHE A N 1
ATOM 1264 C CA . PHE A 1 174 ? 2.142 0.156 -29.096 1.00 12.29 174 PHE A CA 1
ATOM 1265 C C . PHE A 1 174 ? 3.576 -0.364 -28.961 1.00 11.88 174 PHE A C 1
ATOM 1266 O O . PHE A 1 174 ? 3.794 -1.557 -28.933 1.00 11.68 174 PHE A O 1
ATOM 1274 N N . THR A 1 175 ? 4.541 0.549 -28.870 1.00 11.56 175 THR A N 1
ATOM 1275 C CA . THR A 1 175 ? 5.957 0.195 -28.694 1.00 11.33 175 THR A CA 1
ATOM 1276 C C . THR A 1 175 ? 6.210 -0.686 -27.464 1.00 10.87 175 THR A C 1
ATOM 1277 O O . THR A 1 175 ? 6.893 -1.725 -27.550 1.00 10.43 175 THR A O 1
ATOM 1281 N N . GLN A 1 176 ? 5.671 -0.272 -26.318 1.00 10.16 176 GLN A N 1
ATOM 1282 C CA . GLN A 1 176 ? 5.708 -1.112 -25.119 1.00 9.80 176 GLN A CA 1
ATOM 1283 C C . GLN A 1 176 ? 5.021 -2.455 -25.341 1.00 9.61 176 GLN A C 1
ATOM 1284 O O . GLN A 1 176 ? 5.527 -3.491 -24.914 1.00 9.45 176 GLN A O 1
ATOM 1290 N N . ALA A 1 177 ? 3.864 -2.435 -26.001 1.00 9.29 177 ALA A N 1
ATOM 1291 C CA . ALA A 1 177 ? 3.094 -3.665 -26.193 1.00 9.74 177 ALA A CA 1
ATOM 1292 C C . ALA A 1 177 ? 3.826 -4.665 -27.091 1.00 10.08 177 ALA A C 1
ATOM 1293 O O . ALA A 1 177 ? 3.765 -5.871 -26.855 1.00 9.67 177 ALA A O 1
ATOM 1295 N N . VAL A 1 178 ? 4.502 -4.164 -28.129 1.00 10.44 178 VAL A N 1
ATOM 1296 C CA . VAL A 1 178 ? 5.298 -5.044 -28.998 1.00 10.61 178 VAL A CA 1
ATOM 1297 C C . VAL A 1 178 ? 6.396 -5.715 -28.172 1.00 10.59 178 VAL A C 1
ATOM 1298 O O . VAL A 1 178 ? 6.513 -6.936 -28.174 1.00 10.22 178 VAL A O 1
ATOM 1302 N N . ALA A 1 179 ? 7.183 -4.914 -27.452 1.00 10.41 179 ALA A N 1
ATOM 1303 C CA . ALA A 1 179 ? 8.261 -5.452 -26.627 1.00 10.62 179 ALA A CA 1
ATOM 1304 C C . ALA A 1 179 ? 7.742 -6.522 -25.655 1.00 10.58 179 ALA A C 1
ATOM 1305 O O . ALA A 1 179 ? 8.340 -7.586 -25.532 1.00 10.82 179 ALA A O 1
ATOM 1307 N N . CYS A 1 180 ? 6.608 -6.250 -24.996 1.00 10.23 180 CYS A N 1
ATOM 1308 C CA . CYS A 1 180 ? 5.992 -7.208 -24.055 1.00 10.43 180 CYS A CA 1
ATOM 1309 C C . CYS A 1 180 ? 5.614 -8.546 -24.698 1.00 10.42 180 CYS A C 1
ATOM 1310 O O . CYS A 1 180 ? 5.854 -9.610 -24.126 1.00 9.60 180 CYS A O 1
ATOM 1313 N N . ALA A 1 181 ? 5.010 -8.482 -25.880 1.00 10.36 181 ALA A N 1
ATOM 1314 C CA . ALA A 1 181 ? 4.652 -9.688 -26.629 1.00 11.07 181 ALA A CA 1
ATOM 1315 C C . ALA A 1 181 ? 5.899 -10.514 -26.963 1.00 11.48 181 ALA A C 1
ATOM 1316 O O . ALA A 1 181 ? 5.912 -11.733 -26.796 1.00 11.36 181 ALA A O 1
ATOM 1318 N N . GLU A 1 182 ? 6.949 -9.841 -27.429 1.00 11.94 182 GLU A N 1
ATOM 1319 C CA . GLU A 1 182 ? 8.197 -10.520 -27.760 1.00 12.17 182 GLU A CA 1
ATOM 1320 C C . GLU A 1 182 ? 8.879 -11.106 -26.525 1.00 12.82 182 GLU A C 1
ATOM 1321 O O . GLU A 1 182 ? 9.569 -12.120 -26.620 1.00 12.26 182 GLU A O 1
ATOM 1327 N N . ALA A 1 183 ? 8.680 -10.470 -25.369 1.00 12.65 183 ALA A N 1
ATOM 1328 C CA . ALA A 1 183 ? 9.227 -10.973 -24.109 1.00 13.30 183 ALA A CA 1
ATOM 1329 C C . ALA A 1 183 ? 8.433 -12.157 -23.531 1.00 13.59 183 ALA A C 1
ATOM 1330 O O . ALA A 1 183 ? 8.776 -12.672 -22.461 1.00 14.48 183 ALA A O 1
ATOM 1332 N N . ASN A 1 184 ? 7.380 -12.570 -24.239 1.00 13.77 184 ASN A N 1
ATOM 1333 C CA . ASN A 1 184 ? 6.509 -13.688 -23.839 1.00 14.10 184 ASN A CA 1
ATOM 1334 C C . ASN A 1 184 ? 5.864 -13.494 -22.468 1.00 13.87 184 ASN A C 1
ATOM 1335 O O . ASN A 1 184 ? 5.760 -14.441 -21.681 1.00 14.12 184 ASN A O 1
ATOM 1340 N N . VAL A 1 185 ? 5.457 -12.262 -22.171 1.00 13.10 185 VAL A N 1
ATOM 1341 C CA . VAL A 1 185 ? 4.816 -11.981 -20.886 1.00 12.64 185 VAL A CA 1
ATOM 1342 C C . VAL A 1 185 ? 3.401 -12.558 -20.878 1.00 12.44 185 VAL A C 1
ATOM 1343 O O . VAL A 1 185 ? 2.746 -12.654 -21.918 1.00 11.58 185 VAL A O 1
ATOM 1347 N N . THR A 1 186 ? 2.935 -12.960 -19.703 1.00 12.42 186 THR A N 1
ATOM 1348 C CA . THR A 1 186 ? 1.618 -13.592 -19.606 1.00 12.45 186 THR A CA 1
ATOM 1349 C C . THR A 1 186 ? 0.473 -12.656 -20.000 1.00 12.50 186 THR A C 1
ATOM 1350 O O . THR A 1 186 ? -0.458 -13.048 -20.710 1.00 12.63 186 THR A O 1
ATOM 1354 N N . LEU A 1 187 ? 0.549 -11.415 -19.546 1.00 12.81 187 LEU A N 1
ATOM 1355 C CA . LEU A 1 187 ? -0.557 -10.495 -19.688 1.00 12.64 187 LEU A CA 1
ATOM 1356 C C . LEU A 1 187 ? -0.073 -9.047 -19.723 1.00 12.73 187 LEU A C 1
ATOM 1357 O O . LEU A 1 187 ? 0.907 -8.691 -19.060 1.00 11.95 187 LEU A O 1
ATOM 1362 N N . ILE A 1 188 ? -0.760 -8.221 -20.509 1.00 12.37 188 ILE A N 1
ATOM 1363 C CA . ILE A 1 188 ? -0.505 -6.780 -20.513 1.00 12.86 188 ILE A CA 1
ATOM 1364 C C . ILE A 1 188 ? -1.754 -6.030 -20.074 1.00 12.96 188 ILE A C 1
ATOM 1365 O O . ILE A 1 188 ? -2.867 -6.502 -20.298 1.00 12.99 188 ILE A O 1
ATOM 1370 N N . SER A 1 189 ? -1.559 -4.875 -19.440 1.00 13.21 189 SER A N 1
ATOM 1371 C CA . SER A 1 189 ? -2.668 -4.025 -19.015 1.00 14.46 189 SER A CA 1
ATOM 1372 C C . SER A 1 189 ? -2.572 -2.650 -19.664 1.00 15.00 189 SER A C 1
ATOM 1373 O O . SER A 1 189 ? -2.130 -1.704 -19.014 1.00 15.05 189 SER A O 1
ATOM 1376 N N . PRO A 1 190 ? -2.961 -2.532 -20.953 1.00 16.46 190 PRO A N 1
ATOM 1377 C CA . PRO A 1 190 ? -2.951 -1.207 -21.582 1.00 17.13 190 PRO A CA 1
ATOM 1378 C C . PRO A 1 190 ? -3.992 -0.273 -20.960 1.00 18.10 190 PRO A C 1
ATOM 1379 O O . PRO A 1 190 ? -5.141 -0.679 -20.726 1.00 18.70 190 PRO A O 1
ATOM 1383 N N . PHE A 1 191 ? -3.573 0.959 -20.673 1.00 18.69 191 PHE A N 1
ATOM 1384 C CA . PHE A 1 191 ? -4.418 1.945 -20.018 1.00 19.15 191 PHE A CA 1
ATOM 1385 C C . PHE A 1 191 ? -5.235 2.662 -21.083 1.00 19.62 191 PHE A C 1
ATOM 1386 O O . PHE A 1 191 ? -4.693 3.109 -22.102 1.00 21.29 191 PHE A O 1
ATOM 1394 N N . VAL A 1 192 ? -6.544 2.712 -20.891 1.00 18.68 192 VAL A N 1
ATOM 1395 C CA . VAL A 1 192 ? -7.421 3.376 -21.848 1.00 18.19 192 VAL A CA 1
ATOM 1396 C C . VAL A 1 192 ? -7.582 4.842 -21.459 1.00 18.39 192 VAL A C 1
ATOM 1397 O O . VAL A 1 192 ? -7.341 5.738 -22.269 1.00 18.57 192 VAL A O 1
ATOM 1401 N N . GLY A 1 193 ? -7.952 5.074 -20.202 1.00 18.48 193 GLY A N 1
ATOM 1402 C CA . GLY A 1 193 ? -8.365 6.400 -19.742 1.00 19.36 193 GLY A CA 1
ATOM 1403 C C . GLY A 1 193 ? -7.266 7.440 -19.721 1.00 20.20 193 GLY A C 1
ATOM 1404 O O . GLY A 1 193 ? -7.497 8.597 -20.100 1.00 20.38 193 GLY A O 1
ATOM 1405 N N . ARG A 1 194 ? -6.072 7.035 -19.289 1.00 20.72 194 ARG A N 1
ATOM 1406 C CA . ARG A 1 194 ? -4.944 7.963 -19.168 1.00 22.09 194 ARG A CA 1
ATOM 1407 C C . ARG A 1 194 ? -4.422 8.421 -20.527 1.00 22.60 194 ARG A C 1
ATOM 1408 O O . ARG A 1 194 ? -3.929 9.546 -20.657 1.00 22.91 194 ARG A O 1
ATOM 1416 N N . ILE A 1 195 ? -4.515 7.546 -21.530 1.00 23.22 195 ILE A N 1
ATOM 1417 C CA . ILE A 1 195 ? -4.196 7.923 -22.911 1.00 24.03 195 ILE A CA 1
ATOM 1418 C C . ILE A 1 195 ? -5.149 9.019 -23.384 1.00 24.72 195 ILE A C 1
ATOM 1419 O O . ILE A 1 195 ? -4.722 10.046 -23.926 1.00 24.75 195 ILE A O 1
ATOM 1424 N N . MET A 1 196 ? -6.440 8.796 -23.160 1.00 25.52 196 MET A N 1
ATOM 1425 C CA . MET A 1 196 ? -7.469 9.769 -23.509 1.00 26.56 196 MET A CA 1
ATOM 1426 C C . MET A 1 196 ? -7.250 11.096 -22.768 1.00 27.19 196 MET A C 1
ATOM 1427 O O . MET A 1 196 ? -7.412 12.165 -23.358 1.00 27.16 196 MET A O 1
ATOM 1432 N N . ASP A 1 197 ? -6.871 11.017 -21.490 1.00 28.09 197 ASP A N 1
ATOM 1433 C CA . ASP A 1 197 ? -6.613 12.205 -20.666 1.00 29.15 197 ASP A CA 1
ATOM 1434 C C . ASP A 1 197 ? -5.614 13.167 -21.311 1.00 29.71 197 ASP A C 1
ATOM 1435 O O . ASP A 1 197 ? -5.830 14.378 -21.316 1.00 29.94 197 ASP A O 1
ATOM 1440 N N . PHE A 1 198 ? -4.534 12.617 -21.861 1.00 30.28 198 PHE A N 1
ATOM 1441 C CA . PHE A 1 198 ? -3.471 13.413 -22.478 1.00 30.91 198 PHE A CA 1
ATOM 1442 C C . PHE A 1 198 ? -3.949 14.164 -23.721 1.00 31.73 198 PHE A C 1
ATOM 1443 O O . PHE A 1 198 ? -3.678 15.362 -23.874 1.00 32.03 198 PHE A O 1
ATOM 1451 N N . TYR A 1 199 ? -4.644 13.456 -24.609 1.00 32.65 199 TYR A N 1
ATOM 1452 C CA . TYR A 1 199 ? -5.072 14.039 -25.873 1.00 33.68 199 TYR A CA 1
ATOM 1453 C C . TYR A 1 199 ? -6.306 14.915 -25.702 1.00 34.78 199 TYR A C 1
ATOM 1454 O O . TYR A 1 199 ? -6.526 15.841 -26.491 1.00 34.76 199 TYR A O 1
ATOM 1463 N N . LYS A 1 200 ? -7.094 14.623 -24.665 1.00 35.87 200 LYS A N 1
ATOM 1464 C CA . LYS A 1 200 ? -8.191 15.496 -24.244 1.00 37.19 200 LYS A CA 1
ATOM 1465 C C . LYS A 1 200 ? -7.666 16.892 -23.893 1.00 37.81 200 LYS A C 1
ATOM 1466 O O . LYS A 1 200 ? -8.162 17.885 -24.427 1.00 37.97 200 LYS A O 1
ATOM 1472 N N . ALA A 1 201 ? -6.652 16.954 -23.024 1.00 38.51 201 ALA A N 1
ATOM 1473 C CA . ALA A 1 201 ? -6.032 18.223 -22.619 1.00 39.26 201 ALA A CA 1
ATOM 1474 C C . ALA A 1 201 ? -5.360 18.950 -23.789 1.00 39.79 201 ALA A C 1
ATOM 1475 O O . ALA A 1 201 ? -5.387 20.181 -23.861 1.00 39.96 201 ALA A O 1
ATOM 1477 N N . LEU A 1 202 ? -4.767 18.183 -24.702 1.00 40.33 202 LEU A N 1
ATOM 1478 C CA . LEU A 1 202 ? -4.161 18.741 -25.907 1.00 40.74 202 LEU A CA 1
ATOM 1479 C C . LEU A 1 202 ? -5.235 19.001 -26.965 1.00 41.06 202 LEU A C 1
ATOM 1480 O O . LEU A 1 202 ? -5.081 19.874 -27.828 1.00 41.49 202 LEU A O 1
ATOM 1485 N N . ASP A 1 206 ? -13.499 16.101 -24.590 1.00 30.91 206 ASP A N 1
ATOM 1486 C CA . ASP A 1 206 ? -13.564 14.640 -24.523 1.00 31.53 206 ASP A CA 1
ATOM 1487 C C . ASP A 1 206 ? -13.959 14.096 -25.886 1.00 32.39 206 ASP A C 1
ATOM 1488 O O . ASP A 1 206 ? -14.140 14.863 -26.840 1.00 33.27 206 ASP A O 1
ATOM 1493 N N . TYR A 1 207 ? -14.108 12.776 -25.972 1.00 33.83 207 TYR A N 1
ATOM 1494 C CA . TYR A 1 207 ? -14.296 12.097 -27.252 1.00 34.83 207 TYR A CA 1
ATOM 1495 C C . TYR A 1 207 ? -15.528 11.199 -27.267 1.00 35.23 207 TYR A C 1
ATOM 1496 O O . TYR A 1 207 ? -16.065 10.846 -26.214 1.00 35.42 207 TYR A O 1
ATOM 1505 N N . THR A 1 208 ? -15.962 10.831 -28.472 1.00 35.67 208 THR A N 1
ATOM 1506 C CA . THR A 1 208 ? -16.846 9.685 -28.651 1.00 35.96 208 THR A CA 1
ATOM 1507 C C . THR A 1 208 ? -15.982 8.428 -28.522 1.00 35.94 208 THR A C 1
ATOM 1508 O O . THR A 1 208 ? -14.758 8.493 -28.682 1.00 35.81 208 THR A O 1
ATOM 1512 N N . ALA A 1 209 ? -16.617 7.293 -28.237 1.00 35.88 209 ALA A N 1
ATOM 1513 C CA . ALA A 1 209 ? -15.906 6.028 -28.023 1.00 35.77 209 ALA A CA 1
ATOM 1514 C C . ALA A 1 209 ? -15.135 5.551 -29.261 1.00 35.65 209 ALA A C 1
ATOM 1515 O O . ALA A 1 209 ? -14.063 4.949 -29.137 1.00 35.61 209 ALA A O 1
ATOM 1517 N N . GLU A 1 210 ? -15.687 5.828 -30.443 1.00 35.23 210 GLU A N 1
ATOM 1518 C CA . GLU A 1 210 ? -15.056 5.490 -31.725 1.00 34.80 210 GLU A CA 1
ATOM 1519 C C . GLU A 1 210 ? -13.767 6.283 -31.983 1.00 33.55 210 GLU A C 1
ATOM 1520 O O . GLU A 1 210 ? -12.866 5.806 -32.679 1.00 33.83 210 GLU A O 1
ATOM 1526 N N . THR A 1 211 ? -13.694 7.493 -31.432 1.00 31.73 211 THR A N 1
ATOM 1527 C CA . THR A 1 211 ? -12.572 8.403 -31.678 1.00 29.88 211 THR A CA 1
ATOM 1528 C C . THR A 1 211 ? -11.600 8.475 -30.496 1.00 28.24 211 THR A C 1
ATOM 1529 O O . THR A 1 211 ? -10.510 9.041 -30.615 1.00 27.84 211 THR A O 1
ATOM 1533 N N . ASP A 1 212 ? -12.009 7.912 -29.360 1.00 26.11 212 ASP A N 1
ATOM 1534 C CA . ASP A 1 212 ? -11.199 7.885 -28.138 1.00 24.33 212 ASP A CA 1
ATOM 1535 C C . ASP A 1 212 ? -9.808 7.302 -28.442 1.00 22.75 212 ASP A C 1
ATOM 1536 O O . ASP A 1 212 ? -9.704 6.148 -28.855 1.00 22.28 212 ASP A O 1
ATOM 1541 N N . PRO A 1 213 ? -8.740 8.113 -28.275 1.00 21.61 213 PRO A N 1
ATOM 1542 C CA . PRO A 1 213 ? -7.368 7.667 -28.535 1.00 20.55 213 PRO A CA 1
ATOM 1543 C C . PRO A 1 213 ? -6.950 6.452 -27.711 1.00 19.52 213 PRO A C 1
ATOM 1544 O O . PRO A 1 213 ? -6.156 5.637 -28.188 1.00 18.83 213 PRO A O 1
ATOM 1548 N N . GLY A 1 214 ? -7.466 6.345 -26.484 1.00 18.66 214 GLY A N 1
ATOM 1549 C CA . GLY A 1 214 ? -7.196 5.186 -25.629 1.00 17.56 214 GLY A CA 1
ATOM 1550 C C . GLY A 1 214 ? -7.812 3.924 -26.207 1.00 17.00 214 GLY A C 1
ATOM 1551 O O . GLY A 1 214 ? -7.156 2.880 -26.296 1.00 16.44 214 GLY A O 1
ATOM 1552 N N . VAL A 1 215 ? -9.073 4.032 -26.620 1.00 16.79 215 VAL A N 1
ATOM 1553 C CA . VAL A 1 215 ? -9.783 2.924 -27.278 1.00 16.39 215 VAL A CA 1
ATOM 1554 C C . VAL A 1 215 ? -9.066 2.504 -28.566 1.00 16.21 215 VAL A C 1
ATOM 1555 O O . VAL A 1 215 ? -8.834 1.318 -28.802 1.00 15.70 215 VAL A O 1
ATOM 1559 N N . LEU A 1 216 ? -8.700 3.486 -29.380 1.00 16.34 216 LEU A N 1
ATOM 1560 C CA . LEU A 1 216 ? -8.003 3.217 -30.639 1.00 16.49 216 LEU A CA 1
ATOM 1561 C C . LEU A 1 216 ? -6.648 2.546 -30.398 1.00 16.07 216 LEU A C 1
ATOM 1562 O O . LEU A 1 216 ? -6.270 1.627 -31.122 1.00 16.33 216 LEU A O 1
ATOM 1567 N N . SER A 1 217 ? -5.936 2.992 -29.366 1.00 15.88 217 SER A N 1
ATOM 1568 C CA . SER A 1 217 ? -4.642 2.407 -29.009 1.00 15.78 217 SER A CA 1
ATOM 1569 C C . SER A 1 217 ? -4.766 0.931 -28.607 1.00 15.35 217 SER A C 1
ATOM 1570 O O . SER A 1 217 ? -4.011 0.083 -29.090 1.00 14.44 217 SER A O 1
ATOM 1573 N N . VAL A 1 218 ? -5.718 0.633 -27.721 1.00 14.60 218 VAL A N 1
ATOM 1574 C CA . VAL A 1 218 ? -5.954 -0.741 -27.271 1.00 14.58 218 VAL A CA 1
ATOM 1575 C C . VAL A 1 218 ? -6.383 -1.629 -28.443 1.00 14.44 218 VAL A C 1
ATOM 1576 O O . VAL A 1 218 ? -5.928 -2.777 -28.563 1.00 14.19 218 VAL A O 1
ATOM 1580 N N . LYS A 1 219 ? -7.236 -1.091 -29.317 1.00 14.27 219 LYS A N 1
ATOM 1581 C CA . LYS A 1 219 ? -7.654 -1.826 -30.515 1.00 15.02 219 LYS A CA 1
ATOM 1582 C C . LYS A 1 219 ? -6.460 -2.171 -31.400 1.00 14.73 219 LYS A C 1
ATOM 1583 O O . LYS A 1 219 ? -6.373 -3.281 -31.909 1.00 15.32 219 LYS A O 1
ATOM 1589 N N . LYS A 1 220 ? -5.548 -1.217 -31.572 1.00 14.89 220 LYS A N 1
ATOM 1590 C CA . LYS A 1 220 ? -4.335 -1.442 -32.373 1.00 14.79 220 LYS A CA 1
ATOM 1591 C C . LYS A 1 220 ? -3.485 -2.573 -31.781 1.00 14.30 220 LYS A C 1
ATOM 1592 O O . LYS A 1 220 ? -3.023 -3.467 -32.503 1.00 14.41 220 LYS A O 1
ATOM 1598 N N . ILE A 1 221 ? -3.296 -2.531 -30.463 1.00 13.94 221 ILE A N 1
ATOM 1599 C CA . ILE A 1 221 ? -2.518 -3.534 -29.746 1.00 13.67 221 ILE A CA 1
ATOM 1600 C C . ILE A 1 221 ? -3.172 -4.902 -29.853 1.00 13.82 221 ILE A C 1
ATOM 1601 O O . ILE A 1 221 ? -2.491 -5.881 -30.139 1.00 13.47 221 ILE A O 1
ATOM 1606 N N . TYR A 1 222 ? -4.485 -4.959 -29.613 1.00 13.86 222 TYR A N 1
ATOM 1607 C CA . TYR A 1 222 ? -5.258 -6.205 -29.708 1.00 14.27 222 TYR A CA 1
ATOM 1608 C C . TYR A 1 222 ? -5.157 -6.828 -31.108 1.00 14.31 222 TYR A C 1
ATOM 1609 O O . TYR A 1 222 ? -4.840 -8.009 -31.248 1.00 14.19 222 TYR A O 1
ATOM 1618 N N . SER A 1 223 ? -5.430 -6.022 -32.134 1.00 14.62 223 SER A N 1
ATOM 1619 C CA . SER A 1 223 ? -5.345 -6.460 -33.535 1.00 14.59 223 SER A CA 1
ATOM 1620 C C . SER A 1 223 ? -3.977 -7.057 -33.883 1.00 14.50 223 SER A C 1
ATOM 1621 O O . SER A 1 223 ? -3.890 -8.095 -34.549 1.00 14.50 223 SER A O 1
ATOM 1624 N N . TYR A 1 224 ? -2.919 -6.397 -33.418 1.00 14.17 224 TYR A N 1
ATOM 1625 C CA . TYR A 1 224 ? -1.545 -6.843 -33.647 1.00 13.76 224 TYR A CA 1
ATOM 1626 C C . TYR A 1 224 ? -1.272 -8.209 -33.017 1.00 13.68 224 TYR A C 1
ATOM 1627 O O . TYR A 1 224 ? -0.735 -9.116 -33.672 1.00 13.12 224 TYR A O 1
ATOM 1636 N N . TYR A 1 225 ? -1.628 -8.341 -31.737 1.00 13.40 225 TYR A N 1
ATOM 1637 C CA . TYR A 1 225 ? -1.440 -9.583 -30.993 1.00 13.68 225 TYR A CA 1
ATOM 1638 C C . TYR A 1 225 ? -2.161 -10.742 -31.670 1.00 14.12 225 TYR A C 1
ATOM 1639 O O . TYR A 1 225 ? -1.603 -11.829 -31.821 1.00 13.95 225 TYR A O 1
ATOM 1648 N N . LYS A 1 226 ? -3.407 -10.506 -32.066 1.00 14.98 226 LYS A N 1
ATOM 1649 C CA . LYS A 1 226 ? -4.217 -11.570 -32.670 1.00 16.10 226 LYS A CA 1
ATOM 1650 C C . LYS A 1 226 ? -3.749 -11.929 -34.080 1.00 16.57 226 LYS A C 1
ATOM 1651 O O . LYS A 1 226 ? -3.730 -13.107 -34.441 1.00 17.76 226 LYS A O 1
ATOM 1657 N N . ARG A 1 227 ? -3.339 -10.926 -34.857 1.00 16.99 227 ARG A N 1
ATOM 1658 C CA . ARG A 1 227 ? -2.831 -11.177 -36.212 1.00 17.32 227 ARG A CA 1
ATOM 1659 C C . ARG A 1 227 ? -1.594 -12.058 -36.178 1.00 17.41 227 ARG A C 1
ATOM 1660 O O . ARG A 1 227 ? -1.492 -13.041 -36.921 1.00 17.21 227 ARG A O 1
ATOM 1668 N N . HIS A 1 228 ? -0.657 -11.706 -35.306 1.00 16.97 228 HIS A N 1
ATOM 1669 C CA . HIS A 1 228 ? 0.629 -12.385 -35.280 1.00 17.46 228 HIS A CA 1
ATOM 1670 C C . HIS A 1 228 ? 0.688 -13.588 -34.343 1.00 17.32 228 HIS A C 1
ATOM 1671 O O . HIS A 1 228 ? 1.712 -14.266 -34.249 1.00 17.48 228 HIS A O 1
ATOM 1678 N N . GLY A 1 229 ? -0.422 -13.864 -33.669 1.00 17.30 229 GLY A N 1
ATOM 1679 C CA . GLY A 1 229 ? -0.533 -15.078 -32.873 1.00 17.34 229 GLY A CA 1
ATOM 1680 C C . GLY A 1 229 ? 0.192 -15.046 -31.540 1.00 17.46 229 GLY A C 1
ATOM 1681 O O . GLY A 1 229 ? 0.573 -16.094 -31.014 1.00 17.20 229 GLY A O 1
ATOM 1682 N N . TYR A 1 230 ? 0.373 -13.850 -30.978 1.00 17.37 230 TYR A N 1
ATOM 1683 C CA . TYR A 1 230 ? 0.922 -13.731 -29.629 1.00 17.58 230 TYR A CA 1
ATOM 1684 C C . TYR A 1 230 ? -0.089 -14.206 -28.581 1.00 17.86 230 TYR A C 1
ATOM 1685 O O . TYR A 1 230 ? -1.269 -13.875 -28.656 1.00 18.00 230 TYR A O 1
ATOM 1694 N N . ALA A 1 231 ? 0.395 -15.002 -27.629 1.00 18.12 231 ALA A N 1
ATOM 1695 C CA . ALA A 1 231 ? -0.432 -15.648 -26.609 1.00 18.24 231 ALA A CA 1
ATOM 1696 C C . ALA A 1 231 ? -0.690 -14.762 -25.384 1.00 18.15 231 ALA A C 1
ATOM 1697 O O . ALA A 1 231 ? -1.558 -15.063 -24.551 1.00 18.75 231 ALA A O 1
ATOM 1699 N N . THR A 1 232 ? 0.067 -13.675 -25.282 1.00 17.45 232 THR A N 1
ATOM 1700 C CA . THR A 1 232 ? -0.119 -12.680 -24.231 1.00 16.44 232 THR A CA 1
ATOM 1701 C C . THR A 1 232 ? -1.572 -12.178 -24.140 1.00 16.26 232 THR A C 1
ATOM 1702 O O . THR A 1 232 ? -2.153 -11.719 -25.131 1.00 15.37 232 THR A O 1
ATOM 1706 N N . GLU A 1 233 ? -2.146 -12.256 -22.939 1.00 15.65 233 GLU A N 1
ATOM 1707 C CA . GLU A 1 233 ? -3.504 -11.753 -22.695 1.00 15.55 233 GLU A CA 1
ATOM 1708 C C . GLU A 1 233 ? -3.542 -10.229 -22.701 1.00 15.26 233 GLU A C 1
ATOM 1709 O O . GLU A 1 233 ? -2.632 -9.576 -22.189 1.00 15.64 233 GLU A O 1
ATOM 1715 N N . VAL A 1 234 ? -4.600 -9.666 -23.275 1.00 14.96 234 VAL A N 1
ATOM 1716 C CA . VAL A 1 234 ? -4.793 -8.219 -23.262 1.00 14.88 234 VAL A CA 1
ATOM 1717 C C . VAL A 1 234 ? -5.872 -7.874 -22.235 1.00 15.05 234 VAL A C 1
ATOM 1718 O O . VAL A 1 234 ? -7.024 -8.303 -22.357 1.00 14.90 234 VAL A O 1
ATOM 1722 N N . MET A 1 235 ? -5.481 -7.125 -21.211 1.00 14.74 235 MET A N 1
ATOM 1723 C CA . MET A 1 235 ? -6.434 -6.681 -20.203 1.00 14.92 235 MET A CA 1
ATOM 1724 C C . MET A 1 235 ? -6.540 -5.174 -20.219 1.00 14.95 235 MET A C 1
ATOM 1725 O O . MET A 1 235 ? -5.687 -4.485 -19.662 1.00 15.49 235 MET A O 1
ATOM 1730 N N . ALA A 1 236 ? -7.581 -4.656 -20.869 1.00 15.11 236 ALA A N 1
ATOM 1731 C CA . ALA A 1 236 ? -7.830 -3.222 -20.851 1.00 14.97 236 ALA A CA 1
ATOM 1732 C C . ALA A 1 236 ? -8.035 -2.748 -19.416 1.00 15.31 236 ALA A C 1
ATOM 1733 O O . ALA A 1 236 ? -8.740 -3.390 -18.623 1.00 14.83 236 ALA A O 1
ATOM 1735 N N . ALA A 1 237 ? -7.402 -1.624 -19.098 1.00 15.85 237 ALA A N 1
ATOM 1736 C CA . ALA A 1 237 ? -7.377 -1.074 -17.754 1.00 16.56 237 ALA A CA 1
ATOM 1737 C C . ALA A 1 237 ? -7.585 0.437 -17.789 1.00 17.18 237 ALA A C 1
ATOM 1738 O O . ALA A 1 237 ? -7.567 1.051 -18.858 1.00 16.60 237 ALA A O 1
ATOM 1740 N N . SER A 1 238 ? -7.788 1.019 -16.608 1.00 18.15 238 SER A N 1
ATOM 1741 C CA . SER A 1 238 ? -7.932 2.467 -16.434 1.00 20.05 238 SER A CA 1
ATOM 1742 C C . SER A 1 238 ? -9.101 3.058 -17.220 1.00 20.36 238 SER A C 1
ATOM 1743 O O . SER A 1 238 ? -8.929 3.978 -18.009 1.00 20.76 238 SER A O 1
ATOM 1746 N N . PHE A 1 239 ? -10.299 2.530 -16.986 1.00 21.10 239 PHE A N 1
ATOM 1747 C CA . PHE A 1 239 ? -11.501 3.020 -17.656 1.00 21.66 239 PHE A CA 1
ATOM 1748 C C . PHE A 1 239 ? -12.047 4.308 -17.038 1.00 22.69 239 PHE A C 1
ATOM 1749 O O . PHE A 1 239 ? -12.122 4.427 -15.816 1.00 24.09 239 PHE A O 1
ATOM 1757 N N . ARG A 1 240 ? -12.416 5.267 -17.886 1.00 23.47 240 ARG A N 1
ATOM 1758 C CA . ARG A 1 240 ? -12.952 6.561 -17.450 1.00 24.28 240 ARG A CA 1
ATOM 1759 C C . ARG A 1 240 ? -14.478 6.572 -17.433 1.00 24.48 240 ARG A C 1
ATOM 1760 O O . ARG A 1 240 ? -15.104 7.364 -16.715 1.00 24.77 240 ARG A O 1
ATOM 1768 N N . ASN A 1 241 ? -15.069 5.708 -18.249 1.00 23.87 241 ASN A N 1
ATOM 1769 C CA . ASN A 1 241 ? -16.507 5.728 -18.492 1.00 23.32 241 ASN A CA 1
ATOM 1770 C C . ASN A 1 241 ? -16.940 4.422 -19.138 1.00 23.01 241 ASN A C 1
ATOM 1771 O O . ASN A 1 241 ? -16.097 3.625 -19.570 1.00 22.37 241 ASN A O 1
ATOM 1776 N N . LEU A 1 242 ? -18.248 4.191 -19.195 1.00 22.57 242 LEU A N 1
ATOM 1777 C CA . LEU A 1 242 ? -18.750 2.948 -19.768 1.00 22.16 242 LEU A CA 1
ATOM 1778 C C . LEU A 1 242 ? -18.748 2.945 -21.302 1.00 21.39 242 LEU A C 1
ATOM 1779 O O . LEU A 1 242 ? -18.855 1.890 -21.914 1.00 21.54 242 LEU A O 1
ATOM 1784 N N . ASP A 1 243 ? -18.610 4.115 -21.919 1.00 20.63 243 ASP A N 1
ATOM 1785 C CA . ASP A 1 243 ? -18.513 4.192 -23.378 1.00 20.19 243 ASP A CA 1
ATOM 1786 C C . ASP A 1 243 ? -17.213 3.575 -23.895 1.00 19.22 243 ASP A C 1
ATOM 1787 O O . ASP A 1 243 ? -17.208 2.886 -24.918 1.00 18.79 243 ASP A O 1
ATOM 1792 N N . GLU A 1 244 ? -16.126 3.801 -23.162 1.00 18.22 244 GLU A N 1
ATOM 1793 C CA . GLU A 1 244 ? -14.844 3.148 -23.459 1.00 17.70 244 GLU A CA 1
ATOM 1794 C C . GLU A 1 244 ? -14.965 1.626 -23.329 1.00 17.26 244 GLU A C 1
ATOM 1795 O O . GLU A 1 244 ? -14.527 0.877 -24.206 1.00 16.60 244 GLU A O 1
ATOM 1801 N N . LEU A 1 245 ? -15.564 1.187 -22.225 1.00 17.12 245 LEU A N 1
ATOM 1802 C CA . LEU A 1 245 ? -15.811 -0.225 -21.959 1.00 17.57 245 LEU A CA 1
ATOM 1803 C C . LEU A 1 245 ? -16.669 -0.875 -23.049 1.00 17.70 245 LEU A C 1
ATOM 1804 O O . LEU A 1 245 ? -16.328 -1.946 -23.566 1.00 17.60 245 LEU A O 1
ATOM 1809 N N . LYS A 1 246 ? -17.780 -0.224 -23.397 1.00 17.56 246 LYS A N 1
ATOM 1810 C CA . LYS A 1 246 ? -18.701 -0.755 -24.405 1.00 17.99 246 LYS A CA 1
ATOM 1811 C C . LYS A 1 246 ? -18.032 -0.901 -25.776 1.00 17.80 246 LYS A C 1
ATOM 1812 O O . LYS A 1 246 ? -18.298 -1.860 -26.497 1.00 18.48 246 LYS A O 1
ATOM 1818 N N . ALA A 1 247 ? -17.147 0.037 -26.105 1.00 17.16 247 ALA A N 1
ATOM 1819 C CA . ALA A 1 247 ? -16.375 0.001 -27.352 1.00 16.71 247 ALA A CA 1
ATOM 1820 C C . ALA A 1 247 ? -15.371 -1.158 -27.435 1.00 16.10 247 ALA A C 1
ATOM 1821 O O . ALA A 1 247 ? -14.988 -1.580 -28.532 1.00 15.93 247 ALA A O 1
ATOM 1823 N N . LEU A 1 248 ? -14.934 -1.659 -26.285 1.00 15.48 248 LEU A N 1
ATOM 1824 C CA . LEU A 1 248 ? -13.922 -2.723 -26.251 1.00 15.15 248 LEU A CA 1
ATOM 1825 C C . LEU A 1 248 ? -14.480 -4.082 -25.839 1.00 15.05 248 LEU A C 1
ATOM 1826 O O . LEU A 1 248 ? -13.725 -5.039 -25.684 1.00 14.58 248 LEU A O 1
ATOM 1831 N N . ALA A 1 249 ? -15.798 -4.161 -25.662 1.00 14.89 249 ALA A N 1
ATOM 1832 C CA . ALA A 1 249 ? -16.449 -5.420 -25.305 1.00 15.23 249 ALA A CA 1
ATOM 1833 C C . ALA A 1 249 ? -16.003 -6.534 -26.249 1.00 15.14 249 ALA A C 1
ATOM 1834 O O . ALA A 1 249 ? -16.043 -6.374 -27.470 1.00 15.65 249 ALA A O 1
ATOM 1836 N N . GLY A 1 250 ? -15.556 -7.644 -25.670 1.00 15.07 250 GLY A N 1
ATOM 1837 C CA . GLY A 1 250 ? -15.019 -8.777 -26.422 1.00 14.93 250 GLY A CA 1
ATOM 1838 C C . GLY A 1 250 ? -13.525 -8.983 -26.208 1.00 14.77 250 GLY A C 1
ATOM 1839 O O . GLY A 1 250 ? -12.995 -10.084 -26.422 1.00 14.57 250 GLY A O 1
ATOM 1840 N N . ILE A 1 251 ? -12.843 -7.924 -25.778 1.00 14.28 251 ILE A N 1
ATOM 1841 C CA . ILE A 1 251 ? -11.416 -8.009 -25.454 1.00 14.28 251 ILE A CA 1
ATOM 1842 C C . ILE A 1 251 ? -11.190 -9.049 -24.349 1.00 14.47 251 ILE A C 1
ATOM 1843 O O . ILE A 1 251 ? -12.088 -9.290 -23.541 1.00 15.26 251 ILE A O 1
ATOM 1848 N N . ASP A 1 252 ? -10.011 -9.675 -24.333 1.00 14.81 252 ASP A N 1
ATOM 1849 C CA . ASP A 1 252 ? -9.718 -10.812 -23.441 1.00 14.76 252 ASP A CA 1
ATOM 1850 C C . ASP A 1 252 ? -10.191 -10.615 -21.996 1.00 14.73 252 ASP A C 1
ATOM 1851 O O . ASP A 1 252 ? -10.949 -11.443 -21.455 1.00 14.19 252 ASP A O 1
ATOM 1856 N N . ASN A 1 253 ? -9.700 -9.540 -21.381 1.00 14.37 253 ASN A N 1
ATOM 1857 C CA . ASN A 1 253 ? -10.024 -9.174 -20.003 1.00 14.89 253 ASN A CA 1
ATOM 1858 C C . ASN A 1 253 ? -10.242 -7.669 -19.895 1.00 14.29 253 ASN A C 1
ATOM 1859 O O . ASN A 1 253 ? -9.699 -6.899 -20.689 1.00 14.21 253 ASN A O 1
ATOM 1864 N N . MET A 1 254 ? -11.019 -7.255 -18.894 1.00 14.09 254 MET A N 1
ATOM 1865 C CA . MET A 1 254 ? -11.051 -5.860 -18.461 1.00 14.05 254 MET A CA 1
ATOM 1866 C C . MET A 1 254 ? -10.950 -5.851 -16.951 1.00 13.93 254 MET A C 1
ATOM 1867 O O . MET A 1 254 ? -11.653 -6.611 -16.280 1.00 13.35 254 MET A O 1
ATOM 1872 N N . THR A 1 255 ? -10.066 -5.015 -16.414 1.00 13.73 255 THR A N 1
ATOM 1873 C CA . THR A 1 255 ? -10.064 -4.772 -14.973 1.00 14.26 255 THR A CA 1
ATOM 1874 C C . THR A 1 255 ? -10.774 -3.462 -14.670 1.00 14.46 255 THR A C 1
ATOM 1875 O O . THR A 1 255 ? -10.519 -2.440 -15.315 1.00 14.50 255 THR A O 1
ATOM 1879 N N . LEU A 1 256 ? -11.680 -3.512 -13.694 1.00 14.72 256 LEU A N 1
ATOM 1880 C CA . LEU A 1 256 ? -12.635 -2.432 -13.461 1.00 15.02 256 LEU A CA 1
ATOM 1881 C C . LEU A 1 256 ? -12.731 -2.065 -11.987 1.00 15.28 256 LEU A C 1
ATOM 1882 O O . LEU A 1 256 ? -12.727 -2.949 -11.135 1.00 15.59 256 LEU A O 1
ATOM 1887 N N . PRO A 1 257 ? -12.827 -0.755 -11.690 1.00 15.85 257 PRO A N 1
ATOM 1888 C CA . PRO A 1 257 ? -13.012 -0.303 -10.320 1.00 15.81 257 PRO A CA 1
ATOM 1889 C C . PRO A 1 257 ? -14.419 -0.661 -9.843 1.00 15.93 257 PRO A C 1
ATOM 1890 O O . PRO A 1 257 ? -15.320 -0.898 -10.665 1.00 15.17 257 PRO A O 1
ATOM 1894 N N . LEU A 1 258 ? -14.591 -0.699 -8.527 1.00 16.24 258 LEU A N 1
ATOM 1895 C CA . LEU A 1 258 ? -15.860 -1.094 -7.920 1.00 17.27 258 LEU A CA 1
ATOM 1896 C C . LEU A 1 258 ? -17.046 -0.259 -8.395 1.00 17.12 258 LEU A C 1
ATOM 1897 O O . LEU A 1 258 ? -18.129 -0.805 -8.596 1.00 17.26 258 LEU A O 1
ATOM 1902 N N . ASN A 1 259 ? -16.845 1.045 -8.596 1.00 17.66 259 ASN A N 1
ATOM 1903 C CA . ASN A 1 259 ? -17.948 1.916 -9.030 1.00 17.85 259 ASN A CA 1
ATOM 1904 C C . ASN A 1 259 ? -18.492 1.532 -10.409 1.00 17.41 259 ASN A C 1
ATOM 1905 O O . ASN A 1 259 ? -19.708 1.525 -10.620 1.00 16.96 259 ASN A O 1
ATOM 1910 N N . LEU A 1 260 ? -17.589 1.205 -11.335 1.00 16.13 260 LEU A N 1
ATOM 1911 C CA . LEU A 1 260 ? -17.978 0.787 -12.674 1.00 15.79 260 LEU A CA 1
ATOM 1912 C C . LEU A 1 260 ? -18.569 -0.624 -12.675 1.00 15.04 260 LEU A C 1
ATOM 1913 O O . LEU A 1 260 ? -19.496 -0.905 -13.428 1.00 14.76 260 LEU A O 1
ATOM 1918 N N . LEU A 1 261 ? -18.027 -1.510 -11.843 1.00 14.79 261 LEU A N 1
ATOM 1919 C CA . LEU A 1 261 ? -18.629 -2.835 -11.665 1.00 14.69 261 LEU A CA 1
ATOM 1920 C C . LEU A 1 261 ? -20.077 -2.703 -11.173 1.00 14.81 261 LEU A C 1
ATOM 1921 O O . LEU A 1 261 ? -20.979 -3.355 -11.698 1.00 14.38 261 LEU A O 1
ATOM 1926 N N . GLU A 1 262 ? -20.299 -1.837 -10.187 1.00 15.43 262 GLU A N 1
ATOM 1927 C CA . GLU A 1 262 ? -21.661 -1.592 -9.683 1.00 16.20 262 GLU A CA 1
ATOM 1928 C C . GLU A 1 262 ? -22.604 -1.031 -10.759 1.00 16.19 262 GLU A C 1
ATOM 1929 O O . GLU A 1 262 ? -23.773 -1.419 -10.823 1.00 16.38 262 GLU A O 1
ATOM 1935 N N . GLN A 1 263 ? -22.099 -0.139 -11.610 1.00 16.52 263 GLN A N 1
ATOM 1936 C CA . GLN A 1 263 ? -22.903 0.403 -12.714 1.00 16.57 263 GLN A CA 1
ATOM 1937 C C . GLN A 1 263 ? -23.320 -0.683 -13.702 1.00 16.45 263 GLN A C 1
ATOM 1938 O O . GLN A 1 263 ? -24.448 -0.680 -14.198 1.00 16.26 263 GLN A O 1
ATOM 1944 N N . LEU A 1 264 ? -22.403 -1.607 -13.988 1.00 15.87 264 LEU A N 1
ATOM 1945 C CA . LEU A 1 264 ? -22.696 -2.750 -14.856 1.00 15.71 264 LEU A CA 1
ATOM 1946 C C . LEU A 1 264 ? -23.645 -3.745 -14.191 1.00 15.89 264 LEU A C 1
ATOM 1947 O O . LEU A 1 264 ? -24.536 -4.299 -14.841 1.00 15.94 264 LEU A O 1
ATOM 1952 N N . TYR A 1 265 ? -23.426 -3.973 -12.900 1.00 16.44 265 TYR A N 1
ATOM 1953 C CA . TYR A 1 265 ? -24.237 -4.882 -12.093 1.00 16.83 265 TYR A CA 1
ATOM 1954 C C . TYR A 1 265 ? -25.711 -4.462 -12.020 1.00 17.27 265 TYR A C 1
ATOM 1955 O O . TYR A 1 265 ? -26.605 -5.304 -12.146 1.00 17.11 265 TYR A O 1
ATOM 1964 N N . GLU A 1 266 ? -25.949 -3.166 -11.830 1.00 18.04 266 GLU A N 1
ATOM 1965 C CA . GLU A 1 266 ? -27.298 -2.631 -11.585 1.00 19.24 266 GLU A CA 1
ATOM 1966 C C . GLU A 1 266 ? -28.111 -2.409 -12.863 1.00 19.72 266 GLU A C 1
ATOM 1967 O O . GLU A 1 266 ? -29.334 -2.269 -12.809 1.00 19.96 266 GLU A O 1
ATOM 1973 N N . SER A 1 267 ? -27.426 -2.381 -14.005 1.00 20.08 267 SER A N 1
ATOM 1974 C CA . SER A 1 267 ? -28.029 -1.979 -15.270 1.00 20.58 267 SER A CA 1
ATOM 1975 C C . SER A 1 267 ? -28.422 -3.169 -16.140 1.00 20.79 267 SER A C 1
ATOM 1976 O O . SER A 1 267 ? -27.904 -4.275 -15.968 1.00 20.50 267 SER A O 1
ATOM 1979 N N . THR A 1 268 ? -29.356 -2.934 -17.058 1.00 21.20 268 THR A N 1
ATOM 1980 C CA . THR A 1 268 ? -29.679 -3.899 -18.105 1.00 21.90 268 THR A CA 1
ATOM 1981 C C . THR A 1 268 ? -29.369 -3.330 -19.492 1.00 22.09 268 THR A C 1
ATOM 1982 O O . THR A 1 268 ? -29.709 -3.941 -20.505 1.00 22.45 268 THR A O 1
ATOM 1986 N N . ASP A 1 269 ? -28.723 -2.164 -19.530 1.00 22.20 269 ASP A N 1
ATOM 1987 C CA . ASP A 1 269 ? -28.288 -1.547 -20.789 1.00 22.35 269 ASP A CA 1
ATOM 1988 C C . ASP A 1 269 ? -27.455 -2.506 -21.648 1.00 22.39 269 ASP A C 1
ATOM 1989 O O . ASP A 1 269 ? -26.610 -3.234 -21.117 1.00 22.01 269 ASP A O 1
ATOM 1994 N N . PRO A 1 270 ? -27.706 -2.522 -22.974 1.00 22.32 270 PRO A N 1
ATOM 1995 C CA . PRO A 1 270 ? -27.094 -3.533 -23.832 1.00 22.47 270 PRO A CA 1
ATOM 1996 C C . PRO A 1 270 ? -25.583 -3.385 -23.971 1.00 22.43 270 PRO A C 1
ATOM 1997 O O . PRO A 1 270 ? -25.073 -2.272 -24.075 1.00 22.19 270 PRO A O 1
ATOM 2001 N N . ILE A 1 271 ? -24.891 -4.517 -23.936 1.00 22.74 271 ILE A N 1
ATOM 2002 C CA . ILE A 1 271 ? -23.473 -4.601 -24.277 1.00 23.01 271 ILE A CA 1
ATOM 2003 C C . ILE A 1 271 ? -23.307 -5.816 -25.189 1.00 23.50 271 ILE A C 1
ATOM 2004 O O . ILE A 1 271 ? -23.682 -6.930 -24.821 1.00 23.82 271 ILE A O 1
ATOM 2009 N N . GLU A 1 272 ? -22.769 -5.586 -26.379 1.00 24.04 272 GLU A N 1
ATOM 2010 C CA . GLU A 1 272 ? -22.555 -6.648 -27.357 1.00 24.68 272 GLU A CA 1
ATOM 2011 C C . GLU A 1 272 ? -21.089 -6.709 -27.774 1.00 24.40 272 GLU A C 1
ATOM 2012 O O . GLU A 1 272 ? -20.350 -5.740 -27.609 1.00 23.97 272 GLU A O 1
ATOM 2018 N N . ASN A 1 273 ? -20.685 -7.852 -28.322 1.00 24.07 273 ASN A N 1
ATOM 2019 C CA . ASN A 1 273 ? -19.321 -8.036 -28.801 1.00 24.22 273 ASN A CA 1
ATOM 2020 C C . ASN A 1 273 ? -18.924 -6.975 -29.827 1.00 23.99 273 ASN A C 1
ATOM 2021 O O . ASN A 1 273 ? -19.649 -6.729 -30.795 1.00 23.24 273 ASN A O 1
ATOM 2026 N N . LYS A 1 274 ? -17.780 -6.339 -29.585 1.00 24.21 274 LYS A N 1
ATOM 2027 C CA . LYS A 1 274 ? -17.189 -5.390 -30.525 1.00 24.59 274 LYS A CA 1
ATOM 2028 C C . LYS A 1 274 ? -15.837 -5.893 -31.031 1.00 24.89 274 LYS A C 1
ATOM 2029 O O . LYS A 1 274 ? -15.502 -5.727 -32.208 1.00 25.05 274 LYS A O 1
ATOM 2035 N N . LEU A 1 275 ? -15.067 -6.506 -30.137 1.00 24.91 275 LEU A N 1
ATOM 2036 C CA . LEU A 1 275 ? -13.743 -7.020 -30.461 1.00 25.13 275 LEU A CA 1
ATOM 2037 C C . LEU A 1 275 ? -13.721 -8.540 -30.440 1.00 25.15 275 LEU A C 1
ATOM 2038 O O . LEU A 1 275 ? -14.191 -9.162 -29.488 1.00 25.12 275 LEU A O 1
ATOM 2043 N N . ASN A 1 276 ? -13.182 -9.134 -31.499 1.00 25.42 276 ASN A N 1
ATOM 2044 C CA . ASN A 1 276 ? -12.916 -10.570 -31.520 1.00 25.99 276 ASN A CA 1
ATOM 2045 C C . ASN A 1 276 ? -11.694 -10.897 -32.376 1.00 26.18 276 ASN A C 1
ATOM 2046 O O . ASN A 1 276 ? -11.358 -10.146 -33.297 1.00 25.88 276 ASN A O 1
ATOM 2051 N N . SER A 1 277 ? -11.036 -12.009 -32.063 1.00 26.93 277 SER A N 1
ATOM 2052 C CA . SER A 1 277 ? -9.745 -12.346 -32.668 1.00 27.98 277 SER A CA 1
ATOM 2053 C C . SER A 1 277 ? -9.816 -12.477 -34.186 1.00 28.63 277 SER A C 1
ATOM 2054 O O . SER A 1 277 ? -8.958 -11.949 -34.898 1.00 28.53 277 SER A O 1
ATOM 2057 N N . GLU A 1 278 ? -10.854 -13.153 -34.676 1.00 29.32 278 GLU A N 1
ATOM 2058 C CA . GLU A 1 278 ? -11.010 -13.393 -36.108 1.00 29.98 278 GLU A CA 1
ATOM 2059 C C . GLU A 1 278 ? -11.251 -12.118 -36.911 1.00 29.87 278 GLU A C 1
ATOM 2060 O O . GLU A 1 278 ? -10.747 -11.977 -38.025 1.00 30.13 278 GLU A O 1
ATOM 2066 N N . SER A 1 279 ? -12.008 -11.192 -36.337 1.00 29.69 279 SER A N 1
ATOM 2067 C CA . SER A 1 279 ? -12.248 -9.896 -36.960 1.00 29.90 279 SER A CA 1
ATOM 2068 C C . SER A 1 279 ? -11.010 -8.993 -36.875 1.00 29.54 279 SER A C 1
ATOM 2069 O O . SER A 1 279 ? -10.596 -8.397 -37.872 1.00 29.30 279 SER A O 1
ATOM 2072 N N . ALA A 1 280 ? -10.421 -8.911 -35.683 1.00 29.06 280 ALA A N 1
ATOM 2073 C CA . ALA A 1 280 ? -9.320 -7.980 -35.412 1.00 29.04 280 ALA A CA 1
ATOM 2074 C C . ALA A 1 280 ? -8.019 -8.312 -36.151 1.00 28.83 280 ALA A C 1
ATOM 2075 O O . ALA A 1 280 ? -7.252 -7.409 -36.483 1.00 29.17 280 ALA A O 1
ATOM 2077 N N . LYS A 1 281 ? -7.779 -9.598 -36.401 1.00 28.85 281 LYS A N 1
ATOM 2078 C CA . LYS A 1 281 ? -6.610 -10.055 -37.168 1.00 28.80 281 LYS A CA 1
ATOM 2079 C C . LYS A 1 281 ? -6.362 -9.220 -38.419 1.00 28.49 281 LYS A C 1
ATOM 2080 O O . LYS A 1 281 ? -5.213 -8.904 -38.755 1.00 28.24 281 LYS A O 1
ATOM 2086 N N . GLU A 1 282 ? -7.450 -8.870 -39.104 1.00 27.69 282 GLU A N 1
ATOM 2087 C CA . GLU A 1 282 ? -7.376 -8.188 -40.392 1.00 27.29 282 GLU A CA 1
ATOM 2088 C C . GLU A 1 282 ? -6.919 -6.733 -40.273 1.00 26.26 282 GLU A C 1
ATOM 2089 O O . GLU A 1 282 ? -6.516 -6.128 -41.262 1.00 26.43 282 GLU A O 1
ATOM 2095 N N . GLU A 1 283 ? -6.970 -6.181 -39.062 1.00 24.77 283 GLU A N 1
ATOM 2096 C CA . GLU A 1 283 ? -6.572 -4.793 -38.831 1.00 23.54 283 GLU A CA 1
ATOM 2097 C C . GLU A 1 283 ? -5.131 -4.673 -38.333 1.00 21.96 283 GLU A C 1
ATOM 2098 O O . GLU A 1 283 ? -4.572 -3.576 -38.312 1.00 21.66 283 GLU A O 1
ATOM 2104 N N . GLY A 1 284 ? -4.543 -5.796 -37.926 1.00 20.50 284 GLY A N 1
ATOM 2105 C CA . GLY A 1 284 ? -3.210 -5.796 -37.314 1.00 18.85 284 GLY A CA 1
ATOM 2106 C C . GLY A 1 284 ? -2.175 -5.225 -38.261 1.00 18.33 284 GLY A C 1
ATOM 2107 O O . GLY A 1 284 ? -2.169 -5.560 -39.450 1.00 17.79 284 GLY A O 1
ATOM 2108 N N . VAL A 1 285 ? -1.306 -4.358 -37.747 1.00 17.23 285 VAL A N 1
ATOM 2109 C CA . VAL A 1 285 ? -0.242 -3.786 -38.570 1.00 16.54 285 VAL A CA 1
ATOM 2110 C C . VAL A 1 285 ? 0.884 -4.807 -38.771 1.00 16.29 285 VAL A C 1
ATOM 2111 O O . VAL A 1 285 ? 0.940 -5.818 -38.086 1.00 16.14 285 VAL A O 1
ATOM 2115 N N . GLU A 1 286 ? 1.776 -4.526 -39.712 1.00 15.87 286 GLU A N 1
ATOM 2116 C CA . GLU A 1 286 ? 2.894 -5.411 -40.019 1.00 16.09 286 GLU A CA 1
ATOM 2117 C C . GLU A 1 286 ? 3.815 -5.595 -38.819 1.00 15.88 286 GLU A C 1
ATOM 2118 O O . GLU A 1 286 ? 3.979 -4.675 -38.011 1.00 16.17 286 GLU A O 1
ATOM 2124 N N . LYS A 1 287 ? 4.387 -6.793 -38.708 1.00 15.56 287 LYS A N 1
ATOM 2125 C CA . LYS A 1 287 ? 5.259 -7.154 -37.596 1.00 15.67 287 LYS A CA 1
ATOM 2126 C C . LYS A 1 287 ? 6.501 -6.273 -37.517 1.00 15.36 287 LYS A C 1
ATOM 2127 O O . LYS A 1 287 ? 7.164 -6.009 -38.530 1.00 15.39 287 LYS A O 1
ATOM 2133 N N . VAL A 1 288 ? 6.794 -5.816 -36.302 1.00 14.68 288 VAL A N 1
ATOM 2134 C CA . VAL A 1 288 ? 7.998 -5.041 -36.002 1.00 13.89 288 VAL A CA 1
ATOM 2135 C C . VAL A 1 288 ? 8.664 -5.671 -34.775 1.00 13.69 288 VAL A C 1
ATOM 2136 O O . VAL A 1 288 ? 8.133 -6.630 -34.205 1.00 13.90 288 VAL A O 1
ATOM 2140 N N . SER A 1 289 ? 9.823 -5.154 -34.373 1.00 13.52 289 SER A N 1
ATOM 2141 C CA . SER A 1 289 ? 10.561 -5.749 -33.265 1.00 12.67 289 SER A CA 1
ATOM 2142 C C . SER A 1 289 ? 11.308 -4.710 -32.439 1.00 12.52 289 SER A C 1
ATOM 2143 O O . SER A 1 289 ? 11.871 -3.762 -32.994 1.00 12.35 289 SER A O 1
ATOM 2146 N N . PHE A 1 290 ? 11.316 -4.913 -31.118 1.00 11.96 290 PHE A N 1
ATOM 2147 C CA . PHE A 1 290 ? 11.983 -4.009 -30.170 1.00 11.74 290 PHE A CA 1
ATOM 2148 C C . PHE A 1 290 ? 12.789 -4.705 -29.070 1.00 11.57 290 PHE A C 1
ATOM 2149 O O . PHE A 1 290 ? 13.757 -4.130 -28.557 1.00 11.40 290 PHE A O 1
ATOM 2157 N N . ILE A 1 291 ? 12.391 -5.923 -28.702 1.00 11.26 291 ILE A N 1
ATOM 2158 C CA . ILE A 1 291 ? 12.901 -6.572 -27.478 1.00 11.54 291 ILE A CA 1
ATOM 2159 C C . ILE A 1 291 ? 14.423 -6.755 -27.453 1.00 11.82 291 ILE A C 1
ATOM 2160 O O . ILE A 1 291 ? 15.021 -6.845 -26.384 1.00 11.79 291 ILE A O 1
ATOM 2165 N N . ASN A 1 292 ? 15.035 -6.786 -28.631 1.00 12.08 292 ASN A N 1
ATOM 2166 C CA . ASN A 1 292 ? 16.471 -7.038 -28.744 1.00 12.57 292 ASN A CA 1
ATOM 2167 C C . ASN A 1 292 ? 17.320 -5.802 -29.020 1.00 12.65 292 ASN A C 1
ATOM 2168 O O . ASN A 1 292 ? 18.539 -5.911 -29.172 1.00 13.34 292 ASN A O 1
ATOM 2173 N N . ASP A 1 293 ? 16.681 -4.632 -29.059 1.00 12.30 293 ASP A N 1
ATOM 2174 C CA . ASP A 1 293 ? 17.368 -3.389 -29.409 1.00 12.30 293 ASP A CA 1
ATOM 2175 C C . ASP A 1 293 ? 17.000 -2.268 -28.431 1.00 11.78 293 ASP A C 1
ATOM 2176 O O . ASP A 1 293 ? 16.054 -1.510 -28.666 1.00 11.61 293 ASP A O 1
ATOM 2181 N N . GLU A 1 294 ? 17.757 -2.177 -27.337 1.00 11.09 294 GLU A N 1
ATOM 2182 C CA . GLU A 1 294 ? 17.493 -1.179 -26.308 1.00 10.91 294 GLU A CA 1
ATOM 2183 C C . GLU A 1 294 ? 17.480 0.276 -26.828 1.00 10.54 294 GLU A C 1
ATOM 2184 O O . GLU A 1 294 ? 16.526 0.999 -26.559 1.00 10.34 294 GLU A O 1
ATOM 2190 N N . PRO A 1 295 ? 18.525 0.708 -27.575 1.00 10.58 295 PRO A N 1
ATOM 2191 C CA . PRO A 1 295 ? 18.513 2.095 -28.083 1.00 10.52 295 PRO A CA 1
ATOM 2192 C C . PRO A 1 295 ? 17.305 2.416 -28.959 1.00 10.87 295 PRO A C 1
ATOM 2193 O O . PRO A 1 295 ? 16.759 3.526 -28.876 1.00 11.13 295 PRO A O 1
ATOM 2197 N N . HIS A 1 296 ? 16.896 1.454 -29.783 1.00 10.59 296 HIS A N 1
ATOM 2198 C CA . HIS A 1 296 ? 15.772 1.635 -30.702 1.00 11.22 296 HIS A CA 1
ATOM 2199 C C . HIS A 1 296 ? 14.434 1.738 -29.953 1.00 10.65 296 HIS A C 1
ATOM 2200 O O . HIS A 1 296 ? 13.621 2.626 -30.245 1.00 10.96 296 HIS A O 1
ATOM 2207 N N . PHE A 1 297 ? 14.228 0.853 -28.977 1.00 9.88 297 PHE A N 1
ATOM 2208 C CA . PHE A 1 297 ? 13.074 0.949 -28.071 1.00 9.66 297 PHE A CA 1
ATOM 2209 C C . PHE A 1 297 ? 13.018 2.322 -27.390 1.00 9.69 297 PHE A C 1
ATOM 2210 O O . PHE A 1 297 ? 11.979 2.988 -27.419 1.00 9.70 297 PHE A O 1
ATOM 2218 N N . ARG A 1 298 ? 14.134 2.746 -26.789 1.00 9.13 298 ARG A N 1
ATOM 2219 C CA . ARG A 1 298 ? 14.159 4.001 -26.029 1.00 9.51 298 ARG A CA 1
ATOM 2220 C C . ARG A 1 298 ? 13.894 5.205 -26.919 1.00 9.63 298 ARG A C 1
ATOM 2221 O O . ARG A 1 298 ? 13.166 6.111 -26.525 1.00 9.09 298 ARG A O 1
ATOM 2229 N N . TYR A 1 299 ? 14.479 5.204 -28.114 1.00 9.61 299 TYR A N 1
ATOM 2230 C CA . TYR A 1 299 ? 14.254 6.295 -29.064 1.00 10.43 299 TYR A CA 1
ATOM 2231 C C . TYR A 1 299 ? 12.791 6.375 -29.518 1.00 10.00 299 TYR A C 1
ATOM 2232 O O . TYR A 1 299 ? 12.183 7.447 -29.496 1.00 9.86 299 TYR A O 1
ATOM 2241 N N . VAL A 1 300 ? 12.238 5.242 -29.939 1.00 10.23 300 VAL A N 1
ATOM 2242 C CA . VAL A 1 300 ? 10.867 5.222 -30.451 1.00 10.43 300 VAL A CA 1
ATOM 2243 C C . VAL A 1 300 ? 9.877 5.556 -29.334 1.00 10.34 300 VAL A C 1
ATOM 2244 O O . VAL A 1 300 ? 8.949 6.342 -29.544 1.00 10.15 300 VAL A O 1
ATOM 2248 N N . LEU A 1 301 ? 10.098 5.007 -28.140 1.00 10.26 301 LEU A N 1
ATOM 2249 C CA . LEU A 1 301 ? 9.231 5.353 -27.011 1.00 10.36 301 LEU A CA 1
ATOM 2250 C C . LEU A 1 301 ? 9.293 6.842 -26.704 1.00 10.86 301 LEU A C 1
ATOM 2251 O O . LEU A 1 301 ? 8.262 7.471 -26.456 1.00 11.39 301 LEU A O 1
ATOM 2256 N N . ASN A 1 302 ? 10.498 7.408 -26.736 1.00 10.96 302 ASN A N 1
ATOM 2257 C CA . ASN A 1 302 ? 10.670 8.838 -26.497 1.00 11.66 302 ASN A CA 1
ATOM 2258 C C . ASN A 1 302 ? 9.950 9.720 -27.512 1.00 12.00 302 ASN A C 1
ATOM 2259 O O . ASN A 1 302 ? 9.551 10.853 -27.198 1.00 11.98 302 ASN A O 1
ATOM 2264 N N . GLU A 1 303 ? 9.788 9.209 -28.729 1.00 12.57 303 GLU A N 1
ATOM 2265 C CA . GLU A 1 303 ? 9.065 9.949 -29.756 1.00 13.22 303 GLU A CA 1
ATOM 2266 C C . GLU A 1 303 ? 7.561 10.006 -29.461 1.00 13.05 303 GLU A C 1
ATOM 2267 O O . GLU A 1 303 ? 6.852 10.854 -29.996 1.00 12.95 303 GLU A O 1
ATOM 2273 N N . ASP A 1 304 ? 7.095 9.110 -28.591 1.00 12.73 304 ASP A N 1
ATOM 2274 C CA . ASP A 1 304 ? 5.716 9.113 -28.102 1.00 12.89 304 ASP A CA 1
ATOM 2275 C C . ASP A 1 304 ? 5.657 9.954 -26.819 1.00 12.67 304 ASP A C 1
ATOM 2276 O O . ASP A 1 304 ? 5.884 9.439 -25.721 1.00 12.96 304 ASP A O 1
ATOM 2281 N N . GLN A 1 305 ? 5.371 11.248 -26.962 1.00 12.02 305 GLN A N 1
ATOM 2282 C CA . GLN A 1 305 ? 5.336 12.161 -25.809 1.00 12.42 305 GLN A CA 1
ATOM 2283 C C . GLN A 1 305 ? 4.331 11.713 -24.745 1.00 12.51 305 GLN A C 1
ATOM 2284 O O . GLN A 1 305 ? 4.639 11.702 -23.551 1.00 12.33 305 GLN A O 1
ATOM 2290 N N . MET A 1 306 ? 3.130 11.355 -25.192 1.00 12.39 306 MET A N 1
ATOM 2291 C CA . MET A 1 306 ? 2.071 10.899 -24.290 1.00 12.78 306 MET A CA 1
ATOM 2292 C C . MET A 1 306 ? 2.545 9.718 -23.445 1.00 12.39 306 MET A C 1
ATOM 2293 O O . MET A 1 306 ? 2.457 9.761 -22.214 1.00 12.71 306 MET A O 1
ATOM 2298 N N . ALA A 1 307 ? 3.064 8.677 -24.099 1.00 11.74 307 ALA A N 1
ATOM 2299 C CA . ALA A 1 307 ? 3.445 7.460 -23.397 1.00 11.51 307 ALA A CA 1
ATOM 2300 C C . ALA A 1 307 ? 4.595 7.690 -22.440 1.00 11.35 307 ALA A C 1
ATOM 2301 O O . ALA A 1 307 ? 4.584 7.171 -21.324 1.00 11.31 307 ALA A O 1
ATOM 2303 N N . THR A 1 308 ? 5.591 8.455 -22.887 1.00 10.94 308 THR A N 1
ATOM 2304 C CA . THR A 1 308 ? 6.740 8.799 -22.055 1.00 10.65 308 THR A CA 1
ATOM 2305 C C . THR A 1 308 ? 6.305 9.581 -20.811 1.00 10.57 308 THR A C 1
ATOM 2306 O O . THR A 1 308 ? 6.715 9.257 -19.693 1.00 10.25 308 THR A O 1
ATOM 2310 N N . GLU A 1 309 ? 5.477 10.604 -21.012 1.00 10.33 309 GLU A N 1
ATOM 2311 C CA . GLU A 1 309 ? 5.015 11.435 -19.896 1.00 10.64 309 GLU A CA 1
ATOM 2312 C C . GLU A 1 309 ? 4.097 10.693 -18.911 1.00 10.56 309 GLU A C 1
ATOM 2313 O O . GLU A 1 309 ? 4.224 10.859 -17.699 1.00 10.47 309 GLU A O 1
ATOM 2319 N N . LYS A 1 310 ? 3.193 9.866 -19.432 1.00 11.24 310 LYS A N 1
ATOM 2320 C CA . LYS A 1 310 ? 2.277 9.093 -18.579 1.00 11.61 310 LYS A CA 1
ATOM 2321 C C . LYS A 1 310 ? 2.968 7.963 -17.813 1.00 11.54 310 LYS A C 1
ATOM 2322 O O . LYS A 1 310 ? 2.618 7.689 -16.659 1.00 11.49 310 LYS A O 1
ATOM 2328 N N . LEU A 1 311 ? 3.926 7.296 -18.461 1.00 11.18 311 LEU A N 1
ATOM 2329 C CA . LEU A 1 311 ? 4.747 6.284 -17.788 1.00 10.72 311 LEU A CA 1
ATOM 2330 C C . LEU A 1 311 ? 5.561 6.921 -16.668 1.00 10.61 311 LEU A C 1
ATOM 2331 O O . LEU A 1 311 ? 5.549 6.434 -15.530 1.00 10.38 311 LEU A O 1
ATOM 2336 N N . SER A 1 312 ? 6.264 8.005 -17.000 1.00 10.44 312 SER A N 1
ATOM 2337 C CA . SER A 1 312 ? 7.059 8.741 -16.022 1.00 10.37 312 SER A CA 1
ATOM 2338 C C . SER A 1 312 ? 6.199 9.172 -14.830 1.00 10.52 312 SER A C 1
ATOM 2339 O O . SER A 1 312 ? 6.589 8.975 -13.679 1.00 10.21 312 SER A O 1
ATOM 2342 N N . ASP A 1 313 ? 5.024 9.740 -15.109 1.00 10.46 313 ASP A N 1
ATOM 2343 C CA . ASP A 1 313 ? 4.139 10.225 -14.044 1.00 11.33 313 ASP A CA 1
ATOM 2344 C C . ASP A 1 313 ? 3.518 9.091 -13.217 1.00 11.11 313 ASP A C 1
ATOM 2345 O O . ASP A 1 313 ? 3.343 9.225 -12.004 1.00 11.25 313 ASP A O 1
ATOM 2350 N N . GLY A 1 314 ? 3.190 7.978 -13.869 1.00 11.49 314 GLY A N 1
ATOM 2351 C CA . GLY A 1 314 ? 2.609 6.812 -13.181 1.00 11.42 314 GLY A CA 1
ATOM 2352 C C . GLY A 1 314 ? 3.571 6.234 -12.156 1.00 11.78 314 GLY A C 1
ATOM 2353 O O . GLY A 1 314 ? 3.172 5.841 -11.048 1.00 11.62 314 GLY A O 1
ATOM 2354 N N . ILE A 1 315 ? 4.846 6.191 -12.530 1.00 11.32 315 ILE A N 1
ATOM 2355 C CA . ILE A 1 315 ? 5.907 5.730 -11.631 1.00 11.69 315 ILE A CA 1
ATOM 2356 C C . ILE A 1 315 ? 6.009 6.647 -10.407 1.00 11.85 315 ILE A C 1
ATOM 2357 O O . ILE A 1 315 ? 6.059 6.162 -9.276 1.00 11.81 315 ILE A O 1
ATOM 2362 N N . ARG A 1 316 ? 6.017 7.963 -10.625 1.00 11.91 316 ARG A N 1
ATOM 2363 C CA . ARG A 1 316 ? 6.050 8.915 -9.501 1.00 12.01 316 ARG A CA 1
ATOM 2364 C C . ARG A 1 316 ? 4.821 8.785 -8.593 1.00 12.36 316 ARG A C 1
ATOM 2365 O O . ARG A 1 316 ? 4.939 8.826 -7.362 1.00 12.21 316 ARG A O 1
ATOM 2373 N N . LYS A 1 317 ? 3.647 8.655 -9.202 1.00 12.42 317 LYS A N 1
ATOM 2374 C CA . LYS A 1 317 ? 2.403 8.524 -8.435 1.00 13.14 317 LYS A CA 1
ATOM 2375 C C . LYS A 1 317 ? 2.387 7.270 -7.576 1.00 12.66 317 LYS A C 1
ATOM 2376 O O . LYS A 1 317 ? 2.099 7.344 -6.381 1.00 12.46 317 LYS A O 1
ATOM 2382 N N . PHE A 1 318 ? 2.706 6.122 -8.174 1.00 12.37 318 PHE A N 1
ATOM 2383 C CA . PHE A 1 318 ? 2.755 4.876 -7.405 1.00 12.46 318 PHE A CA 1
ATOM 2384 C C . PHE A 1 318 ? 3.863 4.875 -6.360 1.00 12.45 318 PHE A C 1
ATOM 2385 O O . PHE A 1 318 ? 3.700 4.292 -5.287 1.00 12.46 318 PHE A O 1
ATOM 2393 N N . SER A 1 319 ? 4.988 5.522 -6.672 1.00 11.98 319 SER A N 1
ATOM 2394 C CA . SER A 1 319 ? 6.071 5.675 -5.696 1.00 11.98 319 SER A CA 1
ATOM 2395 C C . SER A 1 319 ? 5.618 6.493 -4.483 1.00 11.90 319 SER A C 1
ATOM 2396 O O . SER A 1 319 ? 5.970 6.170 -3.341 1.00 11.75 319 SER A O 1
ATOM 2399 N N . ALA A 1 320 ? 4.837 7.549 -4.733 1.00 11.78 320 ALA A N 1
ATOM 2400 C CA . ALA A 1 320 ? 4.250 8.354 -3.646 1.00 12.24 320 ALA A CA 1
ATOM 2401 C C . ALA A 1 320 ? 3.256 7.545 -2.785 1.00 12.33 320 ALA A C 1
ATOM 2402 O O . ALA A 1 320 ? 3.160 7.750 -1.570 1.00 11.95 320 ALA A O 1
ATOM 2404 N N . ASP A 1 321 ? 2.528 6.623 -3.413 1.00 12.64 321 ASP A N 1
ATOM 2405 C CA . ASP A 1 321 ? 1.581 5.759 -2.691 1.00 12.81 321 ASP A CA 1
ATOM 2406 C C . ASP A 1 321 ? 2.307 4.747 -1.810 1.00 13.01 321 ASP A C 1
ATOM 2407 O O . ASP A 1 321 ? 1.831 4.401 -0.728 1.00 12.58 321 ASP A O 1
ATOM 2412 N N . ILE A 1 322 ? 3.460 4.278 -2.281 1.00 12.87 322 ILE A N 1
ATOM 2413 C CA . ILE A 1 322 ? 4.305 3.371 -1.506 1.00 13.30 322 ILE A CA 1
ATOM 2414 C C . ILE A 1 322 ? 4.923 4.105 -0.311 1.00 13.42 322 ILE A C 1
ATOM 2415 O O . ILE A 1 322 ? 4.958 3.570 0.798 1.00 13.03 322 ILE A O 1
ATOM 2420 N N . GLU A 1 323 ? 5.388 5.333 -0.536 1.00 13.52 323 GLU A N 1
ATOM 2421 C CA . GLU A 1 323 ? 5.911 6.146 0.565 1.00 14.46 323 GLU A CA 1
ATOM 2422 C C . GLU A 1 323 ? 4.822 6.464 1.604 1.00 13.73 323 GLU A C 1
ATOM 2423 O O . GLU A 1 323 ? 5.089 6.464 2.811 1.00 13.91 323 GLU A O 1
ATOM 2429 N N . ALA A 1 324 ? 3.593 6.705 1.141 1.00 13.12 324 ALA A N 1
ATOM 2430 C CA . ALA A 1 324 ? 2.451 6.868 2.048 1.00 13.05 324 ALA A CA 1
ATOM 2431 C C . ALA A 1 324 ? 2.175 5.591 2.849 1.00 12.67 324 ALA A C 1
ATOM 2432 O O . ALA A 1 324 ? 1.908 5.655 4.052 1.00 12.67 324 ALA A O 1
ATOM 2434 N N . LEU A 1 325 ? 2.260 4.435 2.193 1.00 12.54 325 LEU A N 1
ATOM 2435 C CA . LEU A 1 325 ? 2.106 3.157 2.897 1.00 12.45 325 LEU A CA 1
ATOM 2436 C C . LEU A 1 325 ? 3.210 2.962 3.943 1.00 12.65 325 LEU A C 1
ATOM 2437 O O . LEU A 1 325 ? 2.949 2.474 5.055 1.00 12.03 325 LEU A O 1
ATOM 2442 N N . TYR A 1 326 ? 4.433 3.344 3.576 1.00 12.52 326 TYR A N 1
ATOM 2443 C CA . TYR A 1 326 ? 5.588 3.255 4.477 1.00 12.99 326 TYR A CA 1
ATOM 2444 C C . TYR A 1 326 ? 5.305 4.015 5.775 1.00 13.03 326 TYR A C 1
ATOM 2445 O O . TYR A 1 326 ? 5.517 3.496 6.877 1.00 12.28 326 TYR A O 1
ATOM 2454 N N . LYS A 1 327 ? 4.803 5.239 5.636 1.00 13.45 327 LYS A N 1
ATOM 2455 C CA . LYS A 1 327 ? 4.472 6.072 6.796 1.00 14.25 327 LYS A CA 1
ATOM 2456 C C . LYS A 1 327 ? 3.334 5.501 7.634 1.00 14.36 327 LYS A C 1
ATOM 24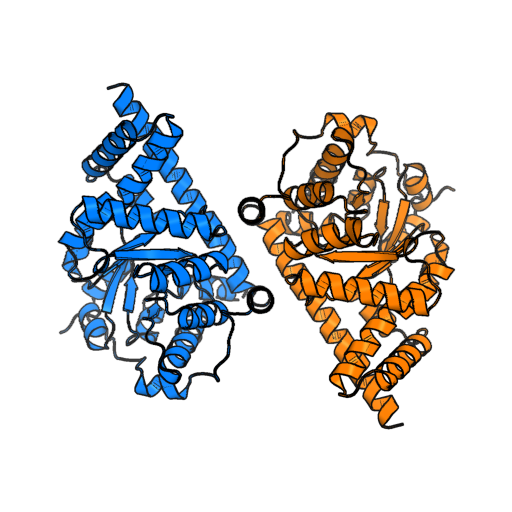57 O O . LYS A 1 327 ? 3.390 5.545 8.869 1.00 14.53 327 LYS A O 1
ATOM 2463 N N . LEU A 1 328 ? 2.310 4.964 6.971 1.00 14.39 328 LEU A N 1
ATOM 2464 C CA . LEU A 1 328 ? 1.208 4.278 7.659 1.00 14.25 328 LEU A CA 1
ATOM 2465 C C . LEU A 1 328 ? 1.744 3.106 8.489 1.00 14.18 328 LEU A C 1
ATOM 2466 O O . LEU A 1 328 ? 1.371 2.933 9.652 1.00 13.76 328 LEU A O 1
ATOM 2471 N N . VAL A 1 329 ? 2.606 2.299 7.876 1.00 14.04 329 VAL A N 1
ATOM 2472 C CA . VAL A 1 329 ? 3.227 1.152 8.550 1.00 14.04 329 VAL A CA 1
ATOM 2473 C C . VAL A 1 329 ? 4.160 1.608 9.687 1.00 14.76 329 VAL A C 1
ATOM 2474 O O . VAL A 1 329 ? 4.145 1.021 10.775 1.00 14.62 329 VAL A O 1
ATOM 2478 N N . GLU A 1 330 ? 4.950 2.662 9.445 1.00 15.26 330 GLU A N 1
ATOM 2479 C CA . GLU A 1 330 ? 5.822 3.235 10.490 1.00 15.84 330 GLU A CA 1
ATOM 2480 C C . GLU A 1 330 ? 5.025 3.541 11.765 1.00 16.55 330 GLU A C 1
ATOM 2481 O O . GLU A 1 330 ? 5.438 3.188 12.877 1.00 16.49 330 GLU A O 1
ATOM 2487 N N . GLU A 1 331 ? 3.882 4.195 11.588 1.00 17.58 331 GLU A N 1
ATOM 2488 C CA . GLU A 1 331 ? 2.998 4.554 12.696 1.00 19.16 331 GLU A CA 1
ATOM 2489 C C . GLU A 1 331 ? 2.500 3.326 13.467 1.00 19.84 331 GLU A C 1
ATOM 2490 O O . GLU A 1 331 ? 2.532 3.316 14.699 1.00 19.75 331 GLU A O 1
ATOM 2496 N N . LYS A 1 332 ? 2.058 2.295 12.742 1.00 20.78 332 LYS A N 1
ATOM 2497 C CA . LYS A 1 332 ? 1.588 1.038 13.358 1.00 22.06 332 LYS A CA 1
ATOM 2498 C C . LYS A 1 332 ? 2.706 0.252 14.034 1.00 22.34 332 LYS A C 1
ATOM 2499 O O . LYS A 1 332 ? 2.513 -0.294 15.122 1.00 22.23 332 LYS A O 1
ATOM 2505 N N . MET A 1 333 ? 3.865 0.196 13.375 1.00 23.17 333 MET A N 1
ATOM 2506 C CA . MET A 1 333 ? 5.059 -0.480 13.887 1.00 23.99 333 MET A CA 1
ATOM 2507 C C . MET A 1 333 ? 5.446 0.110 15.238 1.00 24.64 333 MET A C 1
ATOM 2508 O O . MET A 1 333 ? 5.847 -0.610 16.161 1.00 24.31 333 MET A O 1
ATOM 2513 N N . LEU A 1 334 ? 5.311 1.428 15.337 1.00 25.23 334 LEU A N 1
ATOM 2514 C CA . LEU A 1 334 ? 5.621 2.165 16.553 1.00 26.57 334 LEU A CA 1
ATOM 2515 C C . LEU A 1 334 ? 4.625 1.791 17.660 1.00 27.49 334 LEU A C 1
ATOM 2516 O O . LEU A 1 334 ? 5.025 1.562 18.807 1.00 27.53 334 LEU A O 1
ATOM 2521 N N . GLU A 1 335 ? 3.340 1.720 17.303 1.00 28.63 335 GLU A N 1
ATOM 2522 C CA . GLU A 1 335 ? 2.275 1.287 18.218 1.00 30.46 335 GLU A CA 1
ATOM 2523 C C . GLU A 1 335 ? 2.511 -0.123 18.749 1.00 31.18 335 GLU A C 1
ATOM 2524 O O . GLU A 1 335 ? 2.278 -0.391 19.934 1.00 31.40 335 GLU A O 1
ATOM 2530 N N . HIS A 1 336 ? 2.954 -1.015 17.862 1.00 32.18 336 HIS A N 1
ATOM 2531 C CA . HIS A 1 336 ? 3.311 -2.386 18.227 1.00 33.29 336 HIS A CA 1
ATOM 2532 C C . HIS A 1 336 ? 4.461 -2.414 19.232 1.00 34.12 336 HIS A C 1
ATOM 2533 O O . HIS A 1 336 ? 4.358 -3.079 20.266 1.00 34.63 336 HIS A O 1
ATOM 2540 N N . HIS A 1 337 ? 5.544 -1.692 18.933 1.00 35.14 337 HIS A N 1
ATOM 2541 C CA . HIS A 1 337 ? 6.711 -1.614 19.825 1.00 36.04 337 HIS A CA 1
ATOM 2542 C C . HIS A 1 337 ? 6.335 -1.065 21.203 1.00 36.46 337 HIS A C 1
ATOM 2543 O O . HIS A 1 337 ? 6.767 -1.594 22.231 1.00 36.49 337 HIS A O 1
ATOM 2550 N N . HIS A 1 338 ? 5.522 -0.010 21.208 1.00 36.89 338 HIS A N 1
ATOM 2551 C CA . HIS A 1 338 ? 5.125 0.676 22.436 1.00 37.41 338 HIS A CA 1
ATOM 2552 C C . HIS A 1 338 ? 4.107 -0.100 23.257 1.00 38.21 338 HIS A C 1
ATOM 2553 O O . HIS A 1 338 ? 4.152 -0.075 24.489 1.00 38.40 338 HIS A O 1
ATOM 2560 N N . HIS A 1 339 ? 3.189 -0.776 22.572 1.00 39.16 339 HIS A N 1
ATOM 2561 C CA . HIS A 1 339 ? 2.112 -1.510 23.233 1.00 39.92 339 HIS A CA 1
ATOM 2562 C C . HIS A 1 339 ? 2.177 -2.997 22.894 1.00 40.08 339 HIS A C 1
ATOM 2563 O O . HIS A 1 339 ? 1.555 -3.823 23.566 1.00 40.54 339 HIS A O 1
ATOM 2570 N N . ALA B 1 12 ? 32.236 54.772 -23.335 1.00 31.90 12 ALA B N 1
ATOM 2571 C CA . ALA B 1 12 ? 30.817 54.315 -23.281 1.00 31.64 12 ALA B CA 1
ATOM 2572 C C . ALA B 1 12 ? 30.745 52.784 -23.311 1.00 31.43 12 ALA B C 1
ATOM 2573 O O . ALA B 1 12 ? 30.289 52.190 -24.293 1.00 31.67 12 ALA B O 1
ATOM 2575 N N . THR B 1 13 ? 31.192 52.163 -22.220 1.00 30.80 13 THR B N 1
ATOM 2576 C CA . THR B 1 13 ? 31.326 50.705 -22.117 1.00 29.91 13 THR B CA 1
ATOM 2577 C C . THR B 1 13 ? 29.993 49.966 -22.241 1.00 28.91 13 THR B C 1
ATOM 2578 O O . THR B 1 13 ? 29.092 50.125 -21.406 1.00 28.93 13 THR B O 1
ATOM 2582 N N . SER B 1 14 ? 29.887 49.153 -23.288 1.00 27.31 14 SER B N 1
ATOM 2583 C CA . SER B 1 14 ? 28.672 48.408 -23.585 1.00 25.98 14 SER B CA 1
ATOM 2584 C C . SER B 1 14 ? 28.364 47.392 -22.492 1.00 24.95 14 SER B C 1
ATOM 2585 O O . SER B 1 14 ? 29.255 46.978 -21.750 1.00 24.54 14 SER B O 1
ATOM 2588 N N . SER B 1 15 ? 27.099 46.991 -22.411 1.00 24.03 15 SER B N 1
ATOM 2589 C CA . SER B 1 15 ? 26.682 45.902 -21.523 1.00 23.30 15 SER B CA 1
ATOM 2590 C C . SER B 1 15 ? 27.466 44.611 -21.800 1.00 22.64 15 SER B C 1
ATOM 2591 O O . SER B 1 15 ? 27.879 43.913 -20.868 1.00 22.35 15 SER B O 1
ATOM 2594 N N . LEU B 1 16 ? 27.675 44.314 -23.084 1.00 22.04 16 LEU B N 1
ATOM 2595 C CA . LEU B 1 16 ? 28.464 43.153 -23.507 1.00 21.32 16 LEU B CA 1
ATOM 2596 C C . LEU B 1 16 ? 29.853 43.141 -22.876 1.00 20.92 16 LEU B C 1
ATOM 2597 O O . LEU B 1 16 ? 30.279 42.123 -22.326 1.00 20.23 16 LEU B O 1
ATOM 2602 N N . GLU B 1 17 ? 30.554 44.272 -22.952 1.00 20.62 17 GLU B N 1
ATOM 2603 C CA . GLU B 1 17 ? 31.891 44.390 -22.375 1.00 21.07 17 GLU B CA 1
ATOM 2604 C C . GLU B 1 17 ? 31.900 44.271 -20.857 1.00 20.44 17 GLU B C 1
ATOM 2605 O O . GLU B 1 17 ? 32.824 43.703 -20.278 1.00 19.76 17 GLU B O 1
ATOM 2611 N N . GLN B 1 18 ? 30.860 44.803 -20.221 1.00 20.08 18 GLN B N 1
ATOM 2612 C CA . GLN B 1 18 ? 30.722 44.714 -18.777 1.00 19.98 18 GLN B CA 1
ATOM 2613 C C . GLN B 1 18 ? 30.505 43.270 -18.335 1.00 19.58 18 GLN B C 1
ATOM 2614 O O . GLN B 1 18 ? 30.991 42.867 -17.286 1.00 19.79 18 GLN B O 1
ATOM 2620 N N . LEU B 1 19 ? 29.784 42.501 -19.144 1.00 19.11 19 LEU B N 1
ATOM 2621 C CA . LEU B 1 19 ? 29.585 41.075 -18.875 1.00 18.80 19 LEU B CA 1
ATOM 2622 C C . LEU B 1 19 ? 30.932 40.353 -18.835 1.00 18.62 19 LEU B C 1
ATOM 2623 O O . LEU B 1 19 ? 31.197 39.574 -17.920 1.00 18.67 19 LEU B O 1
ATOM 2628 N N . LYS B 1 20 ? 31.791 40.647 -19.811 1.00 18.86 20 LYS B N 1
ATOM 2629 C CA . LYS B 1 20 ? 33.140 40.068 -19.871 1.00 19.05 20 LYS B CA 1
ATOM 2630 C C . LYS B 1 20 ? 33.970 40.508 -18.668 1.00 19.65 20 LYS B C 1
ATOM 2631 O O . LYS B 1 20 ? 34.663 39.706 -18.042 1.00 19.59 20 LYS B O 1
ATOM 2637 N N . LYS B 1 21 ? 33.874 41.793 -18.348 1.00 20.17 21 LYS B N 1
ATOM 2638 C CA . LYS B 1 21 ? 34.553 42.364 -17.188 1.00 21.24 21 LYS B CA 1
ATOM 2639 C C . LYS B 1 21 ? 34.054 41.754 -15.877 1.00 20.94 21 LYS B C 1
ATOM 2640 O O . LYS B 1 21 ? 34.812 41.633 -14.920 1.00 21.84 21 LYS B O 1
ATOM 2646 N N . ALA B 1 22 ? 32.788 41.347 -15.850 1.00 21.02 22 ALA B N 1
ATOM 2647 C CA . ALA B 1 22 ? 32.213 40.652 -14.691 1.00 20.72 22 ALA B CA 1
ATOM 2648 C C . ALA B 1 22 ? 32.762 39.226 -14.507 1.00 20.79 22 ALA B C 1
ATOM 2649 O O . ALA B 1 22 ? 32.508 38.583 -13.478 1.00 21.02 22 ALA B O 1
ATOM 2651 N N . GLY B 1 23 ? 33.509 38.741 -15.500 1.00 20.19 23 GLY B N 1
ATOM 2652 C CA . GLY B 1 23 ? 34.195 37.451 -15.412 1.00 19.62 23 GLY B CA 1
ATOM 2653 C C . GLY B 1 23 ? 33.585 36.339 -16.252 1.00 19.02 23 GLY B C 1
ATOM 2654 O O . GLY B 1 23 ? 33.965 35.177 -16.122 1.00 19.19 23 GLY B O 1
ATOM 2655 N N . THR B 1 24 ? 32.638 36.692 -17.114 1.00 18.24 24 THR B N 1
ATOM 2656 C CA . THR B 1 24 ? 31.980 35.703 -17.972 1.00 17.34 24 THR B CA 1
ATOM 2657 C C . THR B 1 24 ? 32.542 35.711 -19.394 1.00 17.16 24 THR B C 1
ATOM 2658 O O . THR B 1 24 ? 32.583 36.757 -20.045 1.00 16.21 24 THR B O 1
ATOM 2662 N N . HIS B 1 25 ? 32.980 34.539 -19.863 1.00 16.90 25 HIS B N 1
ATOM 2663 C CA . HIS B 1 25 ? 33.300 34.359 -21.279 1.00 17.11 25 HIS B CA 1
ATOM 2664 C C . HIS B 1 25 ? 32.049 34.293 -22.134 1.00 16.54 25 HIS B C 1
ATOM 2665 O O . HIS B 1 25 ? 31.130 33.530 -21.846 1.00 16.22 25 HIS B O 1
ATOM 2672 N N . VAL B 1 26 ? 32.043 35.094 -23.194 1.00 15.88 26 VAL B N 1
ATOM 2673 C CA . VAL B 1 26 ? 30.913 35.205 -24.104 1.00 15.63 26 VAL B CA 1
ATOM 2674 C C . VAL B 1 26 ? 31.064 34.219 -25.264 1.00 15.46 26 VAL B C 1
ATOM 2675 O O . VAL B 1 26 ? 32.087 34.200 -25.963 1.00 14.57 26 VAL B O 1
ATOM 2679 N N . VAL B 1 27 ? 30.031 33.406 -25.461 1.00 15.18 27 VAL B N 1
ATOM 2680 C CA . VAL B 1 27 ? 30.024 32.399 -26.510 1.00 14.96 27 VAL B CA 1
ATOM 2681 C C . VAL B 1 27 ? 28.846 32.697 -27.444 1.00 15.25 27 VAL B C 1
ATOM 2682 O O . VAL B 1 27 ? 27.735 32.996 -26.992 1.00 15.61 27 VAL B O 1
ATOM 2686 N N . ALA B 1 28 ? 29.105 32.666 -28.745 1.00 15.43 28 ALA B N 1
ATOM 2687 C CA . ALA B 1 28 ? 28.078 32.982 -29.737 1.00 15.86 28 ALA B CA 1
ATOM 2688 C C . ALA B 1 28 ? 27.331 31.730 -30.182 1.00 16.25 28 ALA B C 1
ATOM 2689 O O . ALA B 1 28 ? 27.922 30.798 -30.732 1.00 16.27 28 ALA B O 1
ATOM 2691 N N . ASP B 1 29 ? 26.026 31.720 -29.927 1.00 16.64 29 ASP B N 1
ATOM 2692 C CA . ASP B 1 29 ? 25.165 30.612 -30.311 1.00 17.21 29 ASP B CA 1
ATOM 2693 C C . ASP B 1 29 ? 24.566 30.892 -31.681 1.00 17.57 29 ASP B C 1
ATOM 2694 O O . ASP B 1 29 ? 23.484 31.484 -31.791 1.00 17.52 29 ASP B O 1
ATOM 2699 N N . SER B 1 30 ? 25.277 30.470 -32.726 1.00 17.92 30 SER B N 1
ATOM 2700 C CA . SER B 1 30 ? 24.862 30.744 -34.103 1.00 18.41 30 SER B CA 1
ATOM 2701 C C . SER B 1 30 ? 25.682 29.962 -35.129 1.00 18.79 30 SER B C 1
ATOM 2702 O O . SER B 1 30 ? 26.866 29.679 -34.914 1.00 18.36 30 SER B O 1
ATOM 2705 N N . GLY B 1 31 ? 25.039 29.614 -36.244 1.00 19.27 31 GLY B N 1
ATOM 2706 C CA . GLY B 1 31 ? 25.742 29.092 -37.410 1.00 19.96 31 GLY B CA 1
ATOM 2707 C C . GLY B 1 31 ? 26.130 30.182 -38.402 1.00 20.53 31 GLY B C 1
ATOM 2708 O O . GLY B 1 31 ? 26.871 29.929 -39.354 1.00 20.85 31 GLY B O 1
ATOM 2709 N N . ASP B 1 32 ? 25.622 31.393 -38.176 1.00 21.06 32 ASP B N 1
ATOM 2710 C CA . ASP B 1 32 ? 25.873 32.549 -39.045 1.00 21.49 32 ASP B CA 1
ATOM 2711 C C . ASP B 1 32 ? 27.228 33.167 -38.691 1.00 21.27 32 ASP B C 1
ATOM 2712 O O . ASP B 1 32 ? 27.290 34.230 -38.061 1.00 21.08 32 ASP B O 1
ATOM 2717 N N . PHE B 1 33 ? 28.308 32.500 -39.105 1.00 21.16 33 PHE B N 1
ATOM 2718 C CA . PHE B 1 33 ? 29.660 32.866 -38.655 1.00 21.42 33 PHE B CA 1
ATOM 2719 C C . PHE B 1 33 ? 30.149 34.245 -39.113 1.00 21.58 33 PHE B C 1
ATOM 2720 O O . PHE B 1 33 ? 31.034 34.827 -38.483 1.00 21.04 33 PHE B O 1
ATOM 2728 N N . GLU B 1 34 ? 29.575 34.750 -40.205 1.00 21.54 34 GLU B N 1
ATOM 2729 C CA . GLU B 1 34 ? 29.912 36.077 -40.713 1.00 21.95 34 GLU B CA 1
ATOM 2730 C C . GLU B 1 34 ? 29.340 37.181 -39.829 1.00 21.52 34 GLU B C 1
ATOM 2731 O O . GLU B 1 34 ? 29.761 38.338 -39.911 1.00 22.16 34 GLU B O 1
ATOM 2737 N N . ALA B 1 35 ? 28.391 36.818 -38.977 1.00 21.03 35 ALA B N 1
ATOM 2738 C CA . ALA B 1 35 ? 27.697 37.785 -38.137 1.00 20.43 35 ALA B CA 1
ATOM 2739 C C . ALA B 1 35 ? 28.279 37.895 -36.726 1.00 19.96 35 ALA B C 1
ATOM 2740 O O . ALA B 1 35 ? 27.929 38.818 -35.991 1.00 20.00 35 ALA B O 1
ATOM 2742 N N . ILE B 1 36 ? 29.164 36.968 -36.350 1.00 19.23 36 ILE B N 1
ATOM 2743 C CA . ILE B 1 36 ? 29.566 36.837 -34.939 1.00 18.40 36 ILE B CA 1
ATOM 2744 C C . ILE B 1 36 ? 30.782 37.659 -34.483 1.00 18.41 36 ILE B C 1
ATOM 2745 O O . ILE B 1 36 ? 30.868 37.992 -33.306 1.00 17.57 36 ILE B O 1
ATOM 2750 N N . SER B 1 37 ? 31.687 38.004 -35.406 1.00 18.64 37 SER B N 1
ATOM 2751 C CA . SER B 1 37 ? 32.970 38.650 -35.058 1.00 19.35 37 SER B CA 1
ATOM 2752 C C . SER B 1 37 ? 32.820 39.976 -34.321 1.00 19.17 37 SER B C 1
ATOM 2753 O O . SER B 1 37 ? 33.659 40.334 -33.484 1.00 18.77 37 SER B O 1
ATOM 2756 N N . LYS B 1 38 ? 31.745 40.688 -34.653 1.00 19.28 38 LYS B N 1
ATOM 2757 C CA . LYS B 1 38 ? 31.368 41.963 -34.054 1.00 19.76 38 LYS B CA 1
ATOM 2758 C C . LYS B 1 38 ? 31.394 41.899 -32.525 1.00 19.07 38 LYS B C 1
ATOM 2759 O O . LYS B 1 38 ? 31.814 42.850 -31.856 1.00 19.31 38 LYS B O 1
ATOM 2765 N N . TYR B 1 39 ? 30.971 40.757 -31.983 1.00 18.02 39 TYR B N 1
ATOM 2766 C CA . TYR B 1 39 ? 30.820 40.578 -30.539 1.00 17.36 39 TYR B CA 1
ATOM 2767 C C . TYR B 1 39 ? 32.075 40.051 -29.860 1.00 16.78 39 TYR B C 1
ATOM 2768 O O . TYR B 1 39 ? 32.123 39.943 -28.637 1.00 16.64 39 TYR B O 1
ATOM 2777 N N . GLU B 1 40 ? 33.088 39.723 -30.661 1.00 16.40 40 GLU B N 1
ATOM 2778 C CA . GLU B 1 40 ? 34.335 39.142 -30.154 1.00 16.23 40 GLU B CA 1
ATOM 2779 C C . GLU B 1 40 ? 34.073 38.009 -29.157 1.00 15.52 40 GLU B C 1
ATOM 2780 O O . GLU B 1 40 ? 34.523 38.071 -28.007 1.00 15.29 40 GLU B O 1
ATOM 2786 N N . PRO B 1 41 ? 33.343 36.964 -29.603 1.00 14.86 41 PRO B N 1
ATOM 2787 C CA . PRO B 1 41 ? 33.106 35.835 -28.709 1.00 14.31 41 PRO B CA 1
ATOM 2788 C C . PRO B 1 41 ? 34.369 34.992 -28.566 1.00 13.98 41 PRO B C 1
ATOM 2789 O O . PRO B 1 41 ? 35.196 34.958 -29.482 1.00 14.13 41 PRO B O 1
ATOM 2793 N N . GLN B 1 42 ? 34.513 34.317 -27.431 1.00 13.29 42 GLN B N 1
ATOM 2794 C CA . GLN B 1 42 ? 35.621 33.396 -27.212 1.00 13.20 42 GLN B CA 1
ATOM 2795 C C . GLN B 1 42 ? 35.407 32.065 -27.949 1.00 13.23 42 GLN B C 1
ATOM 2796 O O . GLN B 1 42 ? 36.287 31.604 -28.686 1.00 12.62 42 GLN B O 1
ATOM 2802 N N . ASP B 1 43 ? 34.245 31.454 -27.718 1.00 12.43 43 ASP B N 1
ATOM 2803 C CA . ASP B 1 43 ? 33.854 30.213 -28.371 1.00 12.27 43 ASP B CA 1
ATOM 2804 C C . ASP B 1 43 ? 32.585 30.419 -29.187 1.00 12.35 43 ASP B C 1
ATOM 2805 O O . ASP B 1 43 ? 31.959 31.490 -29.158 1.00 11.97 43 ASP B O 1
ATOM 2810 N N . SER B 1 44 ? 32.196 29.361 -29.890 1.00 12.22 44 SER B N 1
ATOM 2811 C CA . SER B 1 44 ? 30.964 29.330 -30.650 1.00 12.46 44 SER B CA 1
ATOM 2812 C C . SER B 1 44 ? 30.203 28.041 -30.353 1.00 12.55 44 SER B C 1
ATOM 2813 O O . SER B 1 44 ? 30.810 26.985 -30.165 1.00 12.21 44 SER B O 1
ATOM 2816 N N . THR B 1 45 ? 28.878 28.125 -30.323 1.00 12.68 45 THR B N 1
ATOM 2817 C CA . THR B 1 45 ? 28.048 26.915 -30.279 1.00 12.94 45 THR B CA 1
ATOM 2818 C C . THR B 1 45 ? 27.153 26.810 -31.502 1.00 13.44 45 THR B C 1
ATOM 2819 O O . THR B 1 45 ? 26.651 27.814 -32.009 1.00 13.27 45 THR B O 1
ATOM 2823 N N . THR B 1 46 ? 26.984 25.583 -31.981 1.00 13.98 46 THR B N 1
ATOM 2824 C CA . THR B 1 46 ? 25.982 25.256 -32.984 1.00 15.17 46 THR B CA 1
ATOM 2825 C C . THR B 1 46 ? 25.105 24.110 -32.460 1.00 16.35 46 THR B C 1
ATOM 2826 O O . THR B 1 46 ? 25.479 23.412 -31.513 1.00 16.53 46 THR B O 1
ATOM 2830 N N . ASN B 1 47 ? 23.924 23.962 -33.045 1.00 17.40 47 ASN B N 1
ATOM 2831 C CA . ASN B 1 47 ? 23.003 22.868 -32.715 1.00 18.70 47 ASN B CA 1
ATOM 2832 C C . ASN B 1 47 ? 22.134 22.616 -33.942 1.00 19.44 47 ASN B C 1
ATOM 2833 O O . ASN B 1 47 ? 22.235 23.371 -34.913 1.00 19.58 47 ASN B O 1
ATOM 2838 N N . PRO B 1 48 ? 21.318 21.535 -33.942 1.00 20.22 48 PRO B N 1
ATOM 2839 C CA . PRO B 1 48 ? 20.456 21.274 -35.098 1.00 20.57 48 PRO B CA 1
ATOM 2840 C C . PRO B 1 48 ? 19.633 22.471 -35.591 1.00 21.15 48 PRO B C 1
ATOM 2841 O O . PRO B 1 48 ? 19.624 22.748 -36.797 1.00 20.71 48 PRO B O 1
ATOM 2845 N N . SER B 1 49 ? 18.968 23.185 -34.679 1.00 21.71 49 SER B N 1
ATOM 2846 C CA . SER B 1 49 ? 18.141 24.330 -35.075 1.00 22.21 49 SER B CA 1
ATOM 2847 C C . SER B 1 49 ? 18.956 25.397 -35.799 1.00 22.62 49 SER B C 1
ATOM 2848 O O . SER B 1 49 ? 18.558 25.875 -36.864 1.00 22.86 49 SER B O 1
ATOM 2851 N N . LEU B 1 50 ? 20.107 25.754 -35.231 1.00 22.63 50 LEU B N 1
ATOM 2852 C CA . LEU B 1 50 ? 20.975 26.776 -35.830 1.00 22.55 50 LEU B CA 1
ATOM 2853 C C . LEU B 1 50 ? 21.603 26.353 -37.153 1.00 22.46 50 LEU B C 1
ATOM 2854 O O . LEU B 1 50 ? 21.776 27.182 -38.057 1.00 22.47 50 LEU B O 1
ATOM 2859 N N . ILE B 1 51 ? 21.958 25.072 -37.257 1.00 22.63 51 ILE B N 1
ATOM 2860 C CA . ILE B 1 51 ? 22.556 24.537 -38.482 1.00 22.28 51 ILE B CA 1
ATOM 2861 C C . ILE B 1 51 ? 21.517 24.542 -39.612 1.00 22.68 51 ILE B C 1
ATOM 2862 O O . ILE B 1 51 ? 21.812 24.956 -40.738 1.00 22.25 51 ILE B O 1
ATOM 2867 N N . LEU B 1 52 ? 20.298 24.108 -39.297 1.00 22.90 52 LEU B N 1
ATOM 2868 C CA . LEU B 1 52 ? 19.182 24.219 -40.244 1.00 23.54 52 LEU B CA 1
ATOM 2869 C C . LEU B 1 52 ? 19.009 25.669 -40.735 1.00 24.04 52 LEU B C 1
ATOM 2870 O O . LEU B 1 52 ? 19.008 25.922 -41.940 1.00 24.33 52 LEU B O 1
ATOM 2875 N N . ALA B 1 53 ? 18.905 26.613 -39.797 1.00 24.84 53 ALA B N 1
ATOM 2876 C CA . ALA B 1 53 ? 18.717 28.033 -40.134 1.00 25.21 53 ALA B CA 1
ATOM 2877 C C . ALA B 1 53 ? 19.803 28.594 -41.059 1.00 25.47 53 ALA B C 1
ATOM 2878 O O . ALA B 1 53 ? 19.497 29.220 -42.080 1.00 25.65 53 ALA B O 1
ATOM 2880 N N . ALA B 1 54 ? 21.068 28.363 -40.706 1.00 26.10 54 ALA B N 1
ATOM 2881 C CA . ALA B 1 54 ? 22.205 28.857 -41.492 1.00 26.26 54 ALA B CA 1
ATOM 2882 C C . ALA B 1 54 ? 22.296 28.194 -42.870 1.00 26.60 54 ALA B C 1
ATOM 2883 O O . ALA B 1 54 ? 22.672 28.840 -43.856 1.00 26.44 54 ALA B O 1
ATOM 2885 N N . SER B 1 55 ? 21.948 26.909 -42.928 1.00 26.96 55 SER B N 1
ATOM 2886 C CA . SER B 1 55 ? 21.919 26.154 -44.187 1.00 27.57 55 SER B CA 1
ATOM 2887 C C . SER B 1 55 ? 20.896 26.704 -45.182 1.00 28.17 55 SER B C 1
ATOM 2888 O O . SER B 1 55 ? 21.064 26.560 -46.393 1.00 28.11 55 SER B O 1
ATOM 2891 N N . LYS B 1 56 ? 19.840 27.324 -44.664 1.00 28.76 56 LYS B N 1
ATOM 2892 C CA . LYS B 1 56 ? 18.818 27.938 -45.511 1.00 29.63 56 LYS B CA 1
ATOM 2893 C C . LYS B 1 56 ? 19.246 29.300 -46.064 1.00 30.04 56 LYS B C 1
ATOM 2894 O O . LYS B 1 56 ? 18.600 29.831 -46.969 1.00 30.56 56 LYS B O 1
ATOM 2900 N N . LEU B 1 57 ? 20.327 29.864 -45.527 1.00 30.40 57 LEU B N 1
ATOM 2901 C CA . LEU B 1 57 ? 20.805 31.178 -45.971 1.00 30.68 57 LEU B CA 1
ATOM 2902 C C . LEU B 1 57 ? 21.618 31.072 -47.253 1.00 30.96 57 LEU B C 1
ATOM 2903 O O . LEU B 1 57 ? 22.483 30.204 -47.381 1.00 31.11 57 LEU B O 1
ATOM 2908 N N . GLU B 1 58 ? 21.337 31.966 -48.197 1.00 31.36 58 GLU B N 1
ATOM 2909 C CA . GLU B 1 58 ? 21.911 31.875 -49.541 1.00 31.65 58 GLU B CA 1
ATOM 2910 C C . GLU B 1 58 ? 23.393 32.223 -49.606 1.00 31.35 58 GLU B C 1
ATOM 2911 O O . GLU B 1 58 ? 24.111 31.724 -50.475 1.00 31.43 58 GLU B O 1
ATOM 2917 N N . LYS B 1 59 ? 23.850 33.068 -48.682 1.00 31.01 59 LYS B N 1
ATOM 2918 C CA . LYS B 1 59 ? 25.264 33.457 -48.613 1.00 30.37 59 LYS B CA 1
ATOM 2919 C C . LYS B 1 59 ? 26.181 32.289 -48.229 1.00 29.61 59 LYS B C 1
ATOM 2920 O O . LYS B 1 59 ? 27.389 32.341 -48.464 1.00 29.71 59 LYS B O 1
ATOM 2926 N N . TYR B 1 60 ? 25.602 31.242 -47.641 1.00 28.70 60 TYR B N 1
ATOM 2927 C CA . TYR B 1 60 ? 26.360 30.048 -47.267 1.00 27.49 60 TYR B CA 1
ATOM 2928 C C . TYR B 1 60 ? 26.114 28.867 -48.213 1.00 26.98 60 TYR B C 1
ATOM 2929 O O . TYR B 1 60 ? 26.382 27.717 -47.860 1.00 26.46 60 TYR B O 1
ATOM 2938 N N . ALA B 1 61 ? 25.623 29.160 -49.418 1.00 26.45 61 ALA B N 1
ATOM 2939 C CA . ALA B 1 61 ? 25.328 28.125 -50.420 1.00 25.79 61 ALA B CA 1
ATOM 2940 C C . ALA B 1 61 ? 26.545 27.288 -50.823 1.00 25.37 61 ALA B C 1
ATOM 2941 O O . ALA B 1 61 ? 26.426 26.081 -51.032 1.00 25.11 61 ALA B O 1
ATOM 2943 N N . ARG B 1 62 ? 27.711 27.929 -50.922 1.00 24.80 62 ARG B N 1
ATOM 2944 C CA . ARG B 1 62 ? 28.946 27.242 -51.314 1.00 24.34 62 ARG B CA 1
ATOM 2945 C C . ARG B 1 62 ? 29.384 26.163 -50.315 1.00 23.50 62 ARG B C 1
ATOM 2946 O O . ARG B 1 62 ? 29.970 25.153 -50.700 1.00 22.85 62 ARG B O 1
ATOM 2954 N N . PHE B 1 63 ? 29.092 26.381 -49.037 1.00 22.28 63 PHE B N 1
ATOM 2955 C CA . PHE B 1 63 ? 29.436 25.401 -48.010 1.00 21.68 63 PHE B CA 1
ATOM 2956 C C . PHE B 1 63 ? 28.502 24.197 -48.050 1.00 21.42 63 PHE B C 1
ATOM 2957 O O . PHE B 1 63 ? 28.947 23.062 -47.892 1.00 21.55 63 PHE B O 1
ATOM 2965 N N . ILE B 1 64 ? 27.218 24.452 -48.288 1.00 21.37 64 ILE B N 1
ATOM 2966 C CA . ILE B 1 64 ? 26.245 23.372 -48.479 1.00 21.25 64 ILE B CA 1
ATOM 2967 C C . ILE B 1 64 ? 26.561 22.583 -49.753 1.00 21.01 64 ILE B C 1
ATOM 2968 O O . ILE B 1 64 ? 26.508 21.359 -49.749 1.00 20.60 64 ILE B O 1
ATOM 2973 N N . ASP B 1 65 ? 26.914 23.284 -50.834 1.00 21.10 65 ASP B N 1
ATOM 2974 C CA . ASP B 1 65 ? 27.307 22.616 -52.084 1.00 21.29 65 ASP B CA 1
ATOM 2975 C C . ASP B 1 65 ? 28.499 21.683 -51.889 1.00 20.75 65 ASP B C 1
ATOM 2976 O O . ASP B 1 65 ? 28.497 20.554 -52.384 1.00 20.72 65 ASP B O 1
ATOM 2981 N N . ALA B 1 66 ? 29.511 22.169 -51.167 1.00 20.13 66 ALA B N 1
ATOM 2982 C CA . ALA B 1 66 ? 30.698 21.384 -50.832 1.00 19.65 66 ALA B CA 1
ATOM 2983 C C . ALA B 1 66 ? 30.350 20.125 -50.038 1.00 19.38 66 ALA B C 1
ATOM 2984 O O . ALA B 1 66 ? 30.904 19.048 -50.284 1.00 19.42 66 ALA B O 1
ATOM 2986 N N . ALA B 1 67 ? 29.429 20.269 -49.089 1.00 18.74 67 ALA B N 1
ATOM 2987 C CA . ALA B 1 67 ? 28.993 19.156 -48.248 1.00 18.08 67 ALA B CA 1
ATOM 2988 C C . ALA B 1 67 ? 28.213 18.122 -49.069 1.00 17.80 67 ALA B C 1
ATOM 2989 O O . ALA B 1 67 ? 28.423 16.922 -48.930 1.00 17.29 67 ALA B O 1
ATOM 2991 N N . VAL B 1 68 ? 27.327 18.606 -49.930 1.00 18.23 68 VAL B N 1
ATOM 2992 C CA . VAL B 1 68 ? 26.561 17.747 -50.829 1.00 18.68 68 VAL B CA 1
ATOM 2993 C C . VAL B 1 68 ? 27.488 16.977 -51.782 1.00 18.95 68 VAL B C 1
ATOM 2994 O O . VAL B 1 68 ? 27.338 15.765 -51.964 1.00 18.59 68 VAL B O 1
ATOM 2998 N N . GLU B 1 69 ? 28.462 17.673 -52.370 1.00 19.64 69 GLU B N 1
ATOM 2999 C CA . GLU B 1 69 ? 29.459 17.015 -53.225 1.00 20.24 69 GLU B CA 1
ATOM 3000 C C . GLU B 1 69 ? 30.196 15.918 -52.448 1.00 19.71 69 GLU B C 1
ATOM 3001 O O . GLU B 1 69 ? 30.426 14.816 -52.960 1.00 19.18 69 GLU B O 1
ATOM 3007 N N . TYR B 1 70 ? 30.541 16.234 -51.203 1.00 19.19 70 TYR B N 1
ATOM 3008 C CA . TYR B 1 70 ? 31.213 15.309 -50.304 1.00 18.85 70 TYR B CA 1
ATOM 3009 C C . TYR B 1 70 ? 30.365 14.049 -50.039 1.00 18.70 70 TYR B C 1
ATOM 3010 O O . TYR B 1 70 ? 30.859 12.923 -50.129 1.00 18.05 70 TYR B O 1
ATOM 3019 N N . GLY B 1 71 ? 29.097 14.257 -49.694 1.00 18.66 71 GLY B N 1
ATOM 3020 C CA . GLY B 1 71 ? 28.167 13.155 -49.465 1.00 19.09 71 GLY B CA 1
ATOM 3021 C C . GLY B 1 71 ? 27.985 12.294 -50.702 1.00 19.42 71 GLY B C 1
ATOM 3022 O O . GLY B 1 71 ? 27.977 11.070 -50.615 1.00 18.73 71 GLY B O 1
ATOM 3023 N N . ARG B 1 72 ? 27.858 12.939 -51.859 1.00 20.53 72 ARG B N 1
ATOM 3024 C CA . ARG B 1 72 ? 27.692 12.227 -53.127 1.00 22.10 72 ARG B CA 1
ATOM 3025 C C . ARG B 1 72 ? 28.889 11.316 -53.412 1.00 22.70 72 ARG B C 1
ATOM 3026 O O . ARG B 1 72 ? 28.728 10.208 -53.924 1.00 22.88 72 ARG B O 1
ATOM 3034 N N . LYS B 1 73 ? 30.083 11.782 -53.054 1.00 23.30 73 LYS B N 1
ATOM 3035 C CA . LYS B 1 73 ? 31.311 11.012 -53.236 1.00 23.89 73 LYS B CA 1
ATOM 3036 C C . LYS B 1 73 ? 31.398 9.800 -52.300 1.00 23.69 73 LYS B C 1
ATOM 3037 O O . LYS B 1 73 ? 31.805 8.720 -52.724 1.00 23.63 73 LYS B O 1
ATOM 3043 N N . HIS B 1 74 ? 31.004 9.973 -51.040 1.00 23.30 74 HIS B N 1
ATOM 3044 C CA . HIS B 1 74 ? 31.213 8.925 -50.036 1.00 23.38 74 HIS B CA 1
ATOM 3045 C C . HIS B 1 74 ? 30.061 7.952 -49.825 1.00 23.01 74 HIS B C 1
ATOM 3046 O O . HIS B 1 74 ? 30.275 6.840 -49.345 1.00 23.35 74 HIS B O 1
ATOM 3053 N N . GLY B 1 75 ? 28.850 8.364 -50.178 1.00 22.38 75 GLY B N 1
ATOM 3054 C CA . GLY B 1 75 ? 27.682 7.508 -49.993 1.00 21.51 75 GLY B CA 1
ATOM 3055 C C . GLY B 1 75 ? 27.374 6.689 -51.230 1.00 20.91 75 GLY B C 1
ATOM 3056 O O . GLY B 1 75 ? 27.683 7.105 -52.349 1.00 20.66 75 GLY B O 1
ATOM 3057 N N . LYS B 1 76 ? 26.770 5.521 -51.028 1.00 20.32 76 LYS B N 1
ATOM 3058 C CA . LYS B 1 76 ? 26.315 4.693 -52.141 1.00 20.10 76 LYS B CA 1
ATOM 3059 C C . LYS B 1 76 ? 24.814 4.886 -52.374 1.00 19.06 76 LYS B C 1
ATOM 3060 O O . LYS B 1 76 ? 24.407 5.310 -53.449 1.00 19.22 76 LYS B O 1
ATOM 3066 N N . THR B 1 77 ? 24.000 4.571 -51.368 1.00 17.89 77 THR B N 1
ATOM 3067 C CA . THR B 1 77 ? 22.569 4.865 -51.428 1.00 17.14 77 THR B CA 1
ATOM 3068 C C . THR B 1 77 ? 22.382 6.371 -51.264 1.00 16.78 77 THR B C 1
ATOM 3069 O O . THR B 1 77 ? 23.254 7.044 -50.696 1.00 16.53 77 THR B O 1
ATOM 3073 N N . ASP B 1 78 ? 21.259 6.902 -51.745 1.00 15.62 78 ASP B N 1
ATOM 3074 C CA . ASP B 1 78 ? 20.960 8.313 -51.550 1.00 15.54 78 ASP B CA 1
ATOM 3075 C C . ASP B 1 78 ? 20.942 8.636 -50.048 1.00 15.26 78 ASP B C 1
ATOM 3076 O O . ASP B 1 78 ? 21.393 9.710 -49.636 1.00 14.62 78 ASP B O 1
ATOM 3081 N N . HIS B 1 79 ? 20.440 7.695 -49.245 1.00 14.47 79 HIS B N 1
ATOM 3082 C CA . HIS B 1 79 ? 20.402 7.857 -47.788 1.00 14.65 79 HIS B CA 1
ATOM 3083 C C . HIS B 1 79 ? 21.806 8.088 -47.220 1.00 14.91 79 HIS B C 1
ATOM 3084 O O . HIS B 1 79 ? 22.023 9.037 -46.465 1.00 14.54 79 HIS B O 1
ATOM 3091 N N . GLU B 1 80 ? 22.755 7.239 -47.618 1.00 15.17 80 GLU B N 1
ATOM 3092 C CA . GLU B 1 80 ? 24.156 7.385 -47.205 1.00 15.76 80 GLU B CA 1
ATOM 3093 C C . GLU B 1 80 ? 24.767 8.704 -47.670 1.00 15.55 80 GLU B C 1
ATOM 3094 O O . GLU B 1 80 ? 25.513 9.340 -46.923 1.00 15.61 80 GLU B O 1
ATOM 3100 N N . LYS B 1 81 ? 24.441 9.113 -48.894 1.00 15.18 81 LYS B N 1
ATOM 3101 C CA . LYS B 1 81 ? 24.924 10.379 -49.449 1.00 14.64 81 LYS B CA 1
ATOM 3102 C C . LYS B 1 81 ? 24.427 11.569 -48.621 1.00 14.41 81 LYS B C 1
ATOM 3103 O O . LYS B 1 81 ? 25.204 12.467 -48.273 1.00 14.37 81 LYS B O 1
ATOM 3109 N N . ILE B 1 82 ? 23.136 11.555 -48.302 1.00 13.52 82 ILE B N 1
ATOM 3110 C CA . ILE B 1 82 ? 22.510 12.614 -47.511 1.00 12.86 82 ILE B CA 1
ATOM 3111 C C . ILE B 1 82 ? 23.093 12.655 -46.092 1.00 13.02 82 ILE B C 1
ATOM 3112 O O . ILE B 1 82 ? 23.416 13.734 -45.581 1.00 12.57 82 ILE B O 1
ATOM 3117 N N . GLU B 1 83 ? 23.223 11.483 -45.468 1.00 12.94 83 GLU B N 1
ATOM 3118 C CA . GLU B 1 83 ? 23.757 11.400 -44.104 1.00 13.50 83 GLU B CA 1
ATOM 3119 C C . GLU B 1 83 ? 25.214 11.884 -44.039 1.00 13.88 83 GLU B C 1
ATOM 3120 O O . GLU B 1 83 ? 25.574 12.631 -43.125 1.00 13.80 83 GLU B O 1
ATOM 3126 N N . ASN B 1 84 ? 26.035 11.477 -45.011 1.00 13.90 84 ASN B N 1
ATOM 3127 C CA . ASN B 1 84 ? 27.422 11.976 -45.122 1.00 14.60 84 ASN B CA 1
ATOM 3128 C C . ASN B 1 84 ? 27.496 13.484 -45.347 1.00 14.57 84 ASN B C 1
ATOM 3129 O O . ASN B 1 84 ? 28.363 14.160 -44.780 1.00 14.59 84 ASN B O 1
ATOM 3134 N N . ALA B 1 85 ? 26.597 14.009 -46.179 1.00 14.55 85 ALA B N 1
ATOM 3135 C CA . ALA B 1 85 ? 26.528 15.456 -46.426 1.00 14.72 85 ALA B CA 1
ATOM 3136 C C . ALA B 1 85 ? 26.177 16.232 -45.163 1.00 14.75 85 ALA B C 1
ATOM 3137 O O . ALA B 1 85 ? 26.746 17.296 -44.898 1.00 14.11 85 ALA B O 1
ATOM 3139 N N . MET B 1 86 ? 25.265 15.679 -44.364 1.00 14.81 86 MET B N 1
ATOM 3140 C CA . MET B 1 86 ? 24.877 16.288 -43.092 1.00 15.40 86 MET B CA 1
ATOM 3141 C C . MET B 1 86 ? 26.077 16.416 -42.152 1.00 15.23 86 MET B C 1
ATOM 3142 O O . MET B 1 86 ? 26.280 17.470 -41.538 1.00 15.21 86 MET B O 1
ATOM 3147 N N . ASP B 1 87 ? 26.866 15.348 -42.051 1.00 15.43 87 ASP B N 1
ATOM 3148 C CA . ASP B 1 87 ? 28.082 15.369 -41.232 1.00 15.83 87 ASP B CA 1
ATOM 3149 C C . ASP B 1 87 ? 28.995 16.489 -41.714 1.00 15.52 87 ASP B C 1
ATOM 3150 O O . ASP B 1 87 ? 29.529 17.258 -40.915 1.00 15.40 87 ASP B O 1
ATOM 3155 N N . LYS B 1 88 ? 29.172 16.561 -43.033 1.00 15.28 88 LYS B N 1
ATOM 3156 C CA . LYS B 1 88 ? 30.103 17.507 -43.641 1.00 15.05 88 LYS B CA 1
ATOM 3157 C C . LYS B 1 88 ? 29.628 18.951 -43.466 1.00 14.56 88 LYS B C 1
ATOM 3158 O O . LYS B 1 88 ? 30.451 19.849 -43.286 1.00 14.09 88 LYS B O 1
ATOM 3164 N N . ILE B 1 89 ? 28.310 19.165 -43.494 1.00 14.08 89 ILE B N 1
ATOM 3165 C CA . ILE B 1 89 ? 27.728 20.489 -43.229 1.00 14.25 89 ILE B CA 1
ATOM 3166 C C . ILE B 1 89 ? 28.147 20.993 -41.847 1.00 13.66 89 ILE B C 1
ATOM 3167 O O . ILE B 1 89 ? 28.594 22.126 -41.712 1.00 13.03 89 ILE B O 1
ATOM 3172 N N . LEU B 1 90 ? 28.001 20.141 -40.835 1.00 13.38 90 LEU B N 1
ATOM 3173 C CA . LEU B 1 90 ? 28.388 20.494 -39.470 1.00 13.77 90 LEU B CA 1
ATOM 3174 C C . LEU B 1 90 ? 29.858 20.907 -39.421 1.00 13.48 90 LEU B C 1
ATOM 3175 O O . LEU B 1 90 ? 30.205 21.934 -38.827 1.00 13.50 90 LEU B O 1
ATOM 3180 N N . VAL B 1 91 ? 30.703 20.098 -40.060 1.00 13.43 91 VAL B N 1
ATOM 3181 C CA . VAL B 1 91 ? 32.153 20.272 -40.033 1.00 14.07 91 VAL B CA 1
ATOM 3182 C C . VAL B 1 91 ? 32.573 21.495 -40.869 1.00 14.41 91 VAL B C 1
ATOM 3183 O O . VAL B 1 91 ? 33.483 22.226 -40.476 1.00 14.83 91 VAL B O 1
ATOM 3187 N N . GLU B 1 92 ? 31.894 21.722 -41.996 1.00 14.48 92 GLU B N 1
ATOM 3188 C CA . GLU B 1 92 ? 32.129 22.903 -42.839 1.00 14.75 92 GLU B CA 1
ATOM 3189 C C . GLU B 1 92 ? 31.893 24.208 -42.079 1.00 14.34 92 GLU B C 1
ATOM 3190 O O . GLU B 1 92 ? 32.749 25.099 -42.092 1.00 13.51 92 GLU B O 1
ATOM 3196 N N . PHE B 1 93 ? 30.733 24.312 -41.424 1.00 13.76 93 PHE B N 1
ATOM 3197 C CA . PHE B 1 93 ? 30.409 25.480 -40.612 1.00 13.73 93 PHE B CA 1
ATOM 3198 C C . PHE B 1 93 ? 31.363 25.634 -39.445 1.00 13.07 93 PHE B C 1
ATOM 3199 O O . PHE B 1 93 ? 31.830 26.742 -39.184 1.00 12.58 93 PHE B O 1
ATOM 3207 N N . GLY B 1 94 ? 31.655 24.524 -38.762 1.00 12.39 94 GLY B N 1
ATOM 3208 C CA . GLY B 1 94 ? 32.590 24.522 -37.628 1.00 11.92 94 GLY B CA 1
ATOM 3209 C C . GLY B 1 94 ? 33.987 24.991 -38.023 1.00 12.35 94 GLY B C 1
ATOM 3210 O O . GLY B 1 94 ? 34.616 25.801 -37.318 1.00 11.45 94 GLY B O 1
ATOM 3211 N N . THR B 1 95 ? 34.466 24.482 -39.155 1.00 12.02 95 THR B N 1
ATOM 3212 C CA . THR B 1 95 ? 35.767 24.885 -39.704 1.00 12.64 95 THR B CA 1
ATOM 3213 C C . THR B 1 95 ? 35.840 26.399 -39.976 1.00 12.68 95 THR B C 1
ATOM 3214 O O . THR B 1 95 ? 36.842 27.050 -39.643 1.00 12.14 95 THR B O 1
ATOM 3218 N N . GLN B 1 96 ? 34.780 26.955 -40.561 1.00 13.02 96 GLN B N 1
ATOM 3219 C CA . GLN B 1 96 ? 34.727 28.392 -40.833 1.00 13.73 96 GLN B CA 1
ATOM 3220 C C . GLN B 1 96 ? 34.650 29.229 -39.553 1.00 13.57 96 GLN B C 1
ATOM 3221 O O . GLN B 1 96 ? 35.305 30.275 -39.455 1.00 13.52 96 GLN B O 1
ATOM 3227 N N . ILE B 1 97 ? 33.854 28.762 -38.589 1.00 12.41 97 ILE B N 1
ATOM 3228 C CA . ILE B 1 97 ? 33.732 29.398 -37.273 1.00 11.55 97 ILE B CA 1
ATOM 3229 C C . ILE B 1 97 ? 35.094 29.511 -36.566 1.00 11.47 97 ILE B C 1
ATOM 3230 O O . ILE B 1 97 ? 35.413 30.550 -35.964 1.00 11.29 97 ILE B O 1
ATOM 3235 N N . LEU B 1 98 ? 35.894 28.450 -36.658 1.00 11.40 98 LEU B N 1
ATOM 3236 C CA . LEU B 1 98 ? 37.200 28.403 -36.007 1.00 11.81 98 LEU B CA 1
ATOM 3237 C C . LEU B 1 98 ? 38.246 29.361 -36.604 1.00 12.17 98 LEU B C 1
ATOM 3238 O O . LEU B 1 98 ? 39.280 29.618 -35.977 1.00 12.33 98 LEU B O 1
ATOM 3243 N N . LYS B 1 99 ? 37.977 29.873 -37.803 1.00 12.42 99 LYS B N 1
ATOM 3244 C CA . LYS B 1 99 ? 38.791 30.953 -38.382 1.00 13.37 99 LYS B CA 1
ATOM 3245 C C . LYS B 1 99 ? 38.420 32.294 -37.762 1.00 13.74 99 LYS B C 1
ATOM 3246 O O . LYS B 1 99 ? 39.226 33.231 -37.764 1.00 14.11 99 LYS B O 1
ATOM 3252 N N . VAL B 1 100 ? 37.197 32.384 -37.242 1.00 13.94 100 VAL B N 1
ATOM 3253 C CA . VAL B 1 100 ? 36.678 33.629 -36.681 1.00 14.26 100 VAL B CA 1
ATOM 3254 C C . VAL B 1 100 ? 36.971 33.724 -35.184 1.00 14.13 100 VAL B C 1
ATOM 3255 O O . VAL B 1 100 ? 37.492 34.730 -34.710 1.00 14.42 100 VAL B O 1
ATOM 3259 N N . VAL B 1 101 ? 36.627 32.679 -34.436 1.00 13.52 101 VAL B N 1
ATOM 3260 C CA . VAL B 1 101 ? 36.804 32.714 -32.984 1.00 13.13 101 VAL B CA 1
ATOM 3261 C C . VAL B 1 101 ? 38.192 32.234 -32.589 1.00 13.03 101 VAL B C 1
ATOM 3262 O O . VAL B 1 101 ? 38.784 31.430 -33.311 1.00 13.19 101 VAL B O 1
ATOM 3266 N N . PRO B 1 102 ? 38.736 32.753 -31.461 1.00 13.05 102 PRO B N 1
ATOM 3267 C CA . PRO B 1 102 ? 40.033 32.263 -30.996 1.00 12.88 102 PRO B CA 1
ATOM 3268 C C . PRO B 1 102 ? 39.967 30.930 -30.257 1.00 12.73 102 PRO B C 1
ATOM 3269 O O . PRO B 1 102 ? 40.997 30.271 -30.116 1.00 12.91 102 PRO B O 1
ATOM 3273 N N . GLY B 1 103 ? 38.778 30.546 -29.792 1.00 12.06 103 GLY B N 1
ATOM 3274 C CA . GLY B 1 103 ? 38.631 29.386 -28.917 1.00 11.99 103 GLY B CA 1
ATOM 3275 C C . GLY B 1 103 ? 38.068 28.164 -29.613 1.00 11.61 103 GLY B C 1
ATOM 3276 O O . GLY B 1 103 ? 38.636 27.681 -30.591 1.00 11.45 103 GLY B O 1
ATOM 3277 N N . ARG B 1 104 ? 36.929 27.684 -29.122 1.00 11.20 104 ARG B N 1
ATOM 3278 C CA . ARG B 1 104 ? 36.388 26.385 -29.543 1.00 10.72 104 ARG B CA 1
ATOM 3279 C C . ARG B 1 104 ? 35.060 26.503 -30.288 1.00 10.69 104 ARG B C 1
ATOM 3280 O O . ARG B 1 104 ? 34.389 27.539 -30.218 1.00 10.82 104 ARG B O 1
ATOM 3288 N N . VAL B 1 105 ? 34.689 25.438 -30.995 1.00 10.07 105 VAL B N 1
ATOM 3289 C CA . VAL B 1 105 ? 33.332 25.323 -31.552 1.00 10.64 105 VAL B CA 1
ATOM 3290 C C . VAL B 1 105 ? 32.656 24.052 -31.042 1.00 11.02 105 VAL B C 1
ATOM 3291 O O . VAL B 1 105 ? 33.282 22.984 -30.981 1.00 11.42 105 VAL B O 1
ATOM 3295 N N . SER B 1 106 ? 31.385 24.182 -30.663 1.00 11.15 106 SER B N 1
ATOM 3296 C CA . SER B 1 106 ? 30.584 23.025 -30.275 1.00 11.69 106 SER B CA 1
ATOM 3297 C C . SER B 1 106 ? 29.800 22.507 -31.474 1.00 11.44 106 SER B C 1
ATOM 3298 O O . SER B 1 106 ? 29.070 23.265 -32.129 1.00 12.04 106 SER B O 1
ATOM 3301 N N . THR B 1 107 ? 29.999 21.222 -31.761 1.00 11.95 107 THR B N 1
ATOM 3302 C CA . THR B 1 107 ? 29.317 20.512 -32.846 1.00 12.40 107 THR B CA 1
ATOM 3303 C C . THR B 1 107 ? 28.520 19.358 -32.243 1.00 12.87 107 THR B C 1
ATOM 3304 O O . THR B 1 107 ? 29.058 18.528 -31.511 1.00 12.59 107 THR B O 1
ATOM 3308 N N . GLU B 1 108 ? 27.234 19.310 -32.559 1.00 14.09 108 GLU B N 1
ATOM 3309 C CA . GLU B 1 108 ? 26.340 18.385 -31.879 1.00 15.66 108 GLU B CA 1
ATOM 3310 C C . GLU B 1 108 ? 26.289 17.018 -32.550 1.00 16.01 108 GLU B C 1
ATOM 3311 O O . GLU B 1 108 ? 26.125 16.915 -33.762 1.00 16.40 108 GLU B O 1
ATOM 3317 N N . VAL B 1 109 ? 26.472 15.976 -31.745 1.00 16.10 109 VAL B N 1
ATOM 3318 C CA . VAL B 1 109 ? 26.230 14.595 -32.173 1.00 16.79 109 VAL B CA 1
ATOM 3319 C C . VAL B 1 109 ? 24.748 14.418 -32.480 1.00 16.46 109 VAL B C 1
ATOM 3320 O O . VAL B 1 109 ? 23.887 14.811 -31.692 1.00 16.85 109 VAL B O 1
ATOM 3324 N N . ASP B 1 110 ? 24.471 13.844 -33.644 1.00 15.78 110 ASP B N 1
ATOM 3325 C CA . ASP B 1 110 ? 23.139 13.388 -34.021 1.00 15.31 110 ASP B CA 1
ATOM 3326 C C . ASP B 1 110 ? 22.224 13.059 -32.818 1.00 14.74 110 ASP B C 1
ATOM 3327 O O . ASP B 1 110 ? 22.428 12.061 -32.119 1.00 13.47 110 ASP B O 1
ATOM 3332 N N . ALA B 1 111 ? 21.208 13.893 -32.599 1.00 14.59 111 ALA B N 1
ATOM 3333 C CA . ALA B 1 111 ? 20.294 13.718 -31.456 1.00 15.27 111 ALA B CA 1
ATOM 3334 C C . ALA B 1 111 ? 19.464 12.435 -31.552 1.00 15.14 111 ALA B C 1
ATOM 3335 O O . ALA B 1 111 ? 18.915 11.973 -30.551 1.00 15.21 111 ALA B O 1
ATOM 3337 N N . ARG B 1 112 ? 19.393 11.860 -32.753 1.00 15.35 112 ARG B N 1
ATOM 3338 C CA . ARG B 1 112 ? 18.702 10.587 -32.976 1.00 15.25 112 ARG B CA 1
ATOM 3339 C C . ARG B 1 112 ? 19.442 9.440 -32.284 1.00 14.67 112 ARG B C 1
ATOM 3340 O O . ARG B 1 112 ? 18.891 8.351 -32.112 1.00 14.68 112 ARG B O 1
ATOM 3348 N N . LEU B 1 113 ? 20.686 9.692 -31.875 1.00 13.40 113 LEU B N 1
ATOM 3349 C CA . LEU B 1 113 ? 21.490 8.687 -31.195 1.00 12.62 113 LEU B CA 1
ATOM 3350 C C . LEU B 1 113 ? 21.541 8.886 -29.671 1.00 12.28 113 LEU B C 1
ATOM 3351 O O . LEU B 1 113 ? 22.356 8.261 -28.990 1.00 11.55 113 LEU B O 1
ATOM 3356 N N . SER B 1 114 ? 20.657 9.735 -29.154 1.00 12.10 114 SER B N 1
ATOM 3357 C CA . SER B 1 114 ? 20.679 10.151 -27.733 1.00 12.30 114 SER B CA 1
ATOM 3358 C C . SER B 1 114 ? 20.606 8.992 -26.740 1.00 11.94 114 SER B C 1
ATOM 3359 O O . SER B 1 114 ? 21.075 9.117 -25.611 1.00 11.56 114 SER B O 1
ATOM 3362 N N . PHE B 1 115 ? 20.012 7.874 -27.158 1.00 11.76 115 PHE B N 1
ATOM 3363 C CA . PHE B 1 115 ? 19.848 6.717 -26.271 1.00 12.08 115 PHE B CA 1
ATOM 3364 C C . PHE B 1 115 ? 20.772 5.569 -26.652 1.00 12.56 115 PHE B C 1
ATOM 3365 O O . PHE B 1 115 ? 20.552 4.423 -26.256 1.00 12.60 115 PHE B O 1
ATOM 3373 N N . ASP B 1 116 ? 21.829 5.888 -27.394 1.00 12.92 116 ASP B N 1
ATOM 3374 C CA . ASP B 1 116 ? 22.757 4.872 -27.861 1.00 12.71 116 ASP B CA 1
ATOM 3375 C C . ASP B 1 116 ? 24.188 5.288 -27.541 1.00 12.63 116 ASP B C 1
ATOM 3376 O O . ASP B 1 116 ? 24.792 6.035 -28.301 1.00 12.79 116 ASP B O 1
ATOM 3381 N N . LYS B 1 117 ? 24.726 4.791 -26.428 1.00 12.50 117 LYS B N 1
ATOM 3382 C CA . LYS B 1 117 ? 26.078 5.159 -26.011 1.00 12.94 117 LYS B CA 1
ATOM 3383 C C . LYS B 1 117 ? 27.109 4.823 -27.094 1.00 13.36 117 LYS B C 1
ATOM 3384 O O . LYS B 1 117 ? 27.895 5.682 -27.503 1.00 13.10 117 LYS B O 1
ATOM 3390 N N . LYS B 1 118 ? 27.092 3.575 -27.555 1.00 13.15 118 LYS B N 1
ATOM 3391 C CA . LYS B 1 118 ? 28.052 3.106 -28.556 1.00 13.91 118 LYS B CA 1
ATOM 3392 C C . LYS B 1 118 ? 28.030 3.942 -29.840 1.00 13.21 118 LYS B C 1
ATOM 3393 O O . LYS B 1 118 ? 29.086 4.359 -30.327 1.00 13.51 118 LYS B O 1
ATOM 3399 N N . ALA B 1 119 ? 26.840 4.192 -30.381 1.00 12.82 119 ALA B N 1
ATOM 3400 C CA . ALA B 1 119 ? 26.705 4.965 -31.621 1.00 12.55 119 ALA B CA 1
ATOM 3401 C C . ALA B 1 119 ? 27.114 6.421 -31.430 1.00 12.24 119 ALA B C 1
ATOM 3402 O O . ALA B 1 119 ? 27.635 7.042 -32.359 1.00 12.39 119 ALA B O 1
ATOM 3404 N N . THR B 1 120 ? 26.862 6.961 -30.238 1.00 11.64 120 THR B N 1
ATOM 3405 C CA . THR B 1 120 ? 27.269 8.341 -29.912 1.00 11.45 120 THR B CA 1
ATOM 3406 C C . THR B 1 120 ? 28.807 8.459 -29.870 1.00 11.82 120 THR B C 1
ATOM 3407 O O . THR B 1 120 ? 29.378 9.372 -30.460 1.00 11.93 120 THR B O 1
ATOM 3411 N N . VAL B 1 121 ? 29.475 7.528 -29.193 1.00 12.32 121 VAL B N 1
ATOM 3412 C CA . VAL B 1 121 ? 30.944 7.482 -29.217 1.00 13.19 121 VAL B CA 1
ATOM 3413 C C . VAL B 1 121 ? 31.495 7.398 -30.656 1.00 13.49 121 VAL B C 1
ATOM 3414 O O . VAL B 1 121 ? 32.363 8.192 -31.051 1.00 13.19 121 VAL B O 1
ATOM 3418 N N . LYS B 1 122 ? 30.981 6.452 -31.442 1.00 13.80 122 LYS B N 1
ATOM 3419 C CA . LYS B 1 122 ? 31.415 6.308 -32.837 1.00 14.17 122 LYS B CA 1
ATOM 3420 C C . LYS B 1 122 ? 31.170 7.560 -33.683 1.00 13.58 122 LYS B C 1
ATOM 3421 O O . LYS B 1 122 ? 32.026 7.937 -34.485 1.00 13.55 122 LYS B O 1
ATOM 3427 N N . LYS B 1 123 ? 30.016 8.203 -33.497 1.00 12.79 123 LYS B N 1
ATOM 3428 C CA . LYS B 1 123 ? 29.698 9.430 -34.223 1.00 12.83 123 LYS B CA 1
ATOM 3429 C C . LYS B 1 123 ? 30.641 10.576 -33.850 1.00 12.38 123 LYS B C 1
ATOM 3430 O O . LYS B 1 123 ? 31.103 11.314 -34.721 1.00 11.84 123 LYS B O 1
ATOM 3436 N N . ALA B 1 124 ? 30.907 10.726 -32.555 1.00 12.18 124 ALA B N 1
ATOM 3437 C CA . ALA B 1 124 ? 31.852 11.734 -32.074 1.00 11.91 124 ALA B CA 1
ATOM 3438 C C . ALA B 1 124 ? 33.254 11.509 -32.664 1.00 12.10 124 ALA B C 1
ATOM 3439 O O . ALA B 1 124 ? 33.912 12.461 -33.093 1.00 12.30 124 ALA B O 1
ATOM 3441 N N . LEU B 1 125 ? 33.702 10.253 -32.685 1.00 12.27 125 LEU B N 1
ATOM 3442 C CA . LEU B 1 125 ? 35.002 9.929 -33.270 1.00 12.26 125 LEU B CA 1
ATOM 3443 C C . LEU B 1 125 ? 35.033 10.275 -34.753 1.00 12.29 125 LEU B C 1
ATOM 3444 O O . LEU B 1 125 ? 36.037 10.797 -35.248 1.00 11.78 125 LEU B O 1
ATOM 3449 N N . HIS B 1 126 ? 33.928 10.000 -35.452 1.00 12.29 126 HIS B N 1
ATOM 3450 C CA . HIS B 1 126 ? 33.814 10.319 -36.876 1.00 12.82 126 HIS B CA 1
ATOM 3451 C C . HIS B 1 126 ? 33.901 11.819 -37.134 1.00 12.55 126 HIS B C 1
ATOM 3452 O O . HIS B 1 126 ? 34.604 12.250 -38.047 1.00 12.67 126 HIS B O 1
ATOM 3459 N N . ILE B 1 127 ? 33.177 12.608 -36.339 1.00 12.16 127 ILE B N 1
ATOM 3460 C CA . ILE B 1 127 ? 33.182 14.076 -36.471 1.00 11.76 127 ILE B CA 1
ATOM 3461 C C . ILE B 1 127 ? 34.594 14.638 -36.238 1.00 11.72 127 ILE B C 1
ATOM 3462 O O . ILE B 1 127 ? 35.072 15.505 -36.990 1.00 11.31 127 ILE B O 1
ATOM 3467 N N . ILE B 1 128 ? 35.255 14.135 -35.202 1.00 11.72 128 ILE B N 1
ATOM 3468 C CA . ILE B 1 128 ? 36.642 14.518 -34.922 1.00 12.06 128 ILE B CA 1
ATOM 3469 C C . ILE B 1 128 ? 37.572 14.158 -36.088 1.00 12.20 128 ILE B C 1
ATOM 3470 O O . ILE B 1 128 ? 38.416 14.967 -36.466 1.00 12.03 128 ILE B O 1
ATOM 3475 N N . LYS B 1 129 ? 37.403 12.963 -36.663 1.00 12.22 129 LYS B N 1
ATOM 3476 C CA . LYS B 1 129 ? 38.171 12.567 -37.854 1.00 13.09 129 LYS B CA 1
ATOM 3477 C C . LYS B 1 129 ? 37.923 13.504 -39.039 1.00 12.78 129 LYS B C 1
ATOM 3478 O O . LYS B 1 129 ? 38.873 13.924 -39.711 1.00 12.83 129 LYS B O 1
ATOM 3484 N N . LEU B 1 130 ? 36.654 13.835 -39.289 1.00 12.60 130 LEU B N 1
ATOM 3485 C CA . LEU B 1 130 ? 36.299 14.795 -40.338 1.00 12.55 130 LEU B CA 1
ATOM 3486 C C . LEU B 1 130 ? 36.952 16.157 -40.115 1.00 12.42 130 LEU B C 1
ATOM 3487 O O . LEU B 1 130 ? 37.428 16.783 -41.067 1.00 11.81 130 LEU B O 1
ATOM 3492 N N . TYR B 1 131 ? 36.985 16.608 -38.861 1.00 12.43 131 TYR B N 1
ATOM 3493 C CA . TYR B 1 131 ? 37.696 17.847 -38.527 1.00 12.36 131 TYR B CA 1
ATOM 3494 C C . TYR B 1 131 ? 39.197 17.705 -38.815 1.00 12.70 131 TYR B C 1
ATOM 3495 O O . TYR B 1 131 ? 39.811 18.613 -39.387 1.00 12.81 131 TYR B O 1
ATOM 3504 N N . LYS B 1 132 ? 39.772 16.564 -38.435 1.00 13.15 132 LYS B N 1
ATOM 3505 C CA . LYS B 1 132 ? 41.196 16.293 -38.672 1.00 14.67 132 LYS B CA 1
ATOM 3506 C C . LYS B 1 132 ? 41.525 16.344 -40.171 1.00 15.20 132 LYS B C 1
ATOM 3507 O O . LYS B 1 132 ? 42.530 16.946 -40.566 1.00 14.80 132 LYS B O 1
ATOM 3513 N N . ASP B 1 133 ? 40.663 15.726 -40.985 1.00 15.61 133 ASP B N 1
ATOM 3514 C CA . ASP B 1 133 ? 40.776 15.762 -42.449 1.00 16.28 133 ASP B CA 1
ATOM 3515 C C . ASP B 1 133 ? 40.762 17.190 -42.977 1.00 16.29 133 ASP B C 1
ATOM 3516 O O . ASP B 1 133 ? 41.436 17.490 -43.958 1.00 16.13 133 ASP B O 1
ATOM 3521 N N . ALA B 1 134 ? 39.985 18.057 -42.325 1.00 16.50 134 ALA B N 1
ATOM 3522 C CA . ALA B 1 134 ? 39.914 19.477 -42.680 1.00 16.67 134 ALA B CA 1
ATOM 3523 C C . ALA B 1 134 ? 41.065 20.311 -42.100 1.00 16.94 134 ALA B C 1
ATOM 3524 O O . ALA B 1 134 ? 41.148 21.513 -42.358 1.00 17.35 134 ALA B O 1
ATOM 3526 N N . GLY B 1 135 ? 41.937 19.675 -41.324 1.00 17.11 135 GLY B N 1
ATOM 3527 C CA . GLY B 1 135 ? 43.118 20.335 -40.752 1.00 17.39 135 GLY B CA 1
ATOM 3528 C C . GLY B 1 135 ? 42.902 20.970 -39.386 1.00 17.30 135 GLY B C 1
ATOM 3529 O O . GLY B 1 135 ? 43.745 21.738 -38.918 1.00 17.89 135 GLY B O 1
ATOM 3530 N N . VAL B 1 136 ? 41.781 20.649 -38.744 1.00 16.24 136 VAL B N 1
ATOM 3531 C CA . VAL B 1 136 ? 41.435 21.225 -37.443 1.00 15.26 136 VAL B CA 1
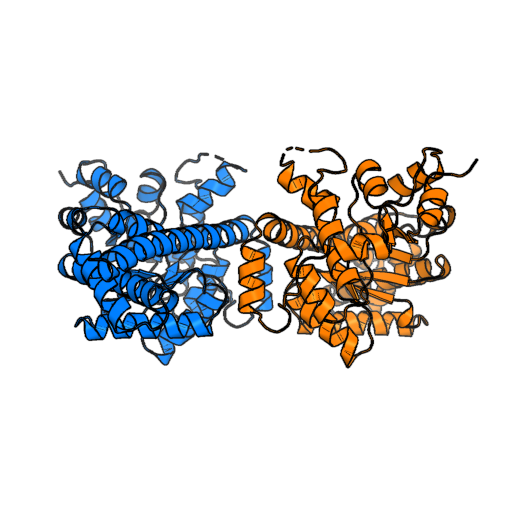ATOM 3532 C C . VAL B 1 136 ? 41.898 20.300 -36.308 1.00 15.14 136 VAL B C 1
ATOM 3533 O O . VAL B 1 136 ? 41.573 19.111 -36.309 1.00 14.76 136 VAL B O 1
ATOM 3537 N N . PRO B 1 137 ? 42.658 20.847 -35.330 1.00 15.01 137 PRO B N 1
ATOM 3538 C CA . PRO B 1 137 ? 43.053 20.067 -34.157 1.00 15.05 137 PRO B CA 1
ATOM 3539 C C . PRO B 1 137 ? 41.878 19.813 -33.212 1.00 14.82 137 PRO B C 1
ATOM 3540 O O . PRO B 1 137 ? 41.058 20.716 -32.978 1.00 14.35 137 PRO B O 1
ATOM 3544 N N . LYS B 1 138 ? 41.808 18.601 -32.659 1.00 15.02 138 LYS B N 1
ATOM 3545 C CA . LYS B 1 138 ? 40.652 18.193 -31.850 1.00 15.13 138 LYS B CA 1
ATOM 3546 C C . LYS B 1 138 ? 40.449 19.000 -30.561 1.00 15.00 138 LYS B C 1
ATOM 3547 O O . LYS B 1 138 ? 39.328 19.081 -30.060 1.00 14.36 138 LYS B O 1
ATOM 3553 N N . GLU B 1 139 ? 41.519 19.598 -30.031 1.00 14.12 139 GLU B N 1
ATOM 3554 C CA . GLU B 1 139 ? 41.394 20.437 -28.828 1.00 14.45 139 GLU B CA 1
ATOM 3555 C C . GLU B 1 139 ? 40.545 21.694 -29.060 1.00 13.52 139 GLU B C 1
ATOM 3556 O O . GLU B 1 139 ? 40.076 22.307 -28.103 1.00 13.59 139 GLU B O 1
ATOM 3562 N N . ARG B 1 140 ? 40.346 22.070 -30.322 1.00 12.60 140 ARG B N 1
ATOM 3563 C CA . ARG B 1 140 ? 39.499 23.217 -30.651 1.00 12.34 140 ARG B CA 1
ATOM 3564 C C . ARG B 1 140 ? 38.018 22.855 -30.823 1.00 11.84 140 ARG B C 1
ATOM 3565 O O . ARG B 1 140 ? 37.196 23.725 -31.098 1.00 12.69 140 ARG B O 1
ATOM 3573 N N . VAL B 1 141 ? 37.683 21.577 -30.669 1.00 11.81 141 VAL B N 1
ATOM 3574 C CA . VAL B 1 141 ? 36.308 21.110 -30.883 1.00 11.29 141 VAL B CA 1
ATOM 3575 C C . VAL B 1 141 ? 35.702 20.603 -29.574 1.00 11.53 141 VAL B C 1
ATOM 3576 O O . VAL B 1 141 ? 36.352 19.874 -28.805 1.00 11.56 141 VAL B O 1
ATOM 3580 N N . LEU B 1 142 ? 34.456 20.998 -29.332 1.00 11.21 142 LEU B N 1
ATOM 3581 C CA . LEU B 1 142 ? 33.642 20.365 -28.301 1.00 10.75 142 LEU B CA 1
ATOM 3582 C C . LEU B 1 142 ? 32.544 19.552 -28.956 1.00 10.80 142 LEU B C 1
ATOM 3583 O O . LEU B 1 142 ? 31.775 20.069 -29.769 1.00 10.61 142 LEU B O 1
ATOM 3588 N N . ILE B 1 143 ? 32.469 18.275 -28.599 1.00 11.09 143 ILE B N 1
ATOM 3589 C CA . ILE B 1 143 ? 31.383 17.433 -29.086 1.00 11.39 143 ILE B CA 1
ATOM 3590 C C . ILE B 1 143 ? 30.172 17.587 -28.148 1.00 11.99 143 ILE B C 1
ATOM 3591 O O . ILE B 1 143 ? 30.233 17.270 -26.950 1.00 11.92 143 ILE B O 1
ATOM 3596 N N . LYS B 1 144 ? 29.082 18.109 -28.701 1.00 11.95 144 LYS B N 1
ATOM 3597 C CA . LYS B 1 144 ? 27.880 18.409 -27.937 1.00 12.65 144 LYS B CA 1
ATOM 3598 C C . LYS B 1 144 ? 26.963 17.181 -27.886 1.00 12.07 144 LYS B C 1
ATOM 3599 O O . LYS B 1 144 ? 26.620 16.613 -28.927 1.00 11.83 144 LYS B O 1
ATOM 3605 N N . ILE B 1 145 ? 26.576 16.773 -26.675 1.00 11.49 145 ILE B N 1
ATOM 3606 C CA . ILE B 1 145 ? 25.845 15.510 -26.465 1.00 10.76 145 ILE B CA 1
ATOM 3607 C C . ILE B 1 145 ? 24.686 15.719 -25.490 1.00 10.79 145 ILE B C 1
ATOM 3608 O O . ILE B 1 145 ? 24.870 16.315 -24.431 1.00 10.90 145 ILE B O 1
ATOM 3613 N N . ALA B 1 146 ? 23.497 15.229 -25.840 1.00 10.15 146 ALA B N 1
ATOM 3614 C CA . ALA B 1 146 ? 22.349 15.312 -24.937 1.00 10.18 146 ALA B CA 1
ATOM 3615 C C . ALA B 1 146 ? 22.622 14.543 -23.646 1.00 10.13 146 ALA B C 1
ATOM 3616 O O . ALA B 1 146 ? 23.163 13.432 -23.677 1.00 10.07 146 ALA B O 1
ATOM 3618 N N . SER B 1 147 ? 22.215 15.137 -22.525 1.00 9.73 147 SER B N 1
ATOM 3619 C CA . SER B 1 147 ? 22.552 14.627 -21.196 1.00 9.98 147 SER B CA 1
ATOM 3620 C C . SER B 1 147 ? 21.600 13.536 -20.685 1.00 9.66 147 SER B C 1
ATOM 3621 O O . SER B 1 147 ? 21.097 13.607 -19.555 1.00 9.90 147 SER B O 1
ATOM 3624 N N . THR B 1 148 ? 21.361 12.531 -21.528 1.00 9.32 148 THR B N 1
ATOM 3625 C CA . THR B 1 148 ? 20.721 11.273 -21.106 1.00 8.63 148 THR B CA 1
ATOM 3626 C C . THR B 1 148 ? 21.758 10.440 -20.349 1.00 9.24 148 THR B C 1
ATOM 3627 O O . THR B 1 148 ? 22.932 10.782 -20.348 1.00 8.78 148 THR B O 1
ATOM 3631 N N . TRP B 1 149 ? 21.341 9.330 -19.735 1.00 8.74 149 TRP B N 1
ATOM 3632 C CA . TRP B 1 149 ? 22.309 8.418 -19.123 1.00 9.13 149 TRP B CA 1
ATOM 3633 C C . TRP B 1 149 ? 23.333 7.966 -20.170 1.00 8.80 149 TRP B C 1
ATOM 3634 O O . TRP B 1 149 ? 24.539 7.987 -19.920 1.00 8.62 149 TRP B O 1
ATOM 3645 N N . GLU B 1 150 ? 22.835 7.565 -21.340 1.00 8.75 150 GLU B N 1
ATOM 3646 C CA . GLU B 1 150 ? 23.676 7.078 -22.438 1.00 9.34 150 GLU B CA 1
ATOM 3647 C C . GLU B 1 150 ? 24.668 8.143 -22.930 1.00 9.72 150 GLU B C 1
ATOM 3648 O O . GLU B 1 150 ? 25.847 7.844 -23.167 1.00 9.58 150 GLU B O 1
ATOM 3654 N N . GLY B 1 151 ? 24.187 9.378 -23.070 1.00 9.85 151 GLY B N 1
ATOM 3655 C CA . GLY B 1 151 ? 25.031 10.500 -23.504 1.00 9.90 151 GLY B CA 1
ATOM 3656 C C . GLY B 1 151 ? 26.151 10.812 -22.527 1.00 10.24 151 GLY B C 1
ATOM 3657 O O . GLY B 1 151 ? 27.280 11.073 -22.933 1.00 9.92 151 GLY B O 1
ATOM 3658 N N . ILE B 1 152 ? 25.827 10.786 -21.233 1.00 10.30 152 ILE B N 1
ATOM 3659 C CA . ILE B 1 152 ? 26.804 11.062 -20.180 1.00 10.70 152 ILE B CA 1
ATOM 3660 C C . ILE B 1 152 ? 27.880 9.973 -20.177 1.00 10.75 152 ILE B C 1
ATOM 3661 O O . ILE B 1 152 ? 29.066 10.276 -20.130 1.00 10.58 152 ILE B O 1
ATOM 3666 N N . GLN B 1 153 ? 27.463 8.711 -20.272 1.00 10.55 153 GLN B N 1
ATOM 3667 C CA . GLN B 1 153 ? 28.422 7.601 -20.327 1.00 10.63 153 GLN B CA 1
ATOM 3668 C C . GLN B 1 153 ? 29.278 7.643 -21.592 1.00 10.13 153 GLN B C 1
ATOM 3669 O O . GLN B 1 153 ? 30.457 7.292 -21.552 1.00 9.80 153 GLN B O 1
ATOM 3675 N N . ALA B 1 154 ? 28.682 8.083 -22.703 1.00 10.12 154 ALA B N 1
ATOM 3676 C CA . ALA B 1 154 ? 29.418 8.281 -23.956 1.00 10.17 154 ALA B CA 1
ATOM 3677 C C . ALA B 1 154 ? 30.500 9.342 -23.766 1.00 10.25 154 ALA B C 1
ATOM 3678 O O . ALA B 1 154 ? 31.654 9.124 -24.132 1.00 10.05 154 ALA B O 1
ATOM 3680 N N . ALA B 1 155 ? 30.115 10.481 -23.186 1.00 10.23 155 ALA B N 1
ATOM 3681 C CA . ALA B 1 155 ? 31.058 11.564 -22.869 1.00 10.87 155 ALA B CA 1
ATOM 3682 C C . ALA B 1 155 ? 32.186 11.083 -21.949 1.00 11.22 155 ALA B C 1
ATOM 3683 O O . ALA B 1 155 ? 33.365 11.382 -22.192 1.00 11.16 155 ALA B O 1
ATOM 3685 N N . ARG B 1 156 ? 31.813 10.345 -20.900 1.00 11.84 156 ARG B N 1
ATOM 3686 C CA . ARG B 1 156 ? 32.781 9.740 -19.966 1.00 12.32 156 ARG B CA 1
ATOM 3687 C C . ARG B 1 156 ? 33.866 8.960 -20.721 1.00 12.68 156 ARG B C 1
ATOM 3688 O O . ARG B 1 156 ? 35.058 9.117 -20.433 1.00 13.38 156 ARG B O 1
ATOM 3696 N N . GLU B 1 157 ? 33.460 8.138 -21.689 1.00 12.88 157 GLU B N 1
ATOM 3697 C CA . GLU B 1 157 ? 34.412 7.361 -22.503 1.00 13.04 157 GLU B CA 1
ATOM 3698 C C . GLU B 1 157 ? 35.235 8.241 -23.452 1.00 12.87 157 GLU B C 1
ATOM 3699 O O . GLU B 1 157 ? 36.458 8.081 -23.552 1.00 12.86 157 GLU B O 1
ATOM 3705 N N . LEU B 1 158 ? 34.563 9.159 -24.144 1.00 12.70 158 LEU B N 1
ATOM 3706 C CA . L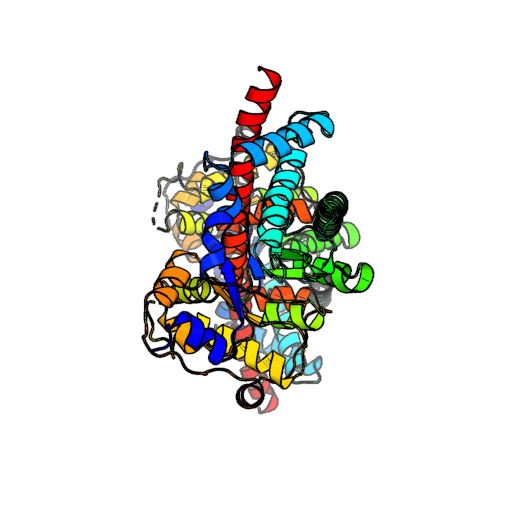EU B 1 158 ? 35.232 10.062 -25.084 1.00 12.82 158 LEU B CA 1
ATOM 3707 C C . LEU B 1 158 ? 36.331 10.876 -24.396 1.00 13.09 158 LEU B C 1
ATOM 3708 O O . LEU B 1 158 ? 37.441 11.002 -24.921 1.00 13.24 158 LEU B O 1
ATOM 3713 N N . GLU B 1 159 ? 36.016 11.420 -23.221 1.00 13.34 159 GLU B N 1
ATOM 3714 C CA . GLU B 1 159 ? 36.977 12.222 -22.465 1.00 14.24 159 GLU B CA 1
ATOM 3715 C C . GLU B 1 159 ? 38.197 11.408 -22.026 1.00 14.80 159 GLU B C 1
ATOM 3716 O O . GLU B 1 159 ? 39.337 11.792 -22.315 1.00 14.75 159 GLU B O 1
ATOM 3722 N N . VAL B 1 160 ? 37.963 10.282 -21.356 1.00 15.29 160 VAL B N 1
ATOM 3723 C CA . VAL B 1 160 ? 39.070 9.528 -20.749 1.00 16.59 160 VAL B CA 1
ATOM 3724 C C . VAL B 1 160 ? 39.805 8.570 -21.709 1.00 16.99 160 VAL B C 1
ATOM 3725 O O . VAL B 1 160 ? 41.032 8.447 -21.637 1.00 17.29 160 VAL B O 1
ATOM 3729 N N . LYS B 1 161 ? 39.070 7.913 -22.606 1.00 16.82 161 LYS B N 1
ATOM 3730 C CA . LYS B 1 161 ? 39.678 6.978 -23.551 1.00 17.16 161 LYS B CA 1
ATOM 3731 C C . LYS B 1 161 ? 40.264 7.706 -24.757 1.00 17.14 161 LYS B C 1
ATOM 3732 O O . LYS B 1 161 ? 41.373 7.395 -25.193 1.00 16.84 161 LYS B O 1
ATOM 3738 N N . HIS B 1 162 ? 39.536 8.685 -25.285 1.00 16.83 162 HIS B N 1
ATOM 3739 C CA . HIS B 1 162 ? 39.913 9.287 -26.562 1.00 16.70 162 HIS B CA 1
ATOM 3740 C C . HIS B 1 162 ? 40.454 10.706 -26.491 1.00 16.36 162 HIS B C 1
ATOM 3741 O O . HIS B 1 162 ? 40.922 11.244 -27.498 1.00 16.63 162 HIS B O 1
ATOM 3748 N N . GLY B 1 163 ? 40.417 11.300 -25.305 1.00 16.25 163 GLY B N 1
ATOM 3749 C CA . GLY B 1 163 ? 40.809 12.693 -25.131 1.00 15.68 163 GLY B CA 1
ATOM 3750 C C . GLY B 1 163 ? 39.970 13.618 -25.997 1.00 15.40 163 GLY B C 1
ATOM 3751 O O . GLY B 1 163 ? 40.468 14.623 -26.503 1.00 15.44 163 GLY B O 1
ATOM 3752 N N . ILE B 1 164 ? 38.701 13.259 -26.189 1.00 14.30 164 ILE B N 1
ATOM 3753 C CA . ILE B 1 164 ? 37.766 14.091 -26.939 1.00 13.91 164 ILE B CA 1
ATOM 3754 C C . ILE B 1 164 ? 36.875 14.853 -25.961 1.00 13.92 164 ILE B C 1
ATOM 3755 O O . ILE B 1 164 ? 36.224 14.262 -25.096 1.00 13.06 164 ILE B O 1
ATOM 3760 N N . HIS B 1 165 ? 36.877 16.176 -26.098 1.00 13.44 165 HIS B N 1
ATOM 3761 C CA . HIS B 1 165 ? 36.194 17.055 -25.155 1.00 13.43 165 HIS B CA 1
ATOM 3762 C C . HIS B 1 165 ? 34.728 17.257 -25.504 1.00 12.86 165 HIS B C 1
ATOM 3763 O O . HIS B 1 165 ? 34.385 17.497 -26.663 1.00 12.71 165 HIS B O 1
ATOM 3770 N N . CYS B 1 166 ? 33.879 17.175 -24.483 1.00 12.31 166 CYS B N 1
ATOM 3771 C CA . CYS B 1 166 ? 32.428 17.190 -24.675 1.00 12.10 166 CYS B CA 1
ATOM 3772 C C . CYS B 1 166 ? 31.730 18.361 -23.979 1.00 11.78 166 CYS B C 1
ATOM 3773 O O . CYS B 1 166 ? 32.180 18.852 -22.934 1.00 12.21 166 CYS B O 1
ATOM 3776 N N . ASN B 1 167 ? 30.623 18.782 -24.584 1.00 11.10 167 ASN B N 1
ATOM 3777 C CA . ASN B 1 167 ? 29.750 19.827 -24.086 1.00 11.44 167 ASN B CA 1
ATOM 3778 C C . ASN B 1 167 ? 28.405 19.163 -23.836 1.00 11.10 167 ASN B C 1
ATOM 3779 O O . ASN B 1 167 ? 27.705 18.820 -24.786 1.00 11.16 167 ASN B O 1
ATOM 3784 N N . MET B 1 168 ? 28.050 18.976 -22.569 1.00 11.04 168 MET B N 1
ATOM 3785 C CA . MET B 1 168 ? 26.795 18.297 -22.228 1.00 11.14 168 MET B CA 1
ATOM 3786 C C . MET B 1 168 ? 25.592 19.239 -22.236 1.00 11.45 168 MET B C 1
ATOM 3787 O O . MET B 1 168 ? 25.516 20.194 -21.456 1.00 11.81 168 MET B O 1
ATOM 3792 N N . THR B 1 169 ? 24.653 18.966 -23.136 1.00 11.44 169 THR B N 1
ATOM 3793 C CA . THR B 1 169 ? 23.529 19.867 -23.377 1.00 11.69 169 THR B CA 1
ATOM 3794 C C . THR B 1 169 ? 22.202 19.231 -22.947 1.00 11.70 169 THR B C 1
ATOM 3795 O O . THR B 1 169 ? 22.197 18.113 -22.419 1.00 11.02 169 THR B O 1
ATOM 3799 N N . LEU B 1 170 ? 21.088 19.939 -23.147 1.00 11.55 170 LEU B N 1
ATOM 3800 C CA . LEU B 1 170 ? 19.788 19.497 -22.634 1.00 12.21 170 LEU B CA 1
ATOM 3801 C C . LEU B 1 170 ? 19.926 19.066 -21.168 1.00 12.84 170 LEU B C 1
ATOM 3802 O O . LEU B 1 170 ? 19.474 17.982 -20.759 1.00 13.01 170 LEU B O 1
ATOM 3807 N N . LEU B 1 171 ? 20.587 19.923 -20.390 1.00 13.22 171 LEU B N 1
ATOM 3808 C CA . LEU B 1 171 ? 20.829 19.665 -18.980 1.00 13.93 171 LEU B CA 1
ATOM 3809 C C . LEU B 1 171 ? 19.903 20.558 -18.165 1.00 14.18 171 LEU B C 1
ATOM 3810 O O . LEU B 1 171 ? 20.014 21.790 -18.198 1.00 14.82 171 LEU B O 1
ATOM 3815 N N . PHE B 1 172 ? 18.982 19.923 -17.445 1.00 14.31 172 PHE B N 1
ATOM 3816 C CA . PHE B 1 172 ? 17.907 20.634 -16.750 1.00 14.64 172 PHE B CA 1
ATOM 3817 C C . PHE B 1 172 ? 17.884 20.372 -15.234 1.00 15.22 172 PHE B C 1
ATOM 3818 O O . PHE B 1 172 ? 17.082 20.966 -14.500 1.00 15.21 172 PHE B O 1
ATOM 3826 N N . SER B 1 173 ? 18.751 19.484 -14.768 1.00 15.31 173 SER B N 1
ATOM 3827 C CA . SER B 1 173 ? 18.703 19.050 -13.380 1.00 15.89 173 SER B CA 1
ATOM 3828 C C . SER B 1 173 ? 20.063 18.934 -12.718 1.00 15.62 173 SER B C 1
ATOM 3829 O O . SER B 1 173 ? 21.080 18.652 -13.363 1.00 15.38 173 SER B O 1
ATOM 3832 N N . PHE B 1 174 ? 20.051 19.123 -11.404 1.00 14.98 174 PHE B N 1
ATOM 3833 C CA . PHE B 1 174 ? 21.201 18.871 -10.559 1.00 14.60 174 PHE B CA 1
ATOM 3834 C C . PHE B 1 174 ? 21.704 17.432 -10.711 1.00 13.94 174 PHE B C 1
ATOM 3835 O O . PHE B 1 174 ? 22.906 17.202 -10.736 1.00 14.12 174 PHE B O 1
ATOM 3843 N N . THR B 1 175 ? 20.775 16.478 -10.815 1.00 13.23 175 THR B N 1
ATOM 3844 C CA . THR B 1 175 ? 21.104 15.066 -11.023 1.00 13.28 175 THR B CA 1
ATOM 3845 C C . THR B 1 175 ? 22.007 14.848 -12.251 1.00 12.73 175 THR B C 1
ATOM 3846 O O . THR B 1 175 ? 23.024 14.159 -12.163 1.00 12.64 175 THR B O 1
ATOM 3850 N N . GLN B 1 176 ? 21.628 15.429 -13.385 1.00 12.06 176 GLN B N 1
ATOM 3851 C CA . GLN B 1 176 ? 22.449 15.346 -14.599 1.00 12.16 176 GLN B CA 1
ATOM 3852 C C . GLN B 1 176 ? 23.794 16.034 -14.372 1.00 12.37 176 GLN B C 1
ATOM 3853 O O . GLN B 1 176 ? 24.839 15.507 -14.760 1.00 12.84 176 GLN B O 1
ATOM 3859 N N . ALA B 1 177 ? 23.762 17.207 -13.737 1.00 12.53 177 ALA B N 1
ATOM 3860 C CA . ALA B 1 177 ? 24.984 17.968 -13.468 1.00 12.66 177 ALA B CA 1
ATOM 3861 C C . ALA B 1 177 ? 25.991 17.200 -12.606 1.00 12.71 177 ALA B C 1
ATOM 3862 O O . ALA B 1 177 ? 27.197 17.257 -12.860 1.00 12.76 177 ALA B O 1
ATOM 3864 N N . VAL B 1 178 ? 25.505 16.476 -11.594 1.00 13.12 178 VAL B N 1
ATOM 3865 C CA . VAL B 1 178 ? 26.403 15.686 -10.730 1.00 12.75 178 VAL B CA 1
ATOM 3866 C C . VAL B 1 178 ? 27.086 14.581 -11.548 1.00 12.62 178 VAL B C 1
ATOM 3867 O O . VAL B 1 178 ? 28.315 14.431 -11.522 1.00 12.41 178 VAL B O 1
ATOM 3871 N N . ALA B 1 179 ? 26.280 13.815 -12.277 1.00 12.46 179 ALA B N 1
ATOM 3872 C CA . ALA B 1 179 ? 26.792 12.742 -13.114 1.00 11.88 179 ALA B CA 1
ATOM 3873 C C . ALA B 1 179 ? 27.840 13.273 -14.097 1.00 11.76 179 ALA B C 1
ATOM 3874 O O . ALA B 1 179 ? 28.887 12.660 -14.281 1.00 11.51 179 ALA B O 1
ATOM 3876 N N . CYS B 1 180 ? 27.546 14.415 -14.727 1.00 11.70 180 CYS B N 1
ATOM 3877 C CA . CYS B 1 180 ? 28.474 15.031 -15.685 1.00 11.63 180 CYS B CA 1
ATOM 3878 C C . CYS B 1 180 ? 29.825 15.380 -15.053 1.00 11.88 180 CYS B C 1
ATOM 3879 O O . CYS B 1 180 ? 30.873 15.115 -15.642 1.00 11.13 180 CYS B O 1
ATOM 3882 N N . ALA B 1 181 ? 29.792 15.965 -13.853 1.00 12.36 181 ALA B N 1
ATOM 3883 C CA . ALA B 1 181 ? 31.023 16.310 -13.120 1.00 12.71 181 ALA B CA 1
ATOM 3884 C C . ALA B 1 181 ? 31.847 15.066 -12.756 1.00 13.11 181 ALA B C 1
ATOM 3885 O O . ALA B 1 181 ? 33.075 15.056 -12.882 1.00 13.32 181 ALA B O 1
ATOM 3887 N N . GLU B 1 182 ? 31.164 14.004 -12.331 1.00 13.42 182 GLU B N 1
ATOM 3888 C CA . GLU B 1 182 ? 31.818 12.734 -12.014 1.00 13.81 182 GLU B CA 1
ATOM 3889 C C . GLU B 1 182 ? 32.392 12.041 -13.256 1.00 14.04 182 GLU B C 1
ATOM 3890 O O . GLU B 1 182 ? 33.372 11.293 -13.165 1.00 14.34 182 GLU B O 1
ATOM 3896 N N . ALA B 1 183 ? 31.774 12.291 -14.408 1.00 13.62 183 ALA B N 1
ATOM 3897 C CA . ALA B 1 183 ? 32.234 11.740 -15.687 1.00 14.19 183 ALA B CA 1
ATOM 3898 C C . ALA B 1 183 ? 33.425 12.503 -16.266 1.00 14.13 183 ALA B C 1
ATOM 3899 O O . ALA B 1 183 ? 33.936 12.136 -17.324 1.00 14.38 183 ALA B O 1
ATOM 3901 N N . ASN B 1 184 ? 33.843 13.566 -15.575 1.00 14.63 184 ASN B N 1
ATOM 3902 C CA . ASN B 1 184 ? 34.970 14.414 -15.995 1.00 14.73 184 ASN B CA 1
ATOM 3903 C C . ASN B 1 184 ? 34.749 15.096 -17.347 1.00 14.85 184 ASN B C 1
ATOM 3904 O O . ASN B 1 184 ? 35.680 15.226 -18.153 1.00 14.30 184 ASN B O 1
ATOM 3909 N N . VAL B 1 185 ? 33.517 15.526 -17.603 1.00 14.47 185 VAL B N 1
ATOM 3910 C CA . VAL B 1 185 ? 33.224 16.188 -18.870 1.00 14.32 185 VAL B CA 1
ATOM 3911 C C . VAL B 1 185 ? 33.845 17.578 -18.869 1.00 14.15 185 VAL B C 1
ATOM 3912 O O . VAL B 1 185 ? 34.020 18.184 -17.820 1.00 13.98 185 VAL B O 1
ATOM 3916 N N . THR B 1 186 ? 34.199 18.072 -20.047 1.00 14.17 186 THR B N 1
ATOM 3917 C CA . THR B 1 186 ? 34.885 19.364 -20.147 1.00 13.73 186 THR B CA 1
ATOM 3918 C C . THR B 1 186 ? 33.976 20.535 -19.806 1.00 13.72 186 THR B C 1
ATOM 3919 O O . THR B 1 186 ? 34.377 21.459 -19.096 1.00 14.12 186 THR B O 1
ATOM 3923 N N . LEU B 1 187 ? 32.744 20.484 -20.304 1.00 13.66 187 LEU B N 1
ATOM 3924 C CA . LEU B 1 187 ? 31.803 21.571 -20.163 1.00 13.65 187 LEU B CA 1
ATOM 3925 C C . LEU B 1 187 ? 30.360 21.066 -20.077 1.00 13.68 187 LEU B C 1
ATOM 3926 O O . LEU B 1 187 ? 29.993 20.076 -20.731 1.00 13.37 187 LEU B O 1
ATOM 3931 N N . ILE B 1 188 ? 29.552 21.743 -19.257 1.00 13.26 188 ILE B N 1
ATOM 3932 C CA . ILE B 1 188 ? 28.101 21.548 -19.265 1.00 13.41 188 ILE B CA 1
ATOM 3933 C C . ILE B 1 188 ? 27.375 22.817 -19.715 1.00 13.89 188 ILE B C 1
ATOM 3934 O O . ILE B 1 188 ? 27.864 23.938 -19.503 1.00 14.03 188 ILE B O 1
ATOM 3939 N N . SER B 1 189 ? 26.223 22.629 -20.351 1.00 14.26 189 SER B N 1
ATOM 3940 C CA . SER B 1 189 ? 25.377 23.736 -20.780 1.00 16.00 189 SER B CA 1
ATOM 3941 C C . SER B 1 189 ? 23.991 23.674 -20.128 1.00 16.84 189 SER B C 1
ATOM 3942 O O . SER B 1 189 ? 23.021 23.285 -20.782 1.00 17.18 189 SER B O 1
ATOM 3945 N N . PRO B 1 190 ? 23.888 24.056 -18.836 1.00 18.22 190 PRO B N 1
ATOM 3946 C CA . PRO B 1 190 ? 22.555 24.097 -18.199 1.00 19.29 190 PRO B CA 1
ATOM 3947 C C . PRO B 1 190 ? 21.601 25.119 -18.830 1.00 20.73 190 PRO B C 1
ATOM 3948 O O . PRO B 1 190 ? 21.985 26.270 -19.087 1.00 20.40 190 PRO B O 1
ATOM 3952 N N . PHE B 1 191 ? 20.365 24.693 -19.080 1.00 21.84 191 PHE B N 1
ATOM 3953 C CA . PHE B 1 191 ? 19.387 25.541 -19.738 1.00 23.26 191 PHE B CA 1
ATOM 3954 C C . PHE B 1 191 ? 18.667 26.368 -18.679 1.00 24.43 191 PHE B C 1
ATOM 3955 O O . PHE B 1 191 ? 18.080 25.816 -17.745 1.00 25.24 191 PHE B O 1
ATOM 3963 N N . VAL B 1 192 ? 18.743 27.689 -18.802 1.00 24.81 192 VAL B N 1
ATOM 3964 C CA . VAL B 1 192 ? 18.132 28.586 -17.824 1.00 25.51 192 VAL B CA 1
ATOM 3965 C C . VAL B 1 192 ? 16.650 28.806 -18.112 1.00 26.26 192 VAL B C 1
ATOM 3966 O O . VAL B 1 192 ? 15.811 28.609 -17.230 1.00 26.57 192 VAL B O 1
ATOM 3970 N N . GLY B 1 193 ? 16.344 29.202 -19.347 1.00 26.93 193 GLY B N 1
ATOM 3971 C CA . GLY B 1 193 ? 15.003 29.643 -19.736 1.00 28.23 193 GLY B CA 1
ATOM 3972 C C . GLY B 1 193 ? 13.959 28.547 -19.734 1.00 29.10 193 GLY B C 1
ATOM 3973 O O . GLY B 1 193 ? 12.839 28.756 -19.266 1.00 29.18 193 GLY B O 1
ATOM 3974 N N . ARG B 1 194 ? 14.330 27.375 -20.247 1.00 29.92 194 ARG B N 1
ATOM 3975 C CA . ARG B 1 194 ? 13.405 26.241 -20.343 1.00 30.92 194 ARG B CA 1
ATOM 3976 C C . ARG B 1 194 ? 12.963 25.720 -18.967 1.00 31.66 194 ARG B C 1
ATOM 3977 O O . ARG B 1 194 ? 11.831 25.242 -18.815 1.00 31.77 194 ARG B O 1
ATOM 3985 N N . ILE B 1 195 ? 13.850 25.811 -17.976 1.00 32.68 195 ILE B N 1
ATOM 3986 C CA . ILE B 1 195 ? 13.505 25.450 -16.595 1.00 33.70 195 ILE B CA 1
ATOM 3987 C C . ILE B 1 195 ? 12.432 26.409 -16.069 1.00 34.67 195 ILE B C 1
ATOM 3988 O O . ILE B 1 195 ? 11.405 25.973 -15.545 1.00 34.49 195 ILE B O 1
ATOM 3993 N N . MET B 1 196 ? 12.679 27.709 -16.232 1.00 35.97 196 MET B N 1
ATOM 3994 C CA . MET B 1 196 ? 11.710 28.748 -15.894 1.00 37.43 196 MET B CA 1
ATOM 3995 C C . MET B 1 196 ? 10.378 28.553 -16.634 1.00 37.95 196 MET B C 1
ATOM 3996 O O . MET B 1 196 ? 9.312 28.710 -16.035 1.00 38.17 196 MET B O 1
ATOM 4001 N N . ASP B 1 197 ? 10.454 28.205 -17.921 1.00 38.75 197 ASP B N 1
ATOM 4002 C CA . ASP B 1 197 ? 9.275 27.967 -18.768 1.00 39.40 197 ASP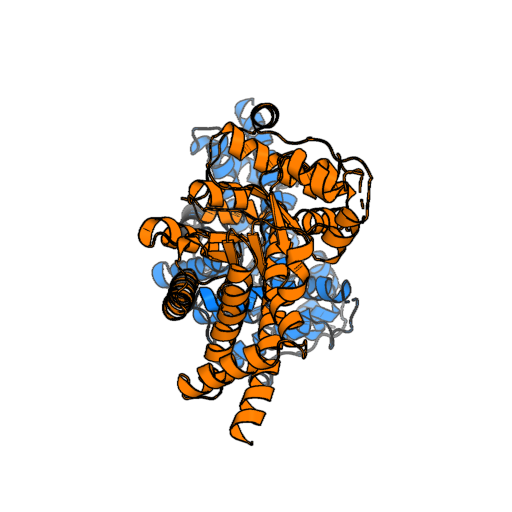 B CA 1
ATOM 4003 C C . ASP B 1 197 ? 8.272 26.994 -18.138 1.00 39.95 197 ASP B C 1
ATOM 4004 O O . ASP B 1 197 ? 7.074 27.289 -18.066 1.00 39.90 197 ASP B O 1
ATOM 4009 N N . PHE B 1 198 ? 8.779 25.845 -17.690 1.00 40.41 198 PHE B N 1
ATOM 4010 C CA . PHE B 1 198 ? 7.974 24.796 -17.064 1.00 41.01 198 PHE B CA 1
ATOM 4011 C C . PHE B 1 198 ? 7.200 25.317 -15.853 1.00 41.71 198 PHE B C 1
ATOM 4012 O O . PHE B 1 198 ? 5.974 25.190 -15.792 1.00 41.71 198 PHE B O 1
ATOM 4020 N N . TYR B 1 199 ? 7.926 25.898 -14.898 1.00 42.62 199 TYR B N 1
ATOM 4021 C CA . TYR B 1 199 ? 7.341 26.349 -13.635 1.00 43.57 199 TYR B CA 1
ATOM 4022 C C . TYR B 1 199 ? 6.455 27.584 -13.797 1.00 44.18 199 TYR B C 1
ATOM 4023 O O . TYR B 1 199 ? 5.471 27.743 -13.067 1.00 44.34 199 TYR B O 1
ATOM 4032 N N . LYS B 1 200 ? 6.797 28.442 -14.761 1.00 44.83 200 LYS B N 1
ATOM 4033 C CA . LYS B 1 200 ? 5.934 29.559 -15.156 1.00 45.46 200 LYS B CA 1
ATOM 4034 C C . LYS B 1 200 ? 4.602 29.039 -15.700 1.00 45.73 200 LYS B C 1
ATOM 4035 O O . LYS B 1 200 ? 3.547 29.625 -15.440 1.00 45.88 200 LYS B O 1
ATOM 4041 N N . ALA B 1 201 ? 4.666 27.943 -16.458 1.00 45.99 201 ALA B N 1
ATOM 4042 C CA . ALA B 1 201 ? 3.475 27.247 -16.937 1.00 46.21 201 ALA B CA 1
ATOM 4043 C C . ALA B 1 201 ? 2.948 26.291 -15.872 1.00 46.33 201 ALA B C 1
ATOM 4044 O O . ALA B 1 201 ? 2.807 26.657 -14.704 1.00 46.64 201 ALA B O 1
ATOM 4046 N N . TYR B 1 207 ? 8.249 35.657 -12.259 1.00 48.18 207 TYR B N 1
ATOM 4047 C CA . TYR B 1 207 ? 9.410 35.481 -11.393 1.00 48.24 207 TYR B CA 1
ATOM 4048 C C . TYR B 1 207 ? 10.378 36.655 -11.485 1.00 48.17 207 TYR B C 1
ATOM 4049 O O . TYR B 1 207 ? 10.590 37.217 -12.563 1.00 48.21 207 TYR B O 1
ATOM 4058 N N . THR B 1 208 ? 10.964 37.014 -10.345 1.00 47.89 208 THR B N 1
ATOM 4059 C CA . THR B 1 208 ? 12.108 37.920 -10.319 1.00 47.68 208 THR B CA 1
ATOM 4060 C C . THR B 1 208 ? 13.355 37.114 -10.692 1.00 47.37 208 THR B C 1
ATOM 4061 O O . THR B 1 208 ? 13.334 35.882 -10.636 1.00 47.38 208 THR B O 1
ATOM 4065 N N . ALA B 1 209 ? 14.431 37.803 -11.067 1.00 46.94 209 ALA B N 1
ATOM 4066 C CA . ALA B 1 209 ? 15.694 37.147 -11.431 1.00 46.39 209 ALA B CA 1
ATOM 4067 C C . ALA B 1 209 ? 16.260 36.298 -10.290 1.00 45.96 209 ALA B C 1
ATOM 4068 O O . ALA B 1 209 ? 16.924 35.286 -10.525 1.00 46.01 209 ALA B O 1
ATOM 4070 N N . GLU B 1 210 ? 15.981 36.713 -9.059 1.00 45.23 210 GLU B N 1
ATOM 4071 C CA . GLU B 1 210 ? 16.431 35.995 -7.872 1.00 44.59 210 GLU B CA 1
ATOM 4072 C C . GLU B 1 210 ? 15.580 34.759 -7.577 1.00 43.60 210 GLU B C 1
ATOM 4073 O O . GLU B 1 210 ? 16.076 33.785 -7.013 1.00 43.79 210 GLU B O 1
ATOM 4079 N N . THR B 1 211 ? 14.306 34.804 -7.964 1.00 42.17 211 THR B N 1
ATOM 4080 C CA . THR B 1 211 ? 13.362 33.710 -7.697 1.00 40.66 211 THR B CA 1
ATOM 4081 C C . THR B 1 211 ? 13.163 32.797 -8.911 1.00 39.20 211 THR B C 1
ATOM 4082 O O . THR B 1 211 ? 12.507 31.755 -8.816 1.00 38.98 211 THR B O 1
ATOM 4086 N N . ASP B 1 212 ? 13.731 33.202 -10.045 1.00 37.46 212 ASP B N 1
ATOM 4087 C CA . ASP B 1 212 ? 13.675 32.427 -11.283 1.00 35.71 212 ASP B CA 1
ATOM 4088 C C . ASP B 1 212 ? 14.263 31.028 -11.051 1.00 34.17 212 ASP B C 1
ATOM 4089 O O . ASP B 1 212 ? 15.430 30.904 -10.676 1.00 34.18 212 ASP B O 1
ATOM 4094 N N . PRO B 1 213 ? 13.449 29.973 -11.260 1.00 32.70 213 PRO B N 1
ATOM 4095 C CA . PRO B 1 213 ? 13.867 28.590 -11.000 1.00 31.49 213 PRO B CA 1
ATOM 4096 C C . PRO B 1 213 ? 15.018 28.135 -11.896 1.00 30.15 213 PRO B C 1
ATOM 4097 O O . PRO B 1 213 ? 15.810 27.280 -11.494 1.00 29.61 213 PRO B O 1
ATOM 4101 N N . GLY B 1 214 ? 15.091 28.695 -13.101 1.00 28.88 214 GLY B N 1
ATOM 4102 C CA . GLY B 1 214 ? 16.213 28.453 -14.004 1.00 27.62 214 GLY B CA 1
ATOM 4103 C C . GLY B 1 214 ? 17.509 28.984 -13.421 1.00 26.69 214 GLY B C 1
ATOM 4104 O O . GLY B 1 214 ? 18.513 28.270 -13.371 1.00 26.15 214 GLY B O 1
ATOM 4105 N N . VAL B 1 215 ? 17.474 30.240 -12.978 1.00 25.95 215 VAL B N 1
ATOM 4106 C CA . VAL B 1 215 ? 18.614 30.896 -12.334 1.00 25.24 215 VAL B CA 1
ATOM 4107 C C . VAL B 1 215 ? 19.056 30.146 -11.074 1.00 24.93 215 VAL B C 1
ATOM 4108 O O . VAL B 1 215 ? 20.245 29.896 -10.875 1.00 24.66 215 VAL B O 1
ATOM 4112 N N . LEU B 1 216 ? 18.092 29.782 -10.232 1.00 24.65 216 LEU B N 1
ATOM 4113 C CA . LEU B 1 216 ? 18.384 29.055 -8.999 1.00 24.30 216 LEU B CA 1
ATOM 4114 C C . LEU B 1 216 ? 19.029 27.696 -9.266 1.00 23.75 216 LEU B C 1
ATOM 4115 O O . LEU B 1 216 ? 19.980 27.317 -8.583 1.00 23.58 216 LEU B O 1
ATOM 4120 N N . SER B 1 217 ? 18.513 26.974 -10.260 1.00 23.31 217 SER B N 1
ATOM 4121 C CA . SER B 1 217 ? 19.069 25.676 -10.653 1.00 23.09 217 SER B CA 1
ATOM 4122 C C . SER B 1 217 ? 20.538 25.789 -11.070 1.00 22.41 217 SER B C 1
ATOM 4123 O O . SER B 1 217 ? 21.388 25.024 -10.610 1.00 22.13 217 SER B O 1
ATOM 4126 N N . VAL B 1 218 ? 20.819 26.742 -11.954 1.00 21.94 218 VAL B N 1
ATOM 4127 C CA . VAL B 1 218 ? 22.182 27.010 -12.420 1.00 21.36 218 VAL B CA 1
ATOM 4128 C C . VAL B 1 218 ? 23.101 27.430 -11.271 1.00 20.96 218 VAL B C 1
ATOM 4129 O O . VAL B 1 218 ? 24.241 26.972 -11.184 1.00 21.07 218 VAL B O 1
ATOM 4133 N N . LYS B 1 219 ? 22.605 28.294 -10.388 1.00 20.87 219 LYS B N 1
ATOM 4134 C CA . LYS B 1 219 ? 23.362 28.674 -9.192 1.00 20.41 219 LYS B CA 1
ATOM 4135 C C . LYS B 1 219 ? 23.655 27.463 -8.303 1.00 19.70 219 LYS B C 1
ATOM 4136 O O . LYS B 1 219 ? 24.759 27.337 -7.781 1.00 19.30 219 LYS B O 1
ATOM 4142 N N . LYS B 1 220 ? 22.669 26.574 -8.146 1.00 19.10 220 LYS B N 1
ATOM 4143 C CA . LYS B 1 220 ? 22.867 25.352 -7.366 1.00 18.56 220 LYS B CA 1
ATOM 4144 C C . LYS B 1 220 ? 24.000 24.510 -7.960 1.00 17.84 220 LYS B C 1
ATOM 4145 O O . LYS B 1 220 ? 24.894 24.064 -7.239 1.00 17.57 220 LYS B O 1
ATOM 4151 N N . ILE B 1 221 ? 23.960 24.313 -9.278 1.00 17.31 221 ILE B N 1
ATOM 4152 C CA . ILE B 1 221 ? 24.990 23.544 -9.984 1.00 16.58 221 ILE B CA 1
ATOM 4153 C C . ILE B 1 221 ? 26.362 24.206 -9.871 1.00 16.85 221 ILE B C 1
ATOM 4154 O O . ILE B 1 221 ? 27.345 23.553 -9.520 1.00 16.45 221 ILE B O 1
ATOM 4159 N N . TYR B 1 222 ? 26.419 25.503 -10.173 1.00 17.32 222 TYR B N 1
ATOM 4160 C CA . TYR B 1 222 ? 27.662 26.272 -10.086 1.00 17.86 222 TYR B CA 1
ATOM 4161 C C . TYR B 1 222 ? 28.290 26.161 -8.688 1.00 17.59 222 TYR B C 1
ATOM 4162 O O . TYR B 1 222 ? 29.469 25.801 -8.553 1.00 17.61 222 TYR B O 1
ATOM 4171 N N . SER B 1 223 ? 27.491 26.435 -7.656 1.00 17.47 223 SER B N 1
ATOM 4172 C CA . SER B 1 223 ? 27.948 26.357 -6.263 1.00 17.84 223 SER B CA 1
ATOM 4173 C C . SER B 1 223 ? 28.503 24.981 -5.902 1.00 17.50 223 SER B C 1
ATOM 4174 O O . SER B 1 223 ? 29.534 24.876 -5.234 1.00 17.59 223 SER B O 1
ATOM 4177 N N . TYR B 1 224 ? 27.827 23.930 -6.362 1.00 17.35 224 TYR B N 1
ATOM 4178 C CA . TYR B 1 224 ? 28.258 22.554 -6.100 1.00 17.40 224 TYR B CA 1
ATOM 4179 C C . TYR B 1 224 ? 29.621 22.257 -6.741 1.00 17.54 224 TYR B C 1
ATOM 4180 O O . TYR B 1 224 ? 30.511 21.692 -6.100 1.00 17.84 224 TYR B O 1
ATOM 4189 N N . TYR B 1 225 ? 29.766 22.635 -8.010 1.00 17.62 225 TYR B N 1
ATOM 4190 C CA . TYR B 1 225 ? 31.004 22.430 -8.767 1.00 17.73 225 TYR B CA 1
ATOM 4191 C C . TYR B 1 225 ? 32.187 23.107 -8.091 1.00 18.32 225 TYR B C 1
ATOM 4192 O O . TYR B 1 225 ? 33.250 22.500 -7.922 1.00 17.66 225 TYR B O 1
ATOM 4201 N N . LYS B 1 226 ? 31.981 24.368 -7.709 1.00 18.93 226 LYS B N 1
ATOM 4202 C CA . LYS B 1 226 ? 33.031 25.185 -7.099 1.00 19.88 226 LYS B CA 1
ATOM 4203 C C . LYS B 1 226 ? 33.366 24.708 -5.690 1.00 20.19 226 LYS B C 1
ATOM 4204 O O . LYS B 1 226 ? 34.539 24.635 -5.332 1.00 20.43 226 LYS B O 1
ATOM 4210 N N . ARG B 1 227 ? 32.346 24.363 -4.902 1.00 20.92 227 ARG B N 1
ATOM 4211 C CA . ARG B 1 227 ? 32.603 23.839 -3.556 1.00 21.36 227 ARG B CA 1
ATOM 4212 C C . ARG B 1 227 ? 33.472 22.592 -3.617 1.00 21.33 227 ARG B C 1
ATOM 4213 O O . ARG B 1 227 ? 34.459 22.483 -2.895 1.00 21.69 227 ARG B O 1
ATOM 4221 N N . HIS B 1 228 ? 33.116 21.656 -4.490 1.00 21.19 228 HIS B N 1
ATOM 4222 C CA . HIS B 1 228 ? 33.795 20.362 -4.516 1.00 21.02 228 HIS B CA 1
ATOM 4223 C C . HIS B 1 228 ? 34.995 20.280 -5.457 1.00 20.96 228 HIS B C 1
ATOM 4224 O O . HIS B 1 228 ? 35.661 19.247 -5.538 1.00 21.66 228 HIS B O 1
ATOM 4231 N N . GLY B 1 229 ? 35.280 21.380 -6.147 1.00 21.12 229 GLY B N 1
ATOM 4232 C CA . GLY B 1 229 ? 36.491 21.486 -6.949 1.00 20.43 229 GLY B CA 1
ATOM 4233 C C . GLY B 1 229 ? 36.455 20.737 -8.266 1.00 20.49 229 GLY B C 1
ATOM 4234 O O . GLY B 1 229 ? 37.499 20.335 -8.780 1.00 19.94 229 GLY B O 1
ATOM 4235 N N . TYR B 1 230 ? 35.254 20.540 -8.813 1.00 20.18 230 TYR B N 1
ATOM 4236 C CA . TYR B 1 230 ? 35.120 19.950 -10.142 1.00 19.90 230 TYR B CA 1
ATOM 4237 C C . TYR B 1 230 ? 35.558 20.966 -11.191 1.00 19.81 230 TYR B C 1
ATOM 4238 O O . TYR B 1 230 ? 35.181 22.137 -11.119 1.00 20.00 230 TYR B O 1
ATOM 4247 N N . ALA B 1 231 ? 36.367 20.501 -12.143 1.00 19.47 231 ALA B N 1
ATOM 4248 C CA . ALA B 1 231 ? 36.985 21.344 -13.168 1.00 19.27 231 ALA B CA 1
ATOM 4249 C C . ALA B 1 231 ? 36.070 21.599 -14.367 1.00 18.96 231 ALA B C 1
ATOM 4250 O O . ALA B 1 231 ? 36.373 22.427 -15.227 1.00 19.39 231 ALA B O 1
ATOM 4252 N N . THR B 1 232 ? 34.950 20.885 -14.423 1.00 18.47 232 THR B N 1
ATOM 4253 C CA . THR B 1 232 ? 33.976 21.062 -15.498 1.00 17.81 232 THR B CA 1
ATOM 4254 C C . THR B 1 232 ? 33.487 22.513 -15.610 1.00 17.57 232 THR B C 1
ATOM 4255 O O . THR B 1 232 ? 33.036 23.098 -14.627 1.00 17.64 232 THR B O 1
ATOM 4259 N N . GLU B 1 233 ? 33.585 23.082 -16.815 1.00 17.23 233 GLU B N 1
ATOM 4260 C CA . GLU B 1 233 ? 33.125 24.448 -17.081 1.00 17.02 233 GLU B CA 1
ATOM 4261 C C . GLU B 1 233 ? 31.612 24.533 -17.093 1.00 17.17 233 GLU B C 1
ATOM 4262 O O . GLU B 1 233 ? 30.933 23.640 -17.606 1.00 17.16 233 GLU B O 1
ATOM 4268 N N . VAL B 1 234 ? 31.084 25.628 -16.554 1.00 17.19 234 VAL B N 1
ATOM 4269 C CA . VAL B 1 234 ? 29.649 25.837 -16.535 1.00 17.32 234 VAL B CA 1
ATOM 4270 C C . VAL B 1 234 ? 29.276 26.925 -17.525 1.00 17.56 234 VAL B C 1
ATOM 4271 O O . VAL B 1 234 ? 29.646 28.094 -17.349 1.00 17.95 234 VAL B O 1
ATOM 4275 N N . MET B 1 235 ? 28.545 26.537 -18.566 1.00 17.34 235 MET B N 1
ATOM 4276 C CA . MET B 1 235 ? 28.110 27.480 -19.584 1.00 17.63 235 MET B CA 1
ATOM 4277 C C . MET B 1 235 ? 26.600 27.620 -19.584 1.00 18.11 235 MET B C 1
ATOM 4278 O O . MET B 1 235 ? 25.889 26.780 -20.151 1.00 18.09 235 MET B O 1
ATOM 4283 N N . ALA B 1 236 ? 26.105 28.674 -18.937 1.00 18.50 236 ALA B N 1
ATOM 4284 C CA . ALA B 1 236 ? 24.669 28.905 -18.896 1.00 19.32 236 ALA B CA 1
ATOM 4285 C C . ALA B 1 236 ? 24.160 29.144 -20.313 1.00 20.23 236 ALA B C 1
ATOM 4286 O O . ALA B 1 236 ? 24.790 29.845 -21.114 1.00 19.87 236 ALA B O 1
ATOM 4288 N N . ALA B 1 237 ? 23.039 28.508 -20.630 1.00 21.27 237 ALA B N 1
ATOM 4289 C CA . ALA B 1 237 ? 22.505 28.518 -21.980 1.00 22.87 237 ALA B CA 1
ATOM 4290 C C . ALA B 1 237 ? 21.004 28.714 -21.938 1.00 24.08 237 ALA B C 1
ATOM 4291 O O . ALA B 1 237 ? 20.397 28.689 -20.862 1.00 23.76 237 ALA B O 1
ATOM 4293 N N . SER B 1 238 ? 20.420 28.908 -23.119 1.00 25.85 238 SER B N 1
ATOM 4294 C CA . SER B 1 238 ? 18.972 29.004 -23.289 1.00 27.90 238 SER B CA 1
ATOM 4295 C C . SER B 1 238 ? 18.383 30.191 -22.535 1.00 28.74 238 SER B C 1
ATOM 4296 O O . SER B 1 238 ? 17.431 30.048 -21.771 1.00 29.07 238 SER B O 1
ATOM 4299 N N . PHE B 1 239 ? 18.965 31.363 -22.747 1.00 30.14 239 PHE B N 1
ATOM 4300 C CA . PHE B 1 239 ? 18.448 32.576 -22.139 1.00 31.45 239 PHE B CA 1
ATOM 4301 C C . PHE B 1 239 ? 17.247 33.076 -22.917 1.00 32.89 239 P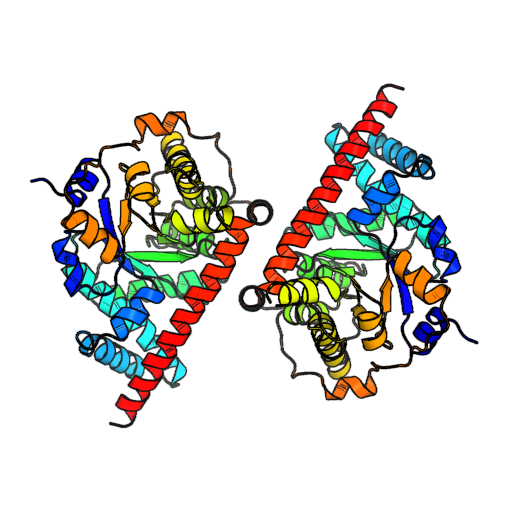HE B C 1
ATOM 4302 O O . PHE B 1 239 ? 17.173 32.915 -24.139 1.00 33.59 239 PHE B O 1
ATOM 4310 N N . ARG B 1 240 ? 16.301 33.661 -22.192 1.00 34.38 240 ARG B N 1
ATOM 4311 C CA . ARG B 1 240 ? 15.152 34.324 -22.789 1.00 35.80 240 ARG B CA 1
ATOM 4312 C C . ARG B 1 240 ? 15.482 35.809 -22.923 1.00 36.16 240 ARG B C 1
ATOM 4313 O O . ARG B 1 240 ? 15.260 36.426 -23.973 1.00 36.66 240 ARG B O 1
ATOM 4321 N N . ASN B 1 241 ? 16.049 36.355 -21.847 1.00 36.55 241 ASN B N 1
ATOM 4322 C CA . ASN B 1 241 ? 16.178 37.793 -21.648 1.00 36.68 241 ASN B CA 1
ATOM 4323 C C . ASN B 1 241 ? 17.410 38.178 -20.830 1.00 36.33 241 ASN B C 1
ATOM 4324 O O . ASN B 1 241 ? 18.164 37.310 -20.381 1.00 36.72 241 ASN B O 1
ATOM 4329 N N . LEU B 1 242 ? 17.592 39.482 -20.623 1.00 35.65 242 LEU B N 1
ATOM 4330 C CA . LEU B 1 242 ? 18.759 40.012 -19.917 1.00 34.90 242 LEU B CA 1
ATOM 4331 C C . LEU B 1 242 ? 18.683 39.887 -18.395 1.00 33.98 242 LEU B C 1
ATOM 4332 O O . LEU B 1 242 ? 19.714 39.853 -17.723 1.00 33.89 242 LEU B O 1
ATOM 4337 N N . ASP B 1 243 ? 17.469 39.827 -17.856 1.00 33.14 243 ASP B N 1
ATOM 4338 C CA . ASP B 1 243 ? 17.275 39.697 -16.409 1.00 32.15 243 ASP B CA 1
ATOM 4339 C C . ASP B 1 243 ? 17.896 38.408 -15.854 1.00 30.99 243 ASP B C 1
ATOM 4340 O O . ASP B 1 243 ? 18.563 38.425 -14.812 1.00 30.57 243 ASP B O 1
ATOM 4345 N N . GLU B 1 244 ? 17.684 37.299 -16.561 1.00 29.64 244 GLU B N 1
ATOM 4346 C CA . GLU B 1 244 ? 18.298 36.012 -16.203 1.00 28.35 244 GLU B CA 1
ATOM 4347 C C . GLU B 1 244 ? 19.817 36.084 -16.359 1.00 27.18 244 GLU B C 1
ATOM 4348 O O . GLU B 1 244 ? 20.567 35.590 -15.518 1.00 26.55 244 GLU B O 1
ATOM 4354 N N . LEU B 1 245 ? 20.253 36.713 -17.445 1.00 26.14 245 LEU B N 1
ATOM 4355 C CA . LEU B 1 245 ? 21.672 36.883 -17.745 1.00 25.06 245 LEU B CA 1
ATOM 4356 C C . LEU B 1 245 ? 22.393 37.677 -16.655 1.00 24.29 245 LEU B C 1
ATOM 4357 O O . LEU B 1 245 ? 23.469 37.293 -16.197 1.00 23.64 245 LEU B O 1
ATOM 4362 N N . LYS B 1 246 ? 21.790 38.784 -16.236 1.00 23.77 246 LYS B N 1
ATOM 4363 C CA . LYS B 1 246 ? 22.424 39.670 -15.262 1.00 23.42 246 LYS B CA 1
ATOM 4364 C C . LYS B 1 246 ? 22.565 39.019 -13.883 1.00 22.56 246 LYS B C 1
ATOM 4365 O O . LYS B 1 246 ? 23.572 39.212 -13.191 1.00 22.38 246 LYS B O 1
ATOM 4371 N N . ALA B 1 247 ? 21.573 38.209 -13.516 1.00 21.79 247 ALA B N 1
ATOM 4372 C CA . ALA B 1 247 ? 21.598 37.444 -12.268 1.00 20.97 247 ALA B CA 1
ATOM 4373 C C . ALA B 1 247 ? 22.719 36.406 -12.233 1.00 20.29 247 ALA B C 1
ATOM 4374 O O . ALA B 1 247 ? 23.168 36.008 -11.156 1.00 19.87 247 ALA B O 1
ATOM 4376 N N . LEU B 1 248 ? 23.165 35.977 -13.416 1.00 19.60 248 LEU B N 1
ATOM 4377 C CA . LEU B 1 248 ? 24.192 34.934 -13.540 1.00 18.90 248 LEU B CA 1
ATOM 4378 C C . LEU B 1 248 ? 25.565 35.486 -13.955 1.00 19.10 248 LEU B C 1
ATOM 4379 O O . LEU B 1 248 ? 26.529 34.723 -14.126 1.00 18.71 248 LEU B O 1
ATOM 4384 N N . ALA B 1 249 ? 25.654 36.809 -14.102 1.00 18.67 249 ALA B N 1
ATOM 4385 C CA . ALA B 1 249 ? 26.920 37.452 -14.451 1.00 18.74 249 ALA B CA 1
ATOM 4386 C C . ALA B 1 249 ? 28.053 36.997 -13.533 1.00 18.42 249 ALA B C 1
ATOM 4387 O O . ALA B 1 249 ? 27.922 36.992 -12.300 1.00 19.05 249 ALA B O 1
ATOM 4389 N N . GLY B 1 250 ? 29.154 36.582 -14.148 1.00 18.09 250 GLY B N 1
ATOM 4390 C CA . GLY B 1 250 ? 30.299 36.050 -13.420 1.00 17.79 250 GLY B CA 1
ATOM 4391 C C . GLY B 1 250 ? 30.497 34.552 -13.597 1.00 17.47 250 GLY B C 1
ATOM 4392 O O . GLY B 1 250 ? 31.573 34.034 -13.316 1.00 17.40 250 GLY B O 1
ATOM 4393 N N . ILE B 1 251 ? 29.450 33.861 -14.052 1.00 17.69 251 ILE B N 1
ATOM 4394 C CA . ILE B 1 251 ? 29.519 32.425 -14.361 1.00 17.32 251 ILE B CA 1
ATOM 4395 C C . ILE B 1 251 ? 30.553 32.197 -15.475 1.00 17.70 251 ILE B C 1
ATOM 4396 O O . ILE B 1 251 ? 30.795 33.098 -16.282 1.00 17.43 251 ILE B O 1
ATOM 4401 N N . ASP B 1 252 ? 31.152 31.004 -15.510 1.00 18.07 252 ASP B N 1
ATOM 4402 C CA . ASP B 1 252 ? 32.288 30.710 -16.400 1.00 18.40 252 ASP B CA 1
ATOM 4403 C C . ASP B 1 252 ? 32.076 31.182 -17.831 1.00 18.00 252 ASP B C 1
ATOM 4404 O O . ASP B 1 252 ? 32.913 31.900 -18.377 1.00 17.92 252 ASP B O 1
ATOM 4409 N N . ASN B 1 253 ? 30.972 30.740 -18.437 1.00 17.54 253 ASN B N 1
ATOM 4410 C CA . ASN B 1 253 ? 30.625 31.078 -19.814 1.00 17.77 253 ASN B CA 1
ATOM 4411 C C . ASN B 1 253 ? 29.124 31.282 -19.945 1.00 17.27 253 ASN B C 1
ATOM 4412 O O . ASN B 1 253 ? 28.341 30.730 -19.169 1.00 17.23 253 ASN B O 1
ATOM 4417 N N . MET B 1 254 ? 28.728 32.066 -20.941 1.00 16.51 254 MET B N 1
ATOM 4418 C CA . MET B 1 254 ? 27.346 32.085 -21.399 1.00 16.76 254 MET B CA 1
ATOM 4419 C C . MET B 1 254 ? 27.328 31.954 -22.911 1.00 16.72 254 MET B C 1
ATOM 4420 O O . MET B 1 254 ? 28.064 32.660 -23.605 1.00 16.78 254 MET B O 1
ATOM 4425 N N . THR B 1 255 ? 26.511 31.044 -23.430 1.00 16.91 255 THR B N 1
ATOM 4426 C CA . THR B 1 255 ? 26.274 31.040 -24.871 1.00 17.47 255 THR B CA 1
ATOM 4427 C C . THR B 1 255 ? 24.994 31.806 -25.196 1.00 18.14 255 THR B C 1
ATOM 4428 O O . THR B 1 255 ? 23.938 31.571 -24.594 1.00 18.52 255 THR B O 1
ATOM 4432 N N . LEU B 1 256 ? 25.105 32.733 -26.141 1.00 18.64 256 LEU B N 1
ATOM 4433 C CA . LEU B 1 256 ? 24.035 33.681 -26.414 1.00 18.95 256 LEU B CA 1
ATOM 4434 C C . LEU B 1 256 ? 23.701 33.761 -27.901 1.00 19.28 256 LEU B C 1
ATOM 4435 O O . LEU B 1 256 ? 24.599 33.770 -28.740 1.00 18.76 256 LEU B O 1
ATOM 4440 N N . PRO B 1 257 ? 22.399 33.823 -28.230 1.00 20.03 257 PRO B N 1
ATOM 4441 C CA . PRO B 1 257 ? 21.970 33.990 -29.614 1.00 20.49 257 PRO B CA 1
ATOM 4442 C C . PRO B 1 257 ? 22.285 35.407 -30.091 1.00 21.06 257 PRO B C 1
ATOM 4443 O O . PRO B 1 257 ? 22.501 36.295 -29.265 1.00 20.48 257 PRO B O 1
ATOM 4447 N N . LEU B 1 258 ? 22.315 35.604 -31.409 1.00 22.07 258 LEU B N 1
ATOM 4448 C CA . LEU B 1 258 ? 22.680 36.901 -32.001 1.00 23.11 258 LEU B CA 1
ATOM 4449 C C . LEU B 1 258 ? 21.830 38.084 -31.516 1.00 23.59 258 LEU B C 1
ATOM 4450 O O . LEU B 1 258 ? 22.353 39.183 -31.318 1.00 23.55 258 LEU B O 1
ATOM 4455 N N . ASN B 1 259 ? 20.530 37.859 -31.327 1.00 24.55 259 ASN B N 1
ATOM 4456 C CA . ASN B 1 259 ? 19.639 38.921 -30.841 1.00 25.30 259 ASN B CA 1
ATOM 4457 C C . ASN B 1 259 ? 20.031 39.467 -29.464 1.00 25.04 259 ASN B C 1
ATOM 4458 O O . ASN B 1 259 ? 20.005 40.683 -29.250 1.00 25.00 259 ASN B O 1
ATOM 4463 N N . LEU B 1 260 ? 20.408 38.576 -28.547 1.00 24.60 260 LEU B N 1
ATOM 4464 C CA . LEU B 1 260 ? 20.853 38.983 -27.218 1.00 24.41 260 LEU B CA 1
ATOM 4465 C C . LEU B 1 260 ? 22.220 39.651 -27.255 1.00 23.80 260 LEU B C 1
ATOM 4466 O O . LEU B 1 260 ? 22.455 40.626 -26.545 1.00 23.73 260 LEU B O 1
ATOM 4471 N N . LEU B 1 261 ? 23.116 39.118 -28.082 1.00 23.46 261 LEU B N 1
ATOM 4472 C CA . LEU B 1 261 ? 24.442 39.708 -28.261 1.00 23.22 261 LEU B CA 1
ATOM 4473 C C . LEU B 1 261 ? 24.326 41.138 -28.779 1.00 23.16 261 LEU B C 1
ATOM 4474 O O . LEU B 1 261 ? 24.979 42.043 -28.264 1.00 22.97 261 LEU B O 1
ATOM 4479 N N . GLU B 1 262 ? 23.483 41.326 -29.789 1.00 23.55 262 GLU B N 1
ATOM 4480 C CA . GLU B 1 262 ? 23.214 42.652 -30.348 1.00 24.11 262 GLU B CA 1
ATOM 4481 C C . GLU B 1 262 ? 22.663 43.610 -29.285 1.00 24.21 262 GLU B C 1
ATOM 4482 O O . GLU B 1 262 ? 23.144 44.737 -29.153 1.00 24.06 262 GLU B O 1
ATOM 4488 N N . GLN B 1 263 ? 21.678 43.147 -28.515 1.00 24.66 263 GLN B N 1
ATOM 4489 C CA . GLN B 1 263 ? 21.113 43.945 -27.427 1.00 24.97 263 GLN B CA 1
ATOM 4490 C C . GLN B 1 263 ? 22.199 44.420 -26.470 1.00 24.70 263 GLN B C 1
ATOM 4491 O O . GLN B 1 263 ? 22.265 45.599 -26.145 1.00 24.02 263 GLN B O 1
ATOM 4497 N N . LEU B 1 264 ? 23.057 43.491 -26.041 1.00 24.54 264 LEU B N 1
ATOM 4498 C CA . LEU B 1 264 ? 24.168 43.785 -25.133 1.00 24.50 264 LEU B CA 1
ATOM 4499 C C . LEU B 1 264 ? 25.220 44.694 -25.752 1.00 24.86 264 LEU B C 1
ATOM 4500 O O . LEU B 1 264 ? 25.820 45.516 -25.061 1.00 24.42 264 LEU B O 1
ATOM 4505 N N . TYR B 1 265 ? 25.453 44.514 -27.050 1.00 25.51 265 TYR B N 1
ATOM 4506 C CA . TYR B 1 265 ? 26.419 45.315 -27.803 1.00 26.40 265 TYR B CA 1
ATOM 4507 C C . TYR B 1 265 ? 25.975 46.779 -27.880 1.00 27.03 265 TYR B C 1
ATOM 4508 O O . TYR B 1 265 ? 26.798 47.693 -27.765 1.00 27.10 265 TYR B O 1
ATOM 4517 N N . GLU B 1 266 ? 24.672 46.979 -28.058 1.00 28.03 266 GLU B N 1
ATOM 4518 C CA . GLU B 1 266 ? 24.083 48.315 -28.222 1.00 29.23 266 GLU B CA 1
ATOM 4519 C C . GLU B 1 266 ? 23.759 48.987 -26.894 1.00 29.75 266 GLU B C 1
ATOM 4520 O O . GLU B 1 266 ? 23.761 50.216 -26.793 1.00 30.19 266 GLU B O 1
ATOM 4526 N N . SER B 1 267 ? 23.480 48.178 -25.878 1.00 30.07 267 SER B N 1
ATOM 4527 C CA . SER B 1 267 ? 23.092 48.694 -24.573 1.00 30.46 267 SER B CA 1
ATOM 4528 C C . SER B 1 267 ? 24.266 49.236 -23.768 1.00 30.66 267 SER B C 1
ATOM 4529 O O . SER B 1 267 ? 25.417 48.854 -23.971 1.00 30.62 267 SER B O 1
ATOM 4532 N N . THR B 1 268 ? 23.948 50.136 -22.844 1.00 31.20 268 THR B N 1
ATOM 4533 C CA . THR B 1 268 ? 24.916 50.677 -21.904 1.00 31.69 268 THR B CA 1
ATOM 4534 C C . THR B 1 268 ? 24.545 50.298 -20.471 1.00 31.95 268 THR B C 1
ATOM 4535 O O . THR B 1 268 ? 25.291 50.586 -19.537 1.00 32.36 268 THR B O 1
ATOM 4539 N N . ASP B 1 269 ? 23.398 49.642 -20.305 1.00 32.30 269 ASP B N 1
ATOM 4540 C CA . ASP B 1 269 ? 22.921 49.244 -18.980 1.00 32.70 269 ASP B CA 1
ATOM 4541 C C . ASP B 1 269 ? 23.964 48.447 -18.191 1.00 32.33 269 ASP B C 1
ATOM 4542 O O . ASP B 1 269 ? 24.670 47.611 -18.763 1.00 32.53 269 ASP B O 1
ATOM 4547 N N . PRO B 1 270 ? 24.069 48.717 -16.875 1.00 31.92 270 PRO B N 1
ATOM 4548 C CA . PRO B 1 270 ? 25.131 48.139 -16.056 1.00 31.32 270 PRO B CA 1
ATOM 4549 C C . PRO B 1 270 ? 24.990 46.637 -15.815 1.00 31.02 270 PRO B C 1
ATOM 4550 O O . PRO B 1 270 ? 23.884 46.131 -15.601 1.00 30.93 270 PRO B O 1
ATOM 4554 N N . ILE B 1 271 ? 26.124 45.943 -15.876 1.00 30.69 271 ILE B N 1
ATOM 4555 C CA . ILE B 1 271 ? 26.226 44.529 -15.538 1.00 30.52 271 ILE B CA 1
ATOM 4556 C C . ILE B 1 271 ? 27.436 44.371 -14.629 1.00 30.81 271 ILE B C 1
ATOM 4557 O O . ILE B 1 271 ? 28.548 44.749 -14.992 1.00 31.11 271 ILE B O 1
ATOM 4562 N N . GLU B 1 272 ? 27.211 43.826 -13.439 1.00 31.20 272 GLU B N 1
ATOM 4563 C CA . GLU B 1 272 ? 28.285 43.602 -12.473 1.00 31.63 272 GLU B CA 1
ATOM 4564 C C . GLU B 1 272 ? 28.351 42.131 -12.083 1.00 31.37 272 GLU B C 1
ATOM 4565 O O . GLU B 1 272 ? 27.394 41.386 -12.296 1.00 31.22 272 GLU B O 1
ATOM 4571 N N . ASN B 1 273 ? 29.481 41.727 -11.510 1.00 31.30 273 ASN B N 1
ATOM 4572 C CA . ASN B 1 273 ? 29.655 40.372 -11.004 1.00 31.44 273 ASN B CA 1
ATOM 4573 C C . ASN B 1 273 ? 28.605 39.997 -9.952 1.00 31.68 273 ASN B C 1
ATOM 4574 O O . ASN B 1 273 ? 28.353 40.752 -9.004 1.00 31.39 273 ASN B O 1
ATOM 4579 N N . LYS B 1 274 ? 27.983 38.838 -10.147 1.00 31.73 274 LYS B N 1
ATOM 4580 C CA . LYS B 1 274 ? 27.032 38.290 -9.187 1.00 32.15 274 LYS B CA 1
ATOM 4581 C C . LYS B 1 274 ? 27.475 36.899 -8.747 1.00 32.17 274 LYS B C 1
ATOM 4582 O O . LYS B 1 274 ? 27.295 36.517 -7.591 1.00 32.17 274 LYS B O 1
ATOM 4588 N N . LEU B 1 275 ? 28.056 36.151 -9.680 1.00 32.17 275 LEU B N 1
ATOM 4589 C CA . LEU B 1 275 ? 28.568 34.816 -9.401 1.00 32.40 275 LEU B CA 1
ATOM 4590 C C . LEU B 1 275 ? 30.081 34.777 -9.438 1.00 32.37 275 LEU B C 1
ATOM 4591 O O . LEU B 1 275 ? 30.701 35.210 -10.408 1.00 32.55 275 LEU B O 1
ATOM 4596 N N . ASN B 1 276 ? 30.669 34.257 -8.371 1.00 32.51 276 ASN B N 1
ATOM 4597 C CA . ASN B 1 276 ? 32.095 33.955 -8.342 1.00 32.75 276 ASN B CA 1
ATOM 4598 C C . ASN B 1 276 ? 32.322 32.725 -7.482 1.00 33.01 276 ASN B C 1
ATOM 4599 O O . ASN B 1 276 ? 31.505 32.417 -6.612 1.00 32.88 276 ASN B O 1
ATOM 4604 N N . SER B 1 277 ? 33.422 32.021 -7.730 1.00 33.41 277 SER B N 1
ATOM 4605 C CA . SER B 1 277 ? 33.667 30.733 -7.088 1.00 34.09 277 SER B CA 1
ATOM 4606 C C . SER B 1 277 ? 33.819 30.843 -5.573 1.00 34.33 277 SER B C 1
ATOM 4607 O O . SER B 1 277 ? 33.389 29.955 -4.837 1.00 34.29 277 SER B O 1
ATOM 4610 N N . GLU B 1 278 ? 34.410 31.945 -5.115 1.00 34.68 278 GLU B N 1
ATOM 4611 C CA . GLU B 1 278 ? 34.669 32.144 -3.690 1.00 34.91 278 GLU B CA 1
ATOM 4612 C C . GLU B 1 278 ? 33.396 32.339 -2.869 1.00 34.61 278 GLU B C 1
ATOM 4613 O O . GLU B 1 278 ? 33.281 31.799 -1.768 1.00 34.69 278 GLU B O 1
ATOM 4619 N N . SER B 1 279 ? 32.442 33.090 -3.410 1.00 34.25 279 SER B N 1
ATOM 4620 C CA . SER B 1 279 ? 31.139 33.244 -2.767 1.00 34.18 279 SER B CA 1
ATOM 4621 C C . SER B 1 279 ? 30.276 31.992 -2.934 1.00 33.86 279 SER B C 1
ATOM 4622 O O . SER B 1 279 ? 29.656 31.531 -1.974 1.00 33.93 279 SER B O 1
ATOM 4625 N N . ALA B 1 280 ? 30.247 31.447 -4.152 1.00 33.42 280 ALA B N 1
ATOM 4626 C CA . ALA B 1 280 ? 29.408 30.282 -4.477 1.00 33.02 280 ALA B CA 1
ATOM 4627 C C . ALA B 1 280 ? 29.734 29.039 -3.650 1.00 32.73 280 ALA B C 1
ATOM 4628 O O . ALA B 1 280 ? 28.824 28.324 -3.224 1.00 32.70 280 ALA B O 1
ATOM 4630 N N . LYS B 1 281 ? 31.026 28.792 -3.430 1.00 32.45 281 LYS B N 1
ATOM 4631 C CA . LYS B 1 281 ? 31.505 27.663 -2.623 1.00 32.47 281 LYS B CA 1
ATOM 4632 C C . LYS B 1 281 ? 30.659 27.428 -1.371 1.00 32.32 281 LYS B C 1
ATOM 4633 O O . LYS B 1 281 ? 30.329 26.288 -1.043 1.00 32.00 281 LYS B O 1
ATOM 4639 N N . GLU B 1 282 ? 30.307 28.522 -0.695 1.00 31.82 282 GLU B N 1
ATOM 4640 C CA . GLU B 1 282 ? 29.594 28.481 0.579 1.00 31.43 282 GLU B CA 1
ATOM 4641 C C . GLU B 1 282 ? 28.145 28.000 0.450 1.00 30.79 282 GLU B C 1
ATOM 4642 O O . GLU B 1 282 ? 27.561 27.523 1.421 1.00 30.47 282 GLU B O 1
ATOM 4648 N N . GLU B 1 283 ? 27.576 28.122 -0.749 1.00 29.89 283 GLU B N 1
ATOM 4649 C CA . GLU B 1 283 ? 26.193 27.709 -0.995 1.00 29.07 283 GLU B CA 1
ATOM 4650 C C . GLU B 1 283 ? 26.072 26.264 -1.487 1.00 28.14 283 GLU B C 1
ATOM 4651 O O . GLU B 1 283 ? 24.966 25.721 -1.563 1.00 28.08 283 GLU B O 1
ATOM 4657 N N . GLY B 1 284 ? 27.207 25.654 -1.822 1.00 27.04 284 GLY B N 1
ATOM 4658 C CA . GLY B 1 284 ? 27.230 24.310 -2.397 1.00 25.71 284 GLY B CA 1
ATOM 4659 C C . GLY B 1 284 ? 26.666 23.266 -1.453 1.00 24.82 284 GLY B C 1
ATOM 4660 O O . GLY B 1 284 ? 26.993 23.251 -0.263 1.00 24.72 284 GLY B O 1
ATOM 4661 N N . VAL B 1 285 ? 25.806 22.398 -1.975 1.00 23.83 285 VAL B N 1
ATOM 4662 C CA . VAL B 1 285 ? 25.217 21.335 -1.159 1.00 22.88 285 VAL B CA 1
ATOM 4663 C C . VAL B 1 285 ? 26.230 20.205 -0.946 1.00 22.46 285 VAL B C 1
ATOM 4664 O O . VAL B 1 285 ? 27.275 20.173 -1.598 1.00 22.12 285 VAL B O 1
ATOM 4668 N N . GLU B 1 286 ? 25.923 19.293 -0.025 1.00 21.98 286 GLU B N 1
ATOM 4669 C CA . GLU B 1 286 ? 26.801 18.164 0.273 1.00 21.76 286 GLU B CA 1
ATOM 4670 C C . GLU B 1 286 ? 26.969 17.252 -0.942 1.00 21.46 286 GLU B C 1
ATOM 4671 O O . GLU B 1 286 ? 26.039 17.087 -1.741 1.00 21.09 286 GLU B O 1
ATOM 4677 N N . LYS B 1 287 ? 28.162 16.673 -1.063 1.00 20.92 287 LYS B N 1
ATOM 4678 C CA . LYS B 1 287 ? 28.502 15.778 -2.165 1.00 20.77 287 LYS B CA 1
ATOM 4679 C C . LYS B 1 287 ? 27.580 14.556 -2.230 1.00 20.32 287 LYS B C 1
ATOM 4680 O O . LYS B 1 287 ? 27.262 13.942 -1.203 1.00 20.20 287 LYS B O 1
ATOM 4686 N N . VAL B 1 288 ? 27.137 14.243 -3.446 1.00 19.15 288 VAL B N 1
ATOM 4687 C CA . VAL B 1 288 ? 26.328 13.057 -3.738 1.00 18.10 288 VAL B CA 1
ATOM 4688 C C . VAL B 1 288 ? 26.935 12.367 -4.971 1.00 17.24 288 VAL B C 1
ATOM 4689 O O . VAL B 1 288 ? 27.875 12.896 -5.569 1.00 16.97 288 VAL B O 1
ATOM 4693 N N . SER B 1 289 ? 26.422 11.193 -5.342 1.00 16.13 289 SER B N 1
ATOM 4694 C CA . SER B 1 289 ? 26.981 10.445 -6.485 1.00 14.94 289 SER B CA 1
ATOM 4695 C C . SER B 1 289 ? 25.919 9.724 -7.322 1.00 14.52 289 SER B C 1
ATOM 4696 O O . SER B 1 289 ? 24.957 9.172 -6.776 1.00 13.74 289 SER B O 1
ATOM 4699 N N . PHE B 1 290 ? 26.127 9.711 -8.643 1.00 13.85 290 PHE B N 1
ATOM 4700 C CA . PHE B 1 290 ? 25.211 9.037 -9.578 1.00 13.51 290 PHE B CA 1
ATOM 4701 C C . PHE B 1 290 ? 25.895 8.240 -10.687 1.00 13.25 290 PHE B C 1
ATOM 4702 O O . PHE B 1 290 ? 25.307 7.302 -11.226 1.00 12.68 290 PHE B O 1
ATOM 4710 N N . ILE B 1 291 ? 27.129 8.606 -11.028 1.00 12.90 291 ILE B N 1
ATOM 4711 C CA . ILE B 1 291 ? 27.776 8.088 -12.251 1.00 12.67 291 ILE B CA 1
ATOM 4712 C C . ILE B 1 291 ? 27.967 6.567 -12.279 1.00 12.75 291 ILE B C 1
ATOM 4713 O O . ILE B 1 291 ? 28.081 5.978 -13.351 1.00 12.81 291 ILE B O 1
ATOM 4718 N N . ASN B 1 292 ? 28.003 5.943 -11.103 1.00 12.80 292 ASN B N 1
ATOM 4719 C CA . ASN B 1 292 ? 28.238 4.506 -10.996 1.00 13.01 292 ASN B CA 1
ATOM 4720 C C . ASN B 1 292 ? 26.970 3.696 -10.717 1.00 13.05 292 ASN B C 1
ATOM 4721 O O . ASN B 1 292 ? 27.041 2.488 -10.499 1.00 12.92 292 ASN B O 1
ATOM 4726 N N . ASP B 1 293 ? 25.810 4.351 -10.731 1.00 12.81 293 ASP B N 1
ATOM 4727 C CA . ASP B 1 293 ? 24.569 3.659 -10.352 1.00 12.90 293 ASP B CA 1
ATOM 4728 C C . ASP B 1 293 ? 23.412 4.020 -11.292 1.00 12.60 293 ASP B C 1
ATOM 4729 O O . ASP B 1 293 ? 22.603 4.912 -11.015 1.00 13.03 293 ASP B O 1
ATOM 4734 N N . GLU B 1 294 ? 23.350 3.308 -12.409 1.00 12.35 294 GLU B N 1
ATOM 4735 C CA . GLU B 1 294 ? 22.340 3.570 -13.432 1.00 12.10 294 GLU B CA 1
ATOM 4736 C C . GLU B 1 294 ? 20.890 3.580 -12.903 1.00 12.36 294 GLU B C 1
ATOM 4737 O O . GLU B 1 294 ? 20.161 4.540 -13.157 1.00 11.88 294 GLU B O 1
ATOM 4743 N N . PRO B 1 295 ? 20.466 2.519 -12.170 1.00 12.52 295 PRO B N 1
ATOM 4744 C CA . PRO B 1 295 ? 19.089 2.549 -11.641 1.00 12.61 295 PRO B CA 1
ATOM 4745 C C . PRO B 1 295 ? 18.805 3.764 -10.758 1.00 12.54 295 PRO B C 1
ATOM 4746 O O . PRO B 1 295 ? 17.723 4.351 -10.849 1.00 12.66 295 PRO B O 1
ATOM 4750 N N . HIS B 1 296 ? 19.765 4.129 -9.909 1.00 12.19 296 HIS B N 1
ATOM 4751 C CA . HIS B 1 296 ? 19.591 5.265 -9.005 1.00 12.40 296 HIS B CA 1
ATOM 4752 C C . HIS B 1 296 ? 19.463 6.570 -9.782 1.00 11.72 296 HIS B C 1
ATOM 4753 O O . HIS B 1 296 ? 18.537 7.350 -9.541 1.00 12.31 296 HIS B O 1
ATOM 4760 N N . PHE B 1 297 ? 20.364 6.791 -10.739 1.00 11.33 297 PHE B N 1
ATOM 4761 C CA . PHE B 1 297 ? 20.289 7.976 -11.604 1.00 10.74 297 PHE B CA 1
ATOM 4762 C C . PHE B 1 297 ? 18.919 8.073 -12.294 1.00 10.34 297 PHE B C 1
ATOM 4763 O O . PHE B 1 297 ? 18.267 9.121 -12.275 1.00 9.95 297 PHE B O 1
ATOM 4771 N N . ARG B 1 298 ? 18.496 6.970 -12.907 1.00 9.83 298 ARG B N 1
ATOM 4772 C CA . ARG B 1 298 ? 17.230 6.935 -13.648 1.00 9.87 298 ARG B CA 1
ATOM 4773 C C . ARG B 1 298 ? 16.017 7.209 -12.748 1.00 10.16 298 ARG B C 1
ATOM 4774 O O . ARG B 1 298 ? 15.095 7.933 -13.141 1.00 10.27 298 ARG B O 1
ATOM 4782 N N . TYR B 1 299 ? 16.020 6.632 -11.552 1.00 10.67 299 TYR B N 1
ATOM 4783 C CA . TYR B 1 299 ? 14.922 6.858 -10.604 1.00 10.93 299 TYR B CA 1
ATOM 4784 C C . TYR B 1 299 ? 14.850 8.318 -10.152 1.00 10.87 299 TYR B C 1
ATOM 4785 O O . TYR B 1 299 ? 13.779 8.931 -10.181 1.00 10.36 299 TYR B O 1
ATOM 4794 N N . VAL B 1 300 ? 15.986 8.861 -9.721 1.00 10.73 300 VAL B N 1
ATOM 4795 C CA . VAL B 1 300 ? 16.030 10.237 -9.217 1.00 10.99 300 VAL B CA 1
ATOM 4796 C C . VAL B 1 300 ? 15.724 11.248 -10.319 1.00 10.76 300 VAL B C 1
ATOM 4797 O O . VAL B 1 300 ? 14.987 12.208 -10.094 1.00 10.79 300 VAL B O 1
ATOM 4801 N N . LEU B 1 301 ? 16.275 11.040 -11.512 1.00 11.00 301 LEU B N 1
ATOM 4802 C CA . LEU B 1 301 ? 15.922 11.907 -12.636 1.00 11.10 301 LEU B CA 1
ATOM 4803 C C . LEU B 1 301 ? 14.427 11.844 -12.936 1.00 11.29 301 LEU B C 1
ATOM 4804 O O . LEU B 1 301 ? 13.788 12.875 -13.192 1.00 11.82 301 LEU B O 1
ATOM 4809 N N . ASN B 1 302 ? 13.863 10.638 -12.905 1.00 11.30 302 ASN B N 1
ATOM 4810 C CA . ASN B 1 302 ? 12.436 10.478 -13.165 1.00 11.94 302 ASN B CA 1
ATOM 4811 C C . ASN B 1 302 ? 11.566 11.200 -12.134 1.00 12.52 302 ASN B C 1
ATOM 4812 O O . ASN B 1 302 ? 10.462 11.649 -12.460 1.00 12.55 302 ASN B O 1
ATOM 4817 N N . GLU B 1 303 ? 12.067 11.325 -10.904 1.00 13.07 303 GLU B N 1
ATOM 4818 C CA . GLU B 1 303 ? 11.353 12.084 -9.867 1.00 14.01 303 GLU B CA 1
ATOM 4819 C C . GLU B 1 303 ? 11.298 13.599 -10.156 1.00 13.76 303 GLU B C 1
ATOM 4820 O O . GLU B 1 303 ? 10.457 14.319 -9.617 1.00 13.68 303 GLU B O 1
ATOM 4826 N N . ASP B 1 304 ? 12.178 14.063 -11.034 1.00 13.32 304 ASP B N 1
ATOM 4827 C CA . ASP B 1 304 ? 12.194 15.458 -11.475 1.00 13.55 304 ASP B CA 1
ATOM 4828 C C . ASP B 1 304 ? 11.369 15.552 -12.762 1.00 13.31 304 ASP B C 1
ATOM 4829 O O . ASP B 1 304 ? 11.883 15.332 -13.867 1.00 13.17 304 ASP B O 1
ATOM 4834 N N . GLN B 1 305 ? 10.079 15.850 -12.614 1.00 13.01 305 GLN B N 1
ATOM 4835 C CA . GLN B 1 305 ? 9.170 15.883 -13.758 1.00 13.16 305 GLN B CA 1
ATOM 4836 C C . GLN B 1 305 ? 9.635 16.897 -14.795 1.00 13.55 305 GLN B C 1
ATOM 4837 O O . GLN B 1 305 ? 9.645 16.600 -15.984 1.00 13.51 305 GLN B O 1
ATOM 4843 N N . MET B 1 306 ? 10.023 18.088 -14.336 1.00 13.33 306 MET B N 1
ATOM 4844 C CA . MET B 1 306 ? 10.484 19.142 -15.249 1.00 13.82 306 MET B CA 1
ATOM 4845 C C . MET B 1 306 ? 11.629 18.648 -16.128 1.00 13.29 306 MET B C 1
ATOM 4846 O O . MET B 1 306 ? 11.551 18.726 -17.357 1.00 13.44 306 MET B O 1
ATOM 4851 N N . ALA B 1 307 ? 12.674 18.119 -15.495 1.00 12.80 307 ALA B N 1
ATOM 4852 C CA . ALA B 1 307 ? 13.890 17.743 -16.212 1.00 12.57 307 ALA B CA 1
ATOM 4853 C C . ALA B 1 307 ? 13.614 16.608 -17.183 1.00 12.09 307 ALA B C 1
ATOM 4854 O O . ALA B 1 307 ? 14.073 16.627 -18.322 1.00 11.89 307 ALA B O 1
ATOM 4856 N N . THR B 1 308 ? 12.852 15.624 -16.716 1.00 11.36 308 THR B N 1
ATOM 4857 C CA . THR B 1 308 ? 12.471 14.481 -17.534 1.00 11.22 308 THR B CA 1
ATOM 4858 C C . THR B 1 308 ? 11.724 14.925 -18.787 1.00 11.21 308 THR B C 1
ATOM 4859 O O . THR B 1 308 ? 12.095 14.537 -19.895 1.00 11.39 308 THR B O 1
ATOM 4863 N N . GLU B 1 309 ? 10.697 15.755 -18.604 1.00 11.25 309 GLU B N 1
ATOM 4864 C CA . GLU B 1 309 ? 9.851 16.186 -19.705 1.00 11.79 309 GLU B CA 1
ATOM 4865 C C . GLU B 1 309 ? 10.601 17.113 -20.669 1.00 11.74 309 GLU B C 1
ATOM 4866 O O . GLU B 1 309 ? 10.402 17.035 -21.879 1.00 12.35 309 GLU B O 1
ATOM 4872 N N . LYS B 1 310 ? 11.462 17.973 -20.133 1.00 11.41 310 LYS B N 1
ATOM 4873 C CA . LYS B 1 310 ? 12.244 18.889 -20.983 1.00 11.87 310 LYS B CA 1
ATOM 4874 C C . LYS B 1 310 ? 13.370 18.188 -21.753 1.00 11.56 310 LYS B C 1
ATOM 4875 O O . LYS B 1 310 ? 13.650 18.537 -22.910 1.00 11.51 310 LYS B O 1
ATOM 4881 N N . LEU B 1 311 ? 14.025 17.222 -21.114 1.00 11.38 311 LEU B N 1
ATOM 4882 C CA . LEU B 1 311 ? 15.026 16.402 -21.806 1.00 11.00 311 LEU B CA 1
ATOM 4883 C C . LEU B 1 311 ? 14.366 15.607 -22.929 1.00 10.97 311 LEU B C 1
ATOM 4884 O O . LEU B 1 311 ? 14.865 15.581 -24.058 1.00 10.59 311 LEU B O 1
ATOM 4889 N N . SER B 1 312 ? 13.239 14.970 -22.608 1.00 10.71 312 SER B N 1
ATOM 4890 C CA . SER B 1 312 ? 12.491 14.180 -23.578 1.00 10.42 312 SER B CA 1
ATOM 4891 C C . SER B 1 312 ? 12.055 15.015 -24.791 1.00 10.76 312 SER B C 1
ATOM 4892 O O . SER B 1 312 ? 12.237 14.601 -25.943 1.00 10.37 312 SER B O 1
ATOM 4895 N N . ASP B 1 313 ? 11.485 16.186 -24.527 1.00 10.86 313 ASP B N 1
ATOM 4896 C CA . ASP B 1 313 ? 11.012 17.057 -25.604 1.00 11.56 313 ASP B CA 1
ATOM 4897 C C . ASP B 1 313 ? 12.177 17.659 -26.398 1.00 11.74 313 ASP B C 1
ATOM 4898 O O . ASP B 1 313 ? 12.088 17.810 -27.621 1.00 11.66 313 ASP B O 1
ATOM 4903 N N . GLY B 1 314 ? 13.256 18.010 -25.701 1.00 11.88 314 GLY B N 1
ATOM 4904 C CA . GLY B 1 314 ? 14.451 18.556 -26.349 1.00 11.79 314 GLY B CA 1
ATOM 4905 C C . GLY B 1 314 ? 15.024 17.606 -27.391 1.00 12.19 314 GLY B C 1
ATOM 4906 O O . GLY B 1 314 ? 15.464 18.031 -28.465 1.00 11.93 314 GLY B O 1
ATOM 4907 N N . ILE B 1 315 ? 15.025 16.316 -27.068 1.00 11.74 315 ILE B N 1
ATOM 4908 C CA . ILE B 1 315 ? 15.482 15.282 -28.004 1.00 11.52 315 ILE B CA 1
ATOM 4909 C C . ILE B 1 315 ? 14.552 15.196 -29.215 1.00 11.41 315 ILE B C 1
ATOM 4910 O O . ILE B 1 315 ? 15.022 15.099 -30.346 1.00 11.00 315 ILE B O 1
ATOM 4915 N N . ARG B 1 316 ? 13.241 15.238 -28.980 1.00 11.49 316 ARG B N 1
ATOM 4916 C CA . ARG B 1 316 ? 12.282 15.226 -30.088 1.00 12.02 316 ARG B CA 1
ATOM 4917 C C . ARG B 1 316 ? 12.466 16.442 -31.000 1.00 12.39 316 ARG B C 1
ATOM 4918 O O . ARG B 1 316 ? 12.442 16.313 -32.230 1.00 11.68 316 ARG B O 1
ATOM 4926 N N . LYS B 1 317 ? 12.641 17.617 -30.391 1.00 13.03 317 LYS B N 1
ATOM 4927 C CA . LYS B 1 317 ? 12.786 18.868 -31.145 1.00 14.22 317 LYS B CA 1
ATOM 4928 C C . LYS B 1 317 ? 14.048 18.857 -31.999 1.00 14.66 317 LYS B C 1
ATOM 4929 O O . LYS B 1 317 ? 14.000 19.174 -33.186 1.00 14.51 317 LYS B O 1
ATOM 4935 N N . PHE B 1 318 ? 15.177 18.497 -31.396 1.00 14.75 318 PHE B N 1
ATOM 4936 C CA . PHE B 1 318 ? 16.419 18.418 -32.166 1.00 15.42 318 PHE B CA 1
ATOM 4937 C C . PHE B 1 318 ? 16.372 17.335 -33.244 1.00 14.62 318 PHE B C 1
ATOM 4938 O O . PHE B 1 318 ? 16.945 17.504 -34.310 1.00 14.44 318 PHE B O 1
ATOM 4946 N N . SER B 1 319 ? 15.678 16.232 -32.968 1.00 14.52 319 SER B N 1
ATOM 4947 C CA . SER B 1 319 ? 15.491 15.178 -33.970 1.00 14.00 319 SER B CA 1
ATOM 4948 C C . SER B 1 319 ? 14.690 15.701 -35.158 1.00 13.94 319 SER B C 1
ATOM 4949 O O . SER B 1 319 ? 15.000 15.381 -36.315 1.00 13.78 319 SER B O 1
ATOM 4952 N N . ALA B 1 320 ? 13.678 16.522 -34.867 1.00 13.54 320 ALA B N 1
ATOM 4953 C CA . ALA B 1 320 ? 12.864 17.169 -35.911 1.00 14.03 320 ALA B CA 1
ATOM 4954 C C . ALA B 1 320 ? 13.689 18.124 -36.792 1.00 14.15 320 ALA B C 1
ATOM 4955 O O . ALA B 1 320 ? 13.486 18.184 -38.006 1.00 14.40 320 ALA B O 1
ATOM 4957 N N . ASP B 1 321 ? 14.610 18.867 -36.183 1.00 14.41 321 ASP B N 1
ATOM 4958 C CA . ASP B 1 321 ? 15.495 19.773 -36.938 1.00 14.85 321 ASP B CA 1
ATOM 4959 C C . ASP B 1 321 ? 16.478 19.017 -37.834 1.00 14.60 321 ASP B C 1
ATOM 4960 O O . ASP B 1 321 ? 16.863 19.508 -38.904 1.00 14.34 321 ASP B O 1
ATOM 4965 N N . ILE B 1 322 ? 16.911 17.843 -37.378 1.00 14.72 322 ILE B N 1
ATOM 4966 C CA . ILE B 1 322 ? 17.771 16.978 -38.185 1.00 15.35 322 ILE B CA 1
ATOM 4967 C C . ILE B 1 322 ? 16.995 16.425 -39.384 1.00 15.75 322 ILE B C 1
ATOM 4968 O O . ILE B 1 322 ? 17.511 16.377 -40.501 1.00 15.22 322 ILE B O 1
ATOM 4973 N N . GLU B 1 323 ? 15.748 16.028 -39.155 1.00 16.29 323 GLU B N 1
ATOM 4974 C CA . GLU B 1 323 ? 14.913 15.545 -40.255 1.00 17.05 323 GLU B CA 1
ATOM 4975 C C . GLU B 1 323 ? 14.676 16.660 -41.282 1.00 16.51 323 GLU B C 1
ATOM 4976 O O . GLU B 1 323 ? 14.667 16.409 -42.492 1.00 16.28 323 GLU B O 1
ATOM 4982 N N . ALA B 1 324 ? 14.528 17.892 -40.795 1.00 15.85 324 ALA B N 1
ATOM 4983 C CA . ALA B 1 324 ? 14.369 19.063 -41.663 1.00 15.86 324 ALA B CA 1
ATOM 4984 C C . ALA B 1 324 ? 15.639 19.356 -42.476 1.00 15.96 324 ALA B C 1
ATOM 4985 O O . ALA B 1 324 ? 15.558 19.648 -43.674 1.00 15.22 324 ALA B O 1
ATOM 4987 N N . LEU B 1 325 ? 16.805 19.259 -41.834 1.00 15.41 325 LEU B N 1
ATOM 4988 C CA . LEU B 1 325 ? 18.078 19.360 -42.556 1.00 15.52 325 LEU B CA 1
ATOM 4989 C C . LEU B 1 325 ? 18.243 18.232 -43.587 1.00 15.64 325 LEU B C 1
ATOM 4990 O O . LEU B 1 325 ? 18.696 18.478 -44.704 1.00 15.22 325 LEU B O 1
ATOM 4995 N N . TYR B 1 326 ? 17.859 17.010 -43.210 1.00 15.54 326 TYR B N 1
ATOM 4996 C CA . TYR B 1 326 ? 17.884 15.861 -44.125 1.00 15.91 326 TYR B CA 1
ATOM 4997 C C . TYR B 1 326 ? 17.129 16.182 -45.416 1.00 16.47 326 TYR B C 1
ATOM 4998 O O . TYR B 1 326 ? 17.628 15.926 -46.519 1.00 16.61 326 TYR B O 1
ATOM 5007 N N . LYS B 1 327 ? 15.931 16.744 -45.274 1.00 16.94 327 LYS B N 1
ATOM 5008 C CA . LYS B 1 327 ? 15.097 17.076 -46.434 1.00 17.56 327 LYS B CA 1
ATOM 5009 C C . LYS B 1 327 ? 15.695 18.187 -47.279 1.00 17.13 327 LYS B C 1
ATOM 5010 O O . LYS B 1 327 ? 15.567 18.160 -48.500 1.00 16.87 327 LYS B O 1
ATOM 5016 N N . LEU B 1 328 ? 16.346 19.156 -46.633 1.00 17.15 328 LEU B N 1
ATOM 5017 C CA . LEU B 1 328 ? 17.061 20.219 -47.347 1.00 17.25 328 LEU B CA 1
ATOM 5018 C C . LEU B 1 328 ? 18.182 19.612 -48.186 1.00 16.82 328 LEU B C 1
ATOM 5019 O O . LEU B 1 328 ? 18.328 19.924 -49.368 1.00 16.45 328 LEU B O 1
ATOM 5024 N N . VAL B 1 329 ? 18.970 18.743 -47.563 1.00 16.47 329 VAL B N 1
ATOM 5025 C CA . VAL B 1 329 ? 20.090 18.082 -48.242 1.00 16.51 329 VAL B CA 1
ATOM 5026 C C . VAL B 1 329 ? 19.600 17.163 -49.368 1.00 17.12 329 VAL B C 1
ATOM 5027 O O . VAL B 1 329 ? 20.172 17.168 -50.459 1.00 16.99 329 VAL B O 1
ATOM 5031 N N . GLU B 1 330 ? 18.534 16.399 -49.108 1.00 17.81 330 GLU B N 1
ATOM 5032 C CA . GLU B 1 330 ? 17.926 15.524 -50.127 1.00 18.53 330 GLU B CA 1
ATOM 5033 C C . GLU B 1 330 ? 17.606 16.299 -51.410 1.00 18.89 330 GLU B C 1
ATOM 5034 O O . GLU B 1 330 ? 17.928 15.854 -52.517 1.00 18.81 330 GLU B O 1
ATOM 5040 N N . GLU B 1 331 ? 16.974 17.455 -51.246 1.00 19.28 331 GLU B N 1
ATOM 5041 C CA . GLU B 1 331 ? 16.618 18.313 -52.367 1.00 20.74 331 GLU B CA 1
ATOM 5042 C C . GLU B 1 331 ? 17.847 18.807 -53.142 1.00 21.09 331 GLU B C 1
ATOM 5043 O O . GLU B 1 331 ? 17.827 18.836 -54.367 1.00 20.77 331 GLU B O 1
ATOM 5049 N N . LYS B 1 332 ? 18.908 19.185 -52.428 1.00 21.64 332 LYS B N 1
ATOM 5050 C CA . LYS B 1 332 ? 20.151 19.642 -53.073 1.00 22.48 332 LYS B CA 1
ATOM 5051 C C . LYS B 1 332 ? 20.893 18.503 -53.760 1.00 22.66 332 LYS B C 1
ATOM 5052 O O . LYS B 1 332 ? 21.432 18.675 -54.855 1.00 22.54 332 LYS B O 1
ATOM 5058 N N . MET B 1 333 ? 20.912 17.343 -53.112 1.00 23.21 333 MET B N 1
ATOM 5059 C CA . MET B 1 333 ? 21.522 16.139 -53.659 1.00 24.46 333 MET B CA 1
ATOM 5060 C C . MET B 1 333 ? 20.870 15.796 -55.002 1.00 25.25 333 MET B C 1
ATOM 5061 O O . MET B 1 333 ? 21.565 15.481 -55.974 1.00 25.02 333 MET B O 1
ATOM 5066 N N . LEU B 1 334 ? 19.540 15.881 -55.049 1.00 26.18 334 LEU B N 1
ATOM 5067 C CA . LEU B 1 334 ? 18.791 15.660 -56.289 1.00 27.48 334 LEU B CA 1
ATOM 5068 C C . LEU B 1 334 ? 19.140 16.683 -57.365 1.00 28.13 334 LEU B C 1
ATOM 5069 O O . LEU B 1 334 ? 19.325 16.313 -58.519 1.00 28.05 334 LEU B O 1
ATOM 5074 N N . GLU B 1 335 ? 19.230 17.957 -56.982 1.00 29.10 335 GLU B N 1
ATOM 5075 C CA . GLU B 1 335 ? 19.627 19.026 -57.903 1.00 30.34 335 GLU B CA 1
ATOM 5076 C C . GLU B 1 335 ? 21.009 18.765 -58.487 1.00 31.15 335 GLU B C 1
ATOM 5077 O O . GLU B 1 335 ? 21.225 18.964 -59.683 1.00 31.12 335 GLU B O 1
ATOM 5083 N N . HIS B 1 336 ? 21.934 18.317 -57.635 1.00 32.03 336 HIS B N 1
ATOM 5084 C CA . HIS B 1 336 ? 23.295 17.981 -58.049 1.00 33.11 336 HIS B CA 1
ATOM 5085 C C . HIS B 1 336 ? 23.321 16.782 -58.998 1.00 33.61 336 HIS B C 1
ATOM 5086 O O . HIS B 1 336 ? 23.974 16.834 -60.044 1.00 33.94 336 HIS B O 1
ATOM 5093 N N . HIS B 1 337 ? 22.606 15.714 -58.640 1.00 34.20 337 HIS B N 1
ATOM 5094 C CA . HIS B 1 337 ? 22.473 14.541 -59.508 1.00 34.75 337 HIS B CA 1
ATOM 5095 C C . HIS B 1 337 ? 21.859 14.920 -60.861 1.00 35.14 337 HIS B C 1
ATOM 5096 O O . HIS B 1 337 ? 22.385 14.548 -61.909 1.00 35.20 337 HIS B O 1
ATOM 5103 N N . HIS B 1 338 ? 20.765 15.681 -60.831 1.00 35.57 338 HIS B N 1
ATOM 5104 C CA . HIS B 1 338 ? 20.050 16.063 -62.054 1.00 36.15 338 HIS B CA 1
ATOM 5105 C C . HIS B 1 338 ? 20.797 17.059 -62.935 1.00 36.98 338 HIS B C 1
ATOM 5106 O O . HIS B 1 338 ? 20.738 16.966 -64.163 1.00 37.10 338 HIS B O 1
ATOM 5113 N N . HIS B 1 339 ? 21.488 18.009 -62.308 1.00 37.85 339 HIS B N 1
ATOM 5114 C CA . HIS B 1 339 ? 22.172 19.079 -63.036 1.00 38.66 339 HIS B CA 1
ATOM 5115 C C . HIS B 1 339 ? 23.681 19.040 -62.821 1.00 38.99 339 HIS B C 1
ATOM 5116 O O . HIS B 1 339 ? 24.434 19.733 -63.513 1.00 39.66 339 HIS B O 1
#

InterPro domains:
  IPR001585 Transaldolase/Fructose-6-phosphate aldolase [PF00923] (26-327)
  IPR001585 Transaldolase/Fructose-6-phosphate aldolase [PTHR10683] (10-332)
  IPR004730 Transaldolase type 1 [TIGR00874] (15-333)
  IPR004730 Transaldolase type 1 [cd00957] (14-329)
  IPR013785 Aldolase-type TIM barrel [G3DSA:3.20.20.70] (1-333)
  IPR018225 Transaldolase, active site [PS00958] (141-158)
  IPR018225 Transaldolase, active site [PS01054] (43-51)

Foldseek 3Di:
DDFLLVQLVVQAAAEEAEALPLVQPQVSQGQEYEYALVRLLVVCPDPVCVVQLLVLLVQLVVPDDDLLSSLVSSLLSSQLSSQVSNCVRHVAAYEGEFQLVCQPPLVVSLVSLVVSQVSNVVVVHHQRRYAYEGELDLSRLVSQLCCCPVPVHAYEYPLAAALLSLLLNLVSLHQEYEHEQVLNQVVVVVCHDQLVPRPSLVRLLQSLLQCLLVVRNYAYEYEHDPDVRVVLQQRNGHYYYDYSVVSVVSRVHPPHRHHNDDSVVSNVVHDDDDDDNVPVVVSVVVCVVVVSSVVSSVVVSVVSNVSVVSSSVVSSVVSVVVVVD/DDFLLNLLVVQAAAEEAEALPLVLPLLSQGQEYEYALVRLLVVCPDPVCVVQLLVLLVQLVVPDDDLLSSLVSSLLSSQLSSQVSNCVRHVAAYEGEQQLVCQPPLVVSLVSLVVSCVSNVVVVHHQRRYAYEGELDLSRLVSQLCCCPVVVHAYEYPLFAAPLSLLLNLVSLHQEYEQEQVLNQVVVVLDALVRRRSLVRLLQSLLQCLLVVRNYAYEYENDDDVRVVLQQRNGHYYHDYSVRSVVRSPHPDHGHHNDDSVVSNVVHDDDDDDNVPVVVSVVVCVVVVSSVVSSVVVSVVSNVSVVSSSVVSSVVSVVVVVD

Sequence (648 aa):
ATSSLEQLKKAGTHVVADSGDFEAISKYEPQDSTTNPSLILAASKLEKYARFIDAAVEYGRKHGKTDHEKIENAMDKILVEFGTQILKVVPGRVSTEVDARLSFDKKATVKKALHIIKLYKDAGVPKERVLIKIASTWEGIQAARELEVKHGIHCNMTLLFSFTQAVACAEANVTLISPFVGRIMDFYKALDYTAETDPGVLSVKKIYSYYKRHGYATEVMAASFRNLDELKALAGIDNMTLPLNLLEQLYESTDPIENKLNSESAKEEGVEKVSFINDEPHFRYVLNEDQMATEKLSDGIRKFSADIEALYKLVEEKMLEHHHHATSSLEQLKKAGTHVVADSGDFEAISKYEPQDSTTNPSLILAASKLEKYARFIDAAVEYGRKHGKTDHEKIENAMDKILVEFGTQILKVVPGRVSTEVDARLSFDKKATVKKALHIIKLYKDAGVPKERVLIKIASTWEGIQAARELEVKHGIHCNMTLLFSFTQAVACAEANVTLISPFVGRIMDFYKAYTAETDPGVLSVKKIYSYYKRHGYATEVMAASFRNLDELKALAGIDNMTLPLNLLEQLYESTDPIENKLNSESAKEEGVEKVSFINDEPHFRYVLNEDQMATEKLSDGIRKFSADIEALYKLVEEKMLEHHHH

Radius of gyration: 28.35 Å; Cα contacts (8 Å, |Δi|>4): 1283; chains: 2; bounding box: 76×76×86 Å

CATH classification: 3.20.20.70

Nearest PDB structures (foldseek):
  3cq0-assembly2_A  TM=1.003E+00  e=6.331E-59  Saccharomyces cerevisiae
  3cq0-assembly3_B  TM=1.002E+00  e=1.982E-56  Saccharomyces cerevisiae
  1f05-assembly1_B  TM=9.779E-01  e=5.920E-40  Homo sapiens
  3igx-assembly2_B  TM=9.397E-01  e=1.412E-33  Francisella tularensis subsp. tularensis SCHU S4
  3hjz-assembly1_A  TM=8.815E-01  e=3.824E-32  Prochlorococcus marinus str. MIT 9312